Protein 5GGY (pdb70)

Radius of gyration: 25.96 Å; Cα contacts (8 Å, |Δi|>4): 1050; chains: 2; bounding box: 60×68×53 Å

Organism: Vibrio cholerae serotype O1 (strain ATCC 39541 / Classical Ogawa 395 / O395) (NCBI:txid345073)

Foldseek 3Di:
DWAEAEQDFQVCQLCVLLVHQHQEYADQVVCCFFAVPPHHDPNHDHQYHSQDGNLVVVLVSQTAEYEHEDSCVVCQVVNVVRHHYDYQYAQAQPALRQVSLLVVSCVVCVVVVRNPSSVVLLVVLLVLLVVLLVLQCVLQNPPGFAEWEWEDPDLFKIWTFECSFLVVVLCVSSNHHHQDHDRGHRNRTDMDTLLVLLSRLTAAYEYEDDDPCPVVNLPDPSNCPRNCNVLLRYFYFYRQHRNHHNCSSSVSNVRVSVRRSPSGDDD/DWAEEEQDFQVVQLCVLLVHAHQEYAPLVVCCFFAVPPHHDPNYDHQYHSQDGNLVVLLVSQTQEYEHEDSCVVCQVVVVVRYHYDYQYAQALAQGAPDSLLVVSCVVCVVVVRNVSSVVLLVVLLVLLVVLLVVQCVQANLPHAAEWEWEAPDLFKIWTFECRFLVNVLCVSSVHHHQDHHRGHGNRTDMDTPLCLLVGARHAYEYEDDDPCPVVSCPDPSNCPRNCNVVQRYFYFYRQHRRHHHCSSSVSNVRVSVGRSVSGDD

CATH classification: 3.40.50.1980

B-factor: mean 32.5, std 13.79, range [9.72, 169.94]

InterPro domains:
  IPR002491 ABC transporter periplasmic binding domain [PF01497] (56-286)
  IPR002491 ABC transporter periplasmic binding domain [PS50983] (55-319)
  IPR051313 Bacterial iron-siderophore binding [PTHR30532] (34-314)

Solvent-accessible surface area: 23133 Å² total; per-residue (Å²): 140,88,103,0,0,0,0,12,5,9,1,0,1,3,0,23,9,1,53,8,108,2,29,0,0,0,37,28,92,40,2,88,106,93,2,64,35,20,147,25,32,125,78,8,84,52,0,24,58,61,93,146,14,67,44,133,69,0,41,76,23,156,15,60,17,0,0,0,2,15,46,1,103,136,50,44,87,55,0,39,212,54,5,93,42,37,82,12,50,13,6,30,102,166,34,55,1,0,68,28,2,12,55,30,0,69,63,0,0,81,103,25,57,63,92,84,45,3,71,105,55,2,66,37,0,28,42,68,5,39,95,10,73,39,45,0,65,155,25,36,28,122,128,22,24,20,0,6,3,0,18,18,39,57,20,92,14,0,57,0,9,0,100,8,2,2,0,22,12,0,2,51,34,0,28,8,59,37,3,35,101,27,80,67,86,93,80,1,32,25,101,68,153,2,36,48,0,96,126,0,121,93,13,16,0,0,9,2,45,43,32,111,78,46,141,116,1,87,113,38,128,62,9,152,59,0,31,0,31,135,51,37,74,27,35,29,0,89,34,1,29,2,27,1,0,0,5,3,0,63,40,3,0,32,0,0,3,93,8,0,67,51,60,20,76,177,128,142,104,101,0,0,0,0,11,5,9,1,0,0,4,0,22,7,2,50,12,85,2,25,0,0,0,38,27,65,39,2,39,108,86,2,28,29,18,54,23,21,15,61,11,104,52,0,22,54,57,86,131,11,55,74,140,103,0,40,76,18,150,14,65,8,0,0,0,2,11,46,0,104,132,46,47,83,51,0,41,218,51,7,97,42,41,78,6,53,16,6,53,125,72,50,0,0,14,106,19,2,10,54,34,0,106,59,0,0,81,100,32,66,60,106,70,48,4,82,114,74,2,109,47,0,95,57,72,5,67,100,15,72,36,37,0,55,155,45,31,33,124,125,27,20,32,0,6,4,0,17,17,32,69,40,91,10,0,52,4,7,0,105,3,1,3,0,19,25,0,0,98,55,0,32,5,63,25,28,35,99,32,81,40,74,110,82,0,32,24,97,50,162,1,35,62,0,94,155,3,138,125,3,14,0,1,8,3,44,40,34,108,61,31,135,116,1,66,155,36,116,52,12,133,57,0,38,0,38,132,57,37,49,26,38,33,0,77,32,3,33,4,26,1,1,0,4,5,0,65,39,5,0,30,0,0,1,86,6,0,70,75,32,26,96,152

Sequence (533 aa):
HMRVVVLNWDLLEQVLELGIQPVGAPELSSYVQWVVQPEVPSSVQDIGTRTEPNLEKIAALKPDVILAAGPQQDLLATLGRIAPVVYLPNFSEQDNAAQVAISHFKTLATLFGKEAVAQQKLEAMYARFSELKASLQHAFGDTLPAVVTLRFANPTSVFLYTENSTPQYVLEQLGLSSALPQPPKEWGIVQKRLSELQHVEQGYVLYFLPFAEEKKVQKSVLWRAMPFVQAGRVNSVRPVWSYGGAMSLRYSAEAITESLLAVAPQSHMRVVVLNWDLLEQVLELGIQPVGAPELSSYVQWVVQPEVPSSVQDIGTRTEPNLEKIAALKPDVILAAGPQQDLLATLGRIAPVVYLPNFSEQDNAAQVAISHFKTLATLFGKEAVAQQKLEAMYARFSELKASLQHAFGDTLPAVVTLRFANPTSVFLYTENSTPQYVLEQLGLSSALPQPPKEWGIVQKRLSELQHVEQGYVLYFLPFAEEKKVQKSVLWRAMPFVQAGRVNSVRPVWSYGGAMSLRYSAEAITESLLAVAPQ

Secondary structure (DSSP, 8-state):
---EEE-SHHHHHHHHHTT---SEES-HHHHHHHT--SPPPTTPEE-B-SSSB-HHHHHHT--SEEEE-GGGTTSHHHHHTTS-EEE-----TT--HHHHHHHHHHHHHHHTT-HHHHHHHHHHHHHHHHHHHHHHHHHT-SSPPEEEEEEEEETTEEEEE-TTSHHHHHHHHTT-EESS-----GGGEEEEEGGGGGG--SSEEEEESP-TTHHHHHHSHHHHT-HHHHTT-EEEE----TT--SHHHHHHHHHHHHHHHTT----/---EEE-SHHHHHHHHHHT---SEES-HHHHHHHT-SSPPPTTPEE-B-SSSB-HHHHHHT--SEEEE-GGGTTSHHHHHTTS-EEE----SSS-IIIIIIHHHHHHHHHHTT-HHHHHHHHHHHHHHHHHHHHHHHHHH-SSPPEEEEEEEEETTEEEEE-TTSHHHHHHHHTTPEESS-----GGGEEEEEGGGGGG--SSEEEEESP-TTHHHHHHSHHHHT-HHHHHT-EEEE----TT--SHHHHHHHHHHHHHHHHTS--

Nearest PDB structures (foldseek):
  5ggx-assembly1_B  TM=9.963E-01  e=4.199E-55  Vibrio cholerae O395
  7w8f-assembly1_A  TM=9.519E-01  e=2.0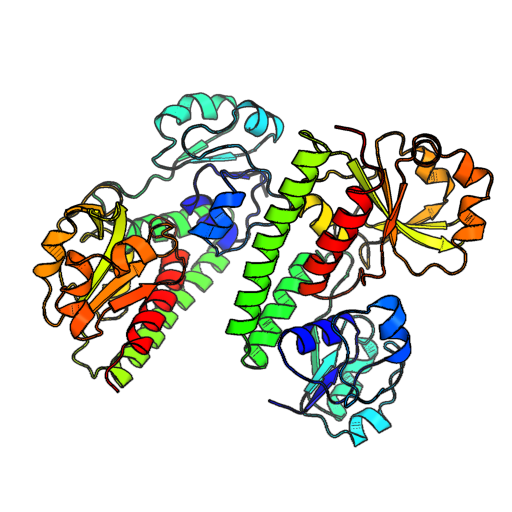85E-29  Vibrio vulnificus
  1esz-assembly1_A  TM=8.784E-01  e=2.496E-24  Escherichia coli
  7lb8-assembly1_D  TM=8.439E-01  e=2.829E-23  Escherichia coli K-12
  4jcc-assembly1_A  TM=7.767E-01  e=3.830E-16  Streptococcus pneumoniae str. Canada MDR_19A

Structure (mmCIF, N/CA/C/O backbone):
data_5GGY
#
_entry.id   5GGY
#
_cell.length_a   57.246
_cell.length_b   71.746
_cell.length_c   125.889
_cell.angle_alpha   90.00
_cell.angle_beta   90.00
_cell.angle_gamma   90.00
#
_symmetry.space_group_name_H-M   'P 21 21 21'
#
loop_
_entity.id
_entity.type
_entity.pdbx_description
1 polymer 'Iron(III) ABC transporter, periplasmic iron-compound-binding protein'
2 non-polymer 'CHLORIDE ION'
3 water water
#
loop_
_atom_site.group_PDB
_atom_site.id
_atom_site.type_symbol
_atom_site.label_atom_id
_atom_site.label_alt_id
_atom_site.label_comp_id
_atom_site.label_asym_id
_atom_site.label_entity_id
_atom_site.label_seq_id
_atom_site.pdbx_PDB_ins_code
_atom_site.Cartn_x
_atom_site.Cartn_y
_atom_site.Cartn_z
_atom_site.occupancy
_atom_site.B_iso_or_equiv
_atom_site.auth_seq_id
_atom_site.auth_comp_id
_atom_site.auth_asym_id
_atom_site.auth_atom_id
_atom_site.pdbx_PDB_model_num
ATOM 1 N N . HIS A 1 16 ? -19.213 51.732 19.359 1.00 70.56 53 HIS A N 1
ATOM 2 C CA . HIS A 1 16 ? -18.476 50.931 20.330 1.00 68.19 53 HIS A CA 1
ATOM 3 C C . HIS A 1 16 ? -19.022 49.509 20.372 1.00 66.28 53 HIS A C 1
ATOM 4 O O . HIS A 1 16 ? -20.163 49.285 20.765 1.00 63.40 53 HIS A O 1
ATOM 6 N N . MET A 1 17 ? -18.193 48.551 19.967 1.00 50.62 54 MET A N 1
ATOM 7 C CA . MET A 1 17 ? -18.609 47.155 19.863 1.00 35.45 54 MET A CA 1
ATOM 8 C C . MET A 1 17 ? -18.100 46.322 21.035 1.00 27.93 54 MET A C 1
ATOM 9 O O . MET A 1 17 ? -17.416 46.831 21.923 1.00 27.91 54 MET A O 1
ATOM 14 N N . ARG A 1 18 ? -18.443 45.038 21.037 1.00 25.09 55 ARG A N 1
ATOM 15 C CA . ARG A 1 18 ? -17.889 44.109 22.014 1.00 26.99 55 ARG A CA 1
ATOM 16 C C . ARG A 1 18 ? -16.634 43.469 21.436 1.00 22.70 55 ARG A C 1
ATOM 17 O O . ARG A 1 18 ? -16.713 42.649 20.520 1.00 18.57 55 ARG A O 1
ATOM 25 N N . VAL A 1 19 ? -15.479 43.851 21.970 1.00 32.20 56 VAL A N 1
ATOM 26 C CA . VAL A 1 19 ? -14.205 43.395 21.429 1.00 27.09 56 VAL A CA 1
ATOM 27 C C . VAL A 1 19 ? -13.540 42.350 22.314 1.00 28.59 56 VAL A C 1
ATOM 28 O O . VAL A 1 19 ? -13.349 42.566 23.511 1.00 35.29 56 VAL A O 1
ATOM 32 N N . VAL A 1 20 ? -13.204 41.211 21.716 1.00 26.09 57 VAL A N 1
ATOM 33 C CA . VAL A 1 20 ? -12.344 40.231 22.363 1.00 26.71 57 VAL A CA 1
ATOM 34 C C . VAL A 1 20 ? -10.951 40.319 21.750 1.00 14.80 57 VAL A C 1
ATOM 35 O O . VAL A 1 20 ? -10.784 40.167 20.541 1.00 14.49 57 VAL A O 1
ATOM 39 N N . VAL A 1 21 ? -9.955 40.580 22.588 1.00 17.14 58 VAL A N 1
ATOM 40 C CA . VAL A 1 21 ? -8.578 40.676 22.124 1.00 19.48 58 VAL A CA 1
ATOM 41 C C . VAL A 1 21 ? -7.802 39.422 22.532 1.00 21.74 58 VAL A C 1
ATOM 42 O O . VAL A 1 21 ? -8.057 38.841 23.589 1.00 26.97 58 VAL A O 1
ATOM 46 N N . LEU A 1 22 ? -6.873 38.992 21.682 1.00 13.70 59 LEU A N 1
ATOM 47 C CA . LEU A 1 22 ? -6.162 37.737 21.916 1.00 29.89 59 LEU A CA 1
ATOM 48 C C . LEU A 1 22 ? -4.660 37.902 22.122 1.00 30.98 59 LEU A C 1
ATOM 49 O O . LEU A 1 22 ? -3.953 36.920 22.334 1.00 28.79 59 LEU A O 1
ATOM 54 N N . ASN A 1 23 ? -4.170 39.134 22.059 1.00 15.63 60 ASN A N 1
ATOM 55 C CA . ASN A 1 23 ? -2.752 39.380 22.284 1.00 19.67 60 ASN A CA 1
ATOM 56 C C . ASN A 1 23 ? -2.520 40.668 23.066 1.00 23.46 60 ASN A C 1
ATOM 57 O O . ASN A 1 23 ? -3.373 41.555 23.085 1.00 18.30 60 ASN A O 1
ATOM 62 N N . TRP A 1 24 ? -1.362 40.761 23.712 1.00 26.75 61 TRP A N 1
ATOM 63 C CA . TRP A 1 24 ? -1.059 41.890 24.585 1.00 25.20 61 TRP A CA 1
ATOM 64 C C . TRP A 1 24 ? -0.821 43.190 23.823 1.00 26.38 61 TRP A C 1
ATOM 65 O O . TRP A 1 24 ? -1.169 44.267 24.311 1.00 17.97 61 TRP A O 1
ATOM 76 N N . ASP A 1 25 ? -0.226 43.094 22.637 1.00 14.23 62 ASP A N 1
ATOM 77 C CA . ASP A 1 25 ? 0.025 44.281 21.828 1.00 18.50 62 ASP A CA 1
ATOM 78 C C . ASP A 1 25 ? -1.301 44.890 21.386 1.00 23.42 62 ASP A C 1
ATOM 79 O O . ASP A 1 25 ? -1.503 46.098 21.484 1.00 19.87 62 ASP A O 1
ATOM 84 N N . LEU A 1 26 ? -2.208 44.034 20.924 1.00 30.46 63 LEU A N 1
ATOM 85 C CA . LEU A 1 26 ? -3.546 44.452 20.525 1.00 25.56 63 LEU A CA 1
ATOM 86 C C . LEU A 1 26 ? -4.352 44.938 21.720 1.00 20.54 63 LEU A C 1
ATOM 87 O O . LEU A 1 26 ? -5.163 45.856 21.598 1.00 22.57 63 LEU A O 1
ATOM 92 N N . LEU A 1 27 ? -4.135 44.308 22.870 1.00 18.04 64 LEU A N 1
ATOM 93 C CA . LEU A 1 27 ? -4.786 44.727 24.104 1.00 19.10 64 LEU A CA 1
ATOM 94 C C . LEU A 1 27 ? -4.384 46.152 24.445 1.00 20.14 64 LEU A C 1
ATOM 95 O O . LEU A 1 27 ? -5.216 46.957 24.856 1.00 18.55 64 LEU A O 1
ATOM 100 N N . GLU A 1 28 ? -3.101 46.454 24.272 1.00 25.12 65 GLU A N 1
ATOM 101 C CA . GLU A 1 28 ? -2.592 47.803 24.489 1.00 20.74 65 GLU A CA 1
ATOM 102 C C . GLU A 1 28 ? -3.223 48.793 23.513 1.00 18.63 65 GLU A C 1
ATOM 103 O O . GLU A 1 28 ? -3.664 49.872 23.911 1.00 22.15 65 GLU A O 1
ATOM 109 N N . GLN A 1 29 ? -3.267 48.410 22.239 1.00 18.28 66 GLN A N 1
ATOM 110 C CA . GLN A 1 29 ? -3.790 49.267 21.179 1.00 23.87 66 GLN A CA 1
ATOM 111 C C . GLN A 1 29 ? -5.219 49.733 21.443 1.00 28.40 66 GLN A C 1
ATOM 112 O O . GLN A 1 29 ? -5.507 50.927 21.369 1.00 36.31 66 GLN A O 1
ATOM 118 N N . VAL A 1 30 ? -6.113 48.796 21.748 1.00 21.98 67 VAL A N 1
ATOM 119 C CA . VAL A 1 30 ? -7.519 49.141 21.947 1.00 24.32 67 VAL A CA 1
ATOM 120 C C . VAL A 1 30 ? -7.728 49.963 23.217 1.00 21.87 67 VAL A C 1
ATOM 121 O O . VAL A 1 30 ? -8.595 50.834 23.260 1.00 24.86 67 VAL A O 1
ATOM 125 N N . LEU A 1 31 ? -6.931 49.694 24.246 1.00 21.39 68 LEU A N 1
ATOM 126 C CA . LEU A 1 31 ? -7.039 50.436 25.498 1.00 20.35 68 LEU A CA 1
ATOM 127 C C . LEU A 1 31 ? -6.627 51.890 25.312 1.00 24.13 68 LEU A C 1
ATOM 128 O O . LEU A 1 31 ? -7.280 52.797 25.831 1.00 21.18 68 LEU A O 1
ATOM 133 N N . GLU A 1 32 ? -5.543 52.104 24.570 1.00 17.11 69 GLU A N 1
ATOM 134 C CA . GLU A 1 32 ? -5.046 53.450 24.308 1.00 23.83 69 GLU A CA 1
ATOM 135 C C . GLU A 1 32 ? -6.028 54.252 23.462 1.00 18.10 69 GLU A C 1
ATOM 136 O O . GLU A 1 32 ? -6.045 55.481 23.513 1.00 27.64 69 GLU A O 1
ATOM 142 N N . LEU A 1 33 ? -6.844 53.548 22.685 1.00 25.57 70 LEU A N 1
ATOM 143 C CA . LEU A 1 33 ? -7.857 54.186 21.851 1.00 25.27 70 LEU A CA 1
ATOM 144 C C . LEU A 1 33 ? -9.122 54.485 22.644 1.00 24.57 70 LEU A C 1
ATOM 145 O O . LEU A 1 33 ? -10.045 55.118 22.139 1.00 30.06 70 LEU A O 1
ATOM 150 N N . GLY A 1 34 ? -9.156 54.031 23.891 1.00 29.03 71 GLY A N 1
ATOM 151 C CA . GLY A 1 34 ? -10.321 54.217 24.734 1.00 31.41 71 GLY A CA 1
ATOM 152 C C . GLY A 1 34 ? -11.385 53.173 24.460 1.00 32.79 71 GLY A C 1
ATOM 153 O O . GLY A 1 34 ? -12.573 53.418 24.651 1.00 42.51 71 GLY A O 1
ATOM 154 N N . ILE A 1 35 ? -10.950 52.004 24.004 1.00 29.26 72 ILE A N 1
ATOM 155 C CA . ILE A 1 35 ? -11.849 50.888 23.735 1.00 27.72 72 ILE A CA 1
ATOM 156 C C . ILE A 1 35 ? -11.629 49.786 24.762 1.00 28.31 72 ILE A C 1
ATOM 157 O O . ILE A 1 35 ? -10.592 49.130 24.752 1.00 38.51 72 ILE A O 1
ATOM 162 N N . GLN A 1 36 ? -12.597 49.592 25.654 1.00 22.30 73 GLN A N 1
ATOM 163 C CA . GLN A 1 36 ? -12.494 48.547 26.670 1.00 27.78 73 GLN A CA 1
ATOM 164 C C . GLN A 1 36 ? -12.978 47.205 26.129 1.00 30.56 73 GLN A C 1
ATOM 165 O O . GLN A 1 36 ? -14.167 47.033 25.853 1.00 24.33 73 GLN A O 1
ATOM 171 N N . PRO A 1 37 ? -12.051 46.248 25.969 1.00 27.35 74 PRO A N 1
ATOM 172 C CA . PRO A 1 37 ? -12.401 44.915 25.471 1.00 24.16 74 PRO A CA 1
ATOM 173 C C . PRO A 1 37 ? -13.120 44.090 26.531 1.00 18.41 74 PRO A C 1
ATOM 174 O O . PRO A 1 37 ? -12.882 44.294 27.722 1.00 18.98 74 PRO A O 1
ATOM 178 N N . VAL A 1 38 ? -13.987 43.177 26.107 1.00 30.93 75 VAL A N 1
ATOM 179 C CA . VAL A 1 38 ? -14.695 42.321 27.048 1.00 25.16 75 VAL A CA 1
ATOM 180 C C . VAL A 1 38 ? -13.873 41.071 27.353 1.00 27.87 75 VAL A C 1
ATOM 181 O O . VAL A 1 38 ? -14.138 40.366 28.328 1.00 32.34 75 VAL A O 1
ATOM 185 N N . GLY A 1 39 ? -12.868 40.810 26.521 1.00 26.06 76 GLY A N 1
ATOM 186 C CA . GLY A 1 39 ? -12.020 39.643 26.687 1.00 25.55 76 GLY A CA 1
ATOM 187 C C . GLY A 1 39 ? -10.576 39.889 26.288 1.00 27.21 76 GLY A C 1
ATOM 188 O O . GLY A 1 39 ? -10.297 40.451 25.227 1.00 15.49 76 GLY A O 1
ATOM 189 N N . ALA A 1 40 ? -9.656 39.462 27.149 1.00 22.19 77 ALA A N 1
ATOM 190 C CA . ALA A 1 40 ? -8.226 39.647 26.926 1.00 19.00 77 ALA A CA 1
ATOM 191 C C . ALA A 1 40 ? -7.453 38.510 27.591 1.00 16.41 77 ALA A C 1
ATOM 192 O O . ALA A 1 40 ? -7.946 37.906 28.544 1.00 22.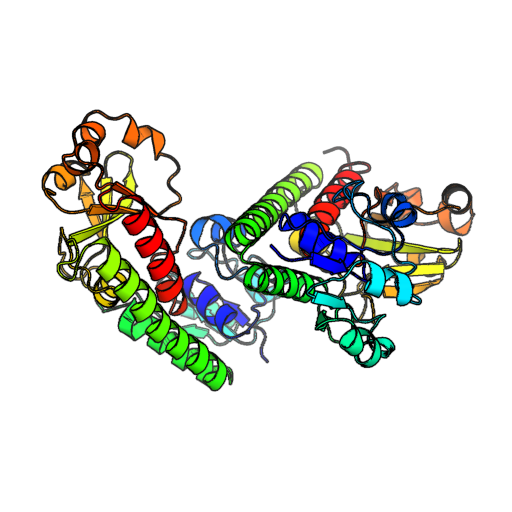33 77 ALA A O 1
ATOM 194 N N . PRO A 1 41 ? -6.246 38.202 27.084 1.00 28.61 78 PRO A N 1
ATOM 195 C CA . PRO A 1 41 ? -5.504 37.047 27.600 1.00 28.35 78 PRO A CA 1
ATOM 196 C C . PRO A 1 41 ? -4.514 37.372 28.722 1.00 29.19 78 PRO A C 1
ATOM 197 O O . PRO A 1 41 ? -3.944 38.465 28.742 1.00 25.57 78 PRO A O 1
ATOM 201 N N . GLU A 1 42 ? -4.332 36.420 29.638 1.00 31.88 79 GLU A N 1
ATOM 202 C CA . GLU A 1 42 ? -3.305 36.475 30.687 1.00 33.99 79 GLU A CA 1
ATOM 203 C C . GLU A 1 42 ? -3.195 37.827 31.393 1.00 34.82 79 GLU A C 1
ATOM 204 O O . GLU A 1 42 ? -2.133 38.449 31.407 1.00 30.74 79 GLU A O 1
ATOM 210 N N . LEU A 1 43 ? -4.295 38.268 31.990 1.00 30.66 80 LEU A N 1
ATOM 211 C CA . LEU A 1 43 ? -4.356 39.595 32.591 1.00 26.86 80 LEU A CA 1
ATOM 212 C C . LEU A 1 43 ? -3.449 39.764 33.809 1.00 27.90 80 LEU A C 1
ATOM 213 O O . LEU A 1 43 ? -2.880 40.838 34.014 1.00 27.90 80 LEU A O 1
ATOM 218 N N . SER A 1 44 ? -3.316 38.718 34.620 1.00 25.17 81 SER A N 1
ATOM 219 C CA . SER A 1 44 ? -2.486 38.812 35.816 1.00 25.05 81 SER A CA 1
ATOM 220 C C . SER A 1 44 ? -1.009 38.837 35.440 1.00 24.83 81 SER A C 1
ATOM 221 O O . SER A 1 44 ? -0.190 39.411 36.151 1.00 30.53 81 SER A O 1
ATOM 224 N N . SER A 1 45 ? -0.680 38.213 34.313 1.00 33.13 82 SER A N 1
ATOM 225 C CA . SER A 1 45 ? 0.684 38.220 33.789 1.00 32.09 82 SER A CA 1
ATOM 226 C C . SER A 1 45 ? 0.965 39.520 33.054 1.00 29.16 82 SER A C 1
ATOM 227 O O . SER A 1 45 ? 2.101 39.983 32.991 1.00 28.96 82 SER A O 1
ATOM 230 N N . TYR A 1 46 ? -0.093 40.102 32.503 1.00 29.96 83 TYR A N 1
ATOM 231 C CA . TYR A 1 46 ? -0.028 41.404 31.853 1.00 27.76 83 TYR A CA 1
ATOM 232 C C . TYR A 1 46 ? 0.451 42.467 32.835 1.00 19.04 83 TYR A C 1
ATOM 233 O O . TYR A 1 46 ? 1.225 43.354 32.476 1.00 27.13 83 TYR A O 1
ATOM 242 N N . VAL A 1 47 ? -0.021 42.369 34.074 1.00 23.37 84 VAL A N 1
ATOM 243 C CA . VAL A 1 47 ? 0.334 43.319 35.124 1.00 26.93 84 VAL A CA 1
ATOM 244 C C . VAL A 1 47 ? 1.843 43.369 35.356 1.00 35.39 84 VAL A C 1
ATOM 245 O O . VAL A 1 47 ? 2.414 44.439 35.573 1.00 36.46 84 VAL A O 1
ATOM 249 N N . GLN A 1 48 ? 2.491 42.212 35.283 1.00 26.13 85 GLN A N 1
ATOM 250 C CA . GLN A 1 48 ? 3.919 42.118 35.568 1.00 25.29 85 GLN A CA 1
ATOM 251 C C . GLN A 1 48 ? 4.787 42.444 34.354 1.00 27.16 85 GLN A C 1
ATOM 252 O O . GLN A 1 48 ? 5.855 43.038 34.492 1.00 26.59 85 GLN A O 1
ATOM 258 N N . TRP A 1 49 ? 4.326 42.060 33.168 1.00 23.90 86 TRP A N 1
ATOM 259 C CA . TRP A 1 49 ? 5.148 42.164 31.966 1.00 27.40 86 TRP A CA 1
ATOM 260 C C . TRP A 1 49 ? 4.868 43.413 31.126 1.00 26.63 86 TRP A C 1
ATOM 261 O O . TRP A 1 49 ? 5.769 43.922 30.455 1.00 20.19 86 TRP A O 1
ATOM 272 N N . VAL A 1 50 ? 3.633 43.907 31.162 1.00 18.04 87 VAL A N 1
ATOM 273 C CA . VAL A 1 50 ? 3.252 45.058 30.341 1.00 28.78 87 VAL A CA 1
ATOM 274 C C . VAL A 1 50 ? 2.964 46.304 31.176 1.00 34.59 87 VAL A C 1
ATOM 275 O O . VAL A 1 50 ? 3.320 47.419 30.789 1.00 38.73 87 VAL A O 1
ATOM 279 N N . VAL A 1 51 ? 2.302 46.097 32.312 1.00 32.26 88 VAL A N 1
ATOM 280 C CA . VAL A 1 51 ? 1.987 47.155 33.273 1.00 22.72 88 VAL A CA 1
ATOM 281 C C . VAL A 1 51 ? 1.058 48.232 32.705 1.00 23.09 88 VAL A C 1
ATOM 282 O O . VAL A 1 51 ? -0.065 48.403 33.182 1.00 22.34 88 VAL A O 1
ATOM 286 N N . GLN A 1 52 ? 1.529 48.961 31.697 1.00 28.61 89 GLN A N 1
ATOM 287 C CA . GLN A 1 52 ? 0.744 50.038 31.098 1.00 30.76 89 GLN A CA 1
ATOM 288 C C . GLN A 1 52 ? 0.459 49.774 29.618 1.00 24.21 89 GLN A C 1
ATOM 289 O O . GLN A 1 52 ? 1.321 49.270 28.895 1.00 22.61 89 GLN A O 1
ATOM 295 N N . PRO A 1 53 ? -0.759 50.112 29.160 1.00 16.59 90 PRO A N 1
ATOM 296 C CA . PRO A 1 53 ? -1.849 50.727 29.929 1.00 17.33 90 PRO A CA 1
ATOM 297 C C . PRO A 1 53 ? -2.552 49.743 30.863 1.00 30.25 90 PRO A C 1
ATOM 298 O O . PRO A 1 53 ? -2.560 48.540 30.596 1.00 38.67 90 PRO A O 1
ATOM 302 N N . GLU A 1 54 ? -3.126 50.256 31.947 1.00 24.77 91 GLU A N 1
ATOM 303 C CA . GLU A 1 54 ? -3.801 49.410 32.923 1.00 25.36 91 GLU A CA 1
ATOM 304 C C . GLU A 1 54 ? -5.076 48.804 32.350 1.00 26.84 91 GLU A C 1
ATOM 305 O O . GLU A 1 54 ? -5.903 49.506 31.770 1.00 26.94 91 GLU A O 1
ATOM 311 N N . VAL A 1 55 ? -5.225 47.494 32.513 1.00 34.42 92 VAL A N 1
ATOM 312 C CA . VAL A 1 55 ? -6.436 46.810 32.088 1.00 31.90 92 VAL A CA 1
ATOM 313 C C . VAL A 1 55 ? -7.549 47.030 33.107 1.00 31.09 92 VAL A C 1
ATOM 314 O O . VAL A 1 55 ? -7.370 46.748 34.291 1.00 38.14 92 VAL A O 1
ATOM 318 N N . PRO A 1 56 ? -8.696 47.558 32.653 1.00 22.36 93 PRO A N 1
ATOM 319 C CA . PRO A 1 56 ? -9.873 47.722 33.514 1.00 26.12 93 PRO A CA 1
ATOM 320 C C . PRO A 1 56 ? -10.329 46.389 34.104 1.00 20.98 93 PRO A C 1
ATOM 321 O O . PRO A 1 56 ? -10.207 45.356 33.451 1.00 18.39 93 PRO A O 1
ATOM 325 N N . SER A 1 57 ? -10.853 46.419 35.324 1.00 32.48 94 SER A N 1
ATOM 326 C CA . SER A 1 57 ? -11.256 45.202 36.023 1.00 40.61 94 SER A CA 1
ATOM 327 C C . SER A 1 57 ? -12.460 44.522 35.368 1.00 41.59 94 SER A C 1
ATOM 328 O O . SER A 1 57 ? -12.751 43.360 35.653 1.00 40.03 94 SER A O 1
ATOM 331 N N . SER A 1 58 ? -13.149 45.245 34.491 1.00 36.57 95 SER A N 1
ATOM 332 C CA . SER A 1 58 ? -14.316 44.708 33.799 1.00 31.95 95 SER A CA 1
ATOM 333 C C . SER A 1 58 ? -13.930 43.631 32.789 1.00 32.07 95 SER A C 1
ATOM 334 O O . SER A 1 58 ? -14.717 42.730 32.499 1.00 44.64 95 SER A O 1
ATOM 337 N N . VAL A 1 59 ? -12.720 43.741 32.251 1.00 29.26 96 VAL A N 1
ATOM 338 C CA . VAL A 1 59 ? -12.224 42.807 31.244 1.00 28.51 96 VAL A CA 1
ATOM 339 C C . VAL A 1 59 ? -12.045 41.405 31.811 1.00 37.25 96 VAL A C 1
ATOM 340 O O . VAL A 1 59 ? -11.368 41.222 32.823 1.00 47.25 96 VAL A O 1
ATOM 344 N N . GLN A 1 60 ? -12.648 40.417 31.156 1.00 37.03 97 GLN A N 1
ATOM 345 C CA . GLN A 1 60 ? -12.498 39.031 31.582 1.00 29.53 97 GLN A CA 1
ATOM 346 C C . GLN A 1 60 ? -11.291 38.374 30.926 1.00 23.29 97 GLN A C 1
ATOM 347 O O . GLN A 1 60 ? -10.933 38.697 29.791 1.00 20.84 97 GLN A O 1
ATOM 353 N N . ASP A 1 61 ? -10.669 37.450 31.652 1.00 28.58 98 ASP A N 1
ATOM 354 C CA . ASP A 1 61 ? -9.543 36.689 31.128 1.00 28.11 98 ASP A CA 1
ATOM 355 C C . ASP A 1 61 ? -10.056 35.496 30.318 1.00 28.10 98 ASP A C 1
ATOM 356 O O . ASP A 1 61 ? -10.815 34.669 30.829 1.00 32.87 98 ASP A O 1
ATOM 361 N N . ILE A 1 62 ? -9.638 35.412 29.058 1.00 23.81 99 ILE A N 1
ATOM 362 C CA . ILE A 1 62 ? -10.129 34.373 28.159 1.00 25.38 99 ILE A CA 1
ATOM 363 C C . ILE A 1 62 ? -9.078 33.306 27.854 1.00 31.15 99 ILE A C 1
ATOM 364 O O . ILE A 1 62 ? -9.184 32.589 26.857 1.00 34.86 99 ILE A O 1
ATOM 369 N N . GLY A 1 63 ? -8.067 33.206 28.710 1.00 26.71 100 GLY A N 1
ATOM 370 C CA . GLY A 1 63 ? -7.035 32.197 28.541 1.00 19.97 100 GLY A CA 1
ATOM 371 C C . GLY A 1 63 ? -5.690 32.778 28.147 1.00 22.43 100 GLY A C 1
ATOM 372 O O . GLY A 1 63 ? -5.436 33.962 28.358 1.00 36.35 100 GLY A O 1
ATOM 373 N N . THR A 1 64 ? -4.824 31.946 27.578 1.00 19.03 101 THR A N 1
ATOM 374 C CA . THR A 1 64 ? -3.499 32.393 27.166 1.00 18.54 101 THR A CA 1
ATOM 375 C C . THR A 1 64 ? -3.493 32.818 25.701 1.00 25.35 101 THR A C 1
ATOM 376 O O . THR A 1 64 ? -4.399 32.481 24.940 1.00 29.20 101 THR A O 1
ATOM 380 N N . ARG A 1 65 ? -2.461 33.561 25.315 1.00 26.04 102 ARG A N 1
ATOM 381 C CA . ARG A 1 65 ? -2.343 34.093 23.959 1.00 23.97 102 ARG A CA 1
ATOM 382 C C . ARG A 1 65 ? -2.203 32.993 22.909 1.00 34.32 102 ARG A C 1
ATOM 383 O O . ARG A 1 65 ? -2.636 33.152 21.769 1.00 32.81 102 ARG A O 1
ATOM 391 N N . THR A 1 66 ? -1.591 31.881 23.302 1.00 33.56 103 THR A N 1
ATOM 392 C CA . THR A 1 66 ? -1.358 30.768 22.390 1.00 31.12 103 THR A CA 1
ATOM 393 C C . THR A 1 66 ? -2.483 29.736 22.446 1.00 29.50 103 THR A C 1
ATOM 394 O O . THR A 1 66 ? -2.798 29.101 21.439 1.00 41.97 103 THR A O 1
ATOM 398 N N . GLU A 1 67 ? -3.095 29.577 23.615 1.00 28.22 104 GLU A N 1
ATOM 399 C CA . GLU A 1 67 ? -4.149 28.581 23.784 1.00 36.99 104 GLU A CA 1
ATOM 400 C C . GLU A 1 67 ? -5.361 29.165 24.510 1.00 34.27 104 GLU A C 1
ATOM 401 O O . GLU A 1 67 ? -5.579 28.873 25.685 1.00 35.34 104 GLU A O 1
ATOM 407 N N . PRO A 1 68 ? -6.153 29.995 23.810 1.00 24.79 105 PRO A N 1
ATOM 408 C CA . PRO A 1 68 ? -7.297 30.686 24.418 1.00 21.53 105 PRO A CA 1
ATOM 409 C C . PRO A 1 68 ? -8.535 29.807 24.583 1.00 32.18 105 PRO A C 1
ATOM 410 O O . PRO A 1 68 ? -8.735 28.853 23.831 1.00 26.22 105 PRO A O 1
ATOM 414 N N . ASN A 1 69 ? -9.359 30.144 25.571 1.00 36.65 106 ASN A N 1
ATOM 415 C CA . ASN A 1 69 ? -10.591 29.411 25.833 1.00 31.73 106 ASN A CA 1
ATOM 416 C C . ASN A 1 69 ? -11.708 29.858 24.896 1.00 25.05 106 ASN A C 1
ATOM 417 O O . ASN A 1 69 ? -12.372 30.864 25.140 1.00 31.19 106 ASN A O 1
ATOM 422 N N . LEU A 1 70 ? -11.907 29.092 23.829 1.00 22.22 107 LEU A N 1
ATOM 423 C CA . LEU A 1 70 ? -12.884 29.417 22.795 1.00 19.64 107 LEU A CA 1
ATOM 424 C C . LEU A 1 70 ? -14.312 29.484 23.328 1.00 20.34 107 LEU A C 1
ATOM 425 O O . LEU A 1 70 ? -15.114 30.302 22.877 1.00 41.04 107 LEU A O 1
ATOM 430 N N . GLU A 1 71 ? -14.626 28.618 24.284 1.00 18.26 108 GLU A N 1
ATOM 431 C CA . GLU A 1 71 ? -15.965 28.572 24.864 1.00 19.20 108 GLU A CA 1
ATOM 432 C C . GLU A 1 71 ? -16.284 29.850 25.634 1.00 18.98 108 GLU A C 1
ATOM 433 O O . GLU A 1 71 ? -17.404 30.356 25.576 1.00 35.90 108 GLU A O 1
ATOM 439 N N . LYS A 1 72 ? -15.295 30.370 26.352 1.00 21.73 109 LYS A N 1
ATOM 440 C CA . LYS A 1 72 ? -15.478 31.601 27.111 1.00 24.08 109 LYS A CA 1
ATOM 441 C C . LYS A 1 72 ? -15.569 32.797 26.171 1.00 24.04 109 LYS A C 1
ATOM 442 O O . LYS A 1 72 ? -16.333 33.729 26.415 1.00 23.50 109 LYS A O 1
ATOM 448 N N . ILE A 1 73 ? -14.786 32.762 25.096 1.00 22.99 110 ILE A N 1
ATOM 449 C CA . ILE A 1 73 ? -14.833 33.804 24.077 1.00 24.89 110 ILE A CA 1
ATOM 450 C C . ILE A 1 73 ? -16.225 33.875 23.456 1.00 27.15 110 ILE A C 1
ATOM 451 O O . ILE A 1 73 ? -16.800 34.955 23.315 1.00 28.51 110 ILE A O 1
ATOM 456 N N . ALA A 1 74 ? -16.766 32.714 23.101 1.00 22.98 111 ALA A N 1
ATOM 457 C CA . ALA A 1 74 ? -18.102 32.631 22.521 1.00 22.27 111 ALA A CA 1
ATOM 458 C C . ALA A 1 74 ? -19.167 33.077 23.517 1.00 30.34 111 ALA A C 1
ATOM 459 O O . ALA A 1 74 ? -20.127 33.754 23.150 1.00 36.51 111 ALA A O 1
ATOM 461 N N . ALA A 1 75 ? -18.984 32.702 24.780 1.00 33.01 112 ALA A N 1
ATOM 462 C CA . ALA A 1 75 ? -19.925 33.056 25.840 1.00 31.66 112 ALA A CA 1
ATOM 463 C C . ALA A 1 75 ? -19.991 34.563 26.063 1.00 33.25 112 ALA A C 1
ATOM 464 O O . ALA A 1 75 ? -20.999 35.084 26.540 1.00 23.68 112 ALA A O 1
ATOM 466 N N . LEU A 1 76 ? -18.911 35.259 25.721 1.00 27.74 113 LEU A N 1
ATOM 467 C CA . LEU A 1 76 ? -18.856 36.708 25.878 1.00 31.58 113 LEU A CA 1
ATOM 468 C C . LEU A 1 76 ? -19.602 37.419 24.754 1.00 25.75 113 LEU A C 1
ATOM 469 O O . LEU A 1 76 ? -19.873 38.617 24.844 1.00 34.68 113 LEU A O 1
ATOM 474 N N . LYS A 1 77 ? -19.924 36.668 23.703 1.00 23.03 114 LYS A N 1
ATOM 475 C CA . LYS A 1 77 ? -20.654 37.184 22.546 1.00 22.88 114 LYS A CA 1
ATOM 476 C C . LYS A 1 77 ? -20.046 38.456 21.956 1.00 25.59 114 LYS A C 1
ATOM 477 O O . LYS A 1 77 ? -20.691 39.506 21.951 1.00 27.47 114 LYS A O 1
ATOM 483 N N . PRO A 1 78 ? -18.806 38.369 21.445 1.00 27.81 115 PRO A N 1
ATOM 484 C CA . PRO A 1 78 ? -18.186 39.573 20.887 1.00 29.62 115 PRO A CA 1
ATOM 485 C C . PRO A 1 78 ? -18.751 39.924 19.518 1.00 28.72 115 PRO A C 1
ATOM 486 O O . PRO A 1 78 ? -19.513 39.147 18.943 1.00 34.16 115 PRO A O 1
ATOM 490 N N . ASP A 1 79 ? -18.377 41.093 19.012 1.00 29.04 116 ASP A N 1
ATOM 491 C CA . ASP A 1 79 ? -18.742 41.502 17.666 1.00 27.91 116 ASP A CA 1
ATOM 492 C C . ASP A 1 79 ? -17.542 41.315 16.741 1.00 23.64 116 ASP A C 1
ATOM 493 O O . ASP A 1 79 ? -17.692 40.982 15.565 1.00 30.04 116 ASP A O 1
ATOM 498 N N . VAL A 1 80 ? -16.352 41.539 17.291 1.00 24.40 117 VAL A N 1
ATOM 499 C CA . VAL A 1 80 ? -15.102 41.323 16.575 1.00 25.98 117 VAL A CA 1
ATOM 500 C C . VAL A 1 80 ? -14.078 40.662 17.483 1.00 28.21 117 VAL A C 1
ATOM 501 O O . VAL A 1 80 ? -14.057 40.894 18.692 1.00 21.05 117 VAL A O 1
ATOM 505 N N . ILE A 1 81 ? -13.237 39.826 16.889 1.00 25.13 118 ILE A N 1
ATOM 506 C CA . ILE A 1 81 ? -12.121 39.219 17.597 1.00 22.21 118 ILE A CA 1
ATOM 507 C C . ILE A 1 81 ? -10.813 39.688 16.973 1.00 29.42 118 ILE A C 1
ATOM 508 O O . ILE A 1 81 ? -10.602 39.536 15.771 1.00 38.23 118 ILE A O 1
ATOM 513 N N . LEU A 1 82 ? -9.939 40.272 17.786 1.00 22.77 119 LEU A N 1
ATOM 514 C CA . LEU A 1 82 ? -8.667 40.775 17.282 1.00 22.46 119 LEU A CA 1
ATOM 515 C C . LEU A 1 82 ? -7.552 39.767 17.542 1.00 21.12 119 LEU A C 1
ATOM 516 O O . LEU A 1 82 ? -7.284 39.403 18.687 1.00 21.10 119 LEU A O 1
ATOM 521 N N . ALA A 1 83 ? -6.914 39.311 16.469 1.00 25.89 120 ALA A N 1
ATOM 522 C CA . ALA A 1 83 ? -5.875 38.293 16.572 1.00 27.93 120 ALA A CA 1
ATOM 523 C C . ALA A 1 83 ? -4.551 38.758 15.968 1.00 21.93 120 ALA A C 1
ATOM 524 O O . ALA A 1 83 ? -4.525 39.591 15.065 1.00 24.57 120 ALA A O 1
ATOM 526 N N . ALA A 1 84 ? -3.452 38.212 16.477 1.00 21.68 121 ALA A N 1
ATOM 527 C CA . ALA A 1 84 ? -2.125 38.550 15.975 1.00 22.11 121 ALA A CA 1
ATOM 528 C C . ALA A 1 84 ? -1.404 37.313 15.458 1.00 24.91 121 ALA A C 1
ATOM 529 O O . ALA A 1 84 ? -2.018 36.261 15.266 1.00 30.87 121 ALA A O 1
ATOM 531 N N . GLY A 1 85 ? -0.100 37.457 15.234 1.00 17.67 122 GLY A N 1
ATOM 532 C CA . GLY A 1 85 ? 0.746 36.374 14.759 1.00 22.43 122 GLY A CA 1
ATOM 533 C C . GLY A 1 85 ? 0.627 35.033 15.467 1.00 23.81 122 GLY A C 1
ATOM 534 O O . GLY A 1 85 ? 0.454 34.009 14.807 1.00 23.96 122 GLY A O 1
ATOM 535 N N . PRO A 1 86 ? 0.731 35.021 16.808 1.00 26.56 123 PRO A N 1
ATOM 536 C CA . PRO A 1 86 ? 0.643 33.753 17.545 1.00 22.79 123 PRO A CA 1
ATOM 537 C C . PRO A 1 86 ? -0.716 33.054 17.456 1.00 17.28 123 PRO A C 1
ATOM 538 O O . PRO A 1 86 ? -0.818 31.896 17.861 1.00 27.97 123 PRO A O 1
ATOM 542 N N . GLN A 1 87 ? -1.737 33.737 16.946 1.00 20.28 124 GLN A N 1
ATOM 543 C CA . GLN A 1 87 ? -3.073 33.152 16.865 1.00 25.56 124 GLN A CA 1
ATOM 544 C C . GLN A 1 87 ? -3.452 32.748 15.442 1.00 25.34 124 GLN A C 1
ATOM 545 O O . GLN A 1 87 ? -4.602 32.387 15.180 1.00 23.44 124 GLN A O 1
ATOM 551 N N . GLN A 1 88 ? -2.484 32.799 14.532 1.00 28.09 125 GLN A N 1
ATOM 552 C CA . GLN A 1 88 ? -2.762 32.644 13.107 1.00 34.36 125 GLN A CA 1
ATOM 553 C C . GLN A 1 88 ? -3.323 31.269 12.742 1.00 35.69 125 GLN A C 1
ATOM 554 O O . GLN A 1 88 ? -4.017 31.128 11.736 1.00 40.18 125 GLN A O 1
ATOM 560 N N . ASP A 1 89 ? -3.026 30.263 13.558 1.00 26.62 126 ASP A N 1
ATOM 561 C CA . ASP A 1 89 ? -3.500 28.909 13.295 1.00 27.30 126 ASP A CA 1
ATOM 562 C C . ASP A 1 89 ? -4.912 28.683 13.828 1.00 23.92 126 ASP A C 1
ATOM 563 O O . ASP A 1 89 ? -5.507 27.629 13.596 1.00 25.76 126 ASP A O 1
ATOM 568 N N . LEU A 1 90 ? -5.440 29.675 14.539 1.00 20.19 127 LEU A N 1
ATOM 569 C CA . LEU A 1 90 ? -6.776 29.579 15.114 1.00 21.03 127 LEU A CA 1
ATOM 570 C C . LEU A 1 90 ? -7.759 30.520 14.429 1.00 16.81 127 LEU A C 1
ATOM 571 O O . LEU A 1 90 ? -8.929 30.573 14.802 1.00 18.72 127 LEU A O 1
ATOM 576 N N . LEU A 1 91 ? -7.279 31.249 13.424 1.00 22.10 128 LEU A N 1
ATOM 577 C CA . LEU A 1 91 ? -8.077 32.266 12.737 1.00 23.28 128 LEU A CA 1
ATOM 578 C C . LEU A 1 91 ? -9.394 31.726 12.176 1.00 28.24 128 LEU A C 1
ATOM 579 O O . LEU A 1 91 ? -10.449 32.336 12.353 1.00 29.37 128 LEU A O 1
ATOM 584 N N . ALA A 1 92 ? -9.330 30.579 11.506 1.00 16.00 129 ALA A N 1
ATOM 585 C CA . ALA A 1 92 ? -10.512 29.996 10.873 1.00 16.69 129 ALA A CA 1
ATOM 586 C C . ALA A 1 92 ? -11.558 29.577 11.904 1.00 29.49 129 ALA A C 1
ATOM 587 O O . ALA A 1 92 ? -12.758 29.744 11.686 1.00 16.96 129 ALA A O 1
ATOM 589 N N . THR A 1 93 ? -11.094 29.035 13.026 1.00 28.33 130 THR A N 1
ATOM 590 C CA . THR A 1 93 ? -11.984 28.616 14.105 1.00 32.10 130 THR A CA 1
ATOM 591 C C . THR A 1 93 ? -12.595 29.818 14.818 1.00 31.82 130 THR A C 1
ATOM 592 O O . THR A 1 93 ? -13.786 29.827 15.138 1.00 34.35 130 THR A O 1
ATOM 596 N N . LEU A 1 94 ? -11.769 30.829 15.071 1.00 28.20 131 LEU A N 1
ATOM 597 C CA . LEU A 1 94 ? -12.225 32.052 15.723 1.00 23.05 131 LEU A CA 1
ATOM 598 C C . LEU A 1 94 ? -13.280 32.765 14.881 1.00 29.50 131 LEU A C 1
ATOM 599 O O . LEU A 1 94 ? -14.191 33.396 15.412 1.00 31.05 131 LEU A O 1
ATOM 604 N N . GLY A 1 95 ? -13.153 32.647 13.564 1.00 31.65 132 GLY A N 1
ATOM 605 C CA . GLY A 1 95 ? -14.100 33.244 12.641 1.00 28.46 132 GLY A CA 1
ATOM 606 C C . GLY A 1 95 ? -15.494 32.652 12.751 1.00 30.70 132 GLY A C 1
ATOM 607 O O . GLY A 1 95 ? -16.481 33.302 12.403 1.00 31.56 132 GLY A O 1
ATOM 608 N N . ARG A 1 96 ? -15.576 31.415 13.233 1.00 30.33 133 ARG A N 1
ATOM 609 C CA . ARG A 1 96 ? -16.861 30.746 13.414 1.00 29.00 133 ARG A CA 1
ATOM 610 C C . ARG A 1 96 ? -17.642 31.366 14.569 1.00 31.44 133 ARG A C 1
ATOM 611 O O . ARG A 1 96 ? -18.864 31.244 14.643 1.00 33.35 133 ARG A O 1
ATOM 619 N N . ILE A 1 97 ? -16.925 32.031 15.468 1.00 34.77 134 ILE A N 1
ATOM 620 C CA . ILE A 1 97 ? -17.536 32.670 16.627 1.00 29.59 134 ILE A CA 1
ATOM 621 C C . ILE A 1 97 ? -17.948 34.101 16.304 1.00 30.05 134 ILE A C 1
ATOM 622 O O . ILE A 1 97 ? -19.086 34.503 16.546 1.00 34.38 134 ILE A O 1
ATOM 627 N N . ALA A 1 98 ? -17.008 34.862 15.754 1.00 27.20 135 ALA A N 1
ATOM 628 C CA . ALA A 1 98 ? -17.244 36.251 15.388 1.00 21.91 135 ALA A CA 1
ATOM 629 C C . ALA A 1 98 ? -16.231 36.666 14.326 1.00 26.16 135 ALA A C 1
ATOM 630 O O . ALA A 1 98 ? -15.192 36.020 14.184 1.00 19.50 135 ALA A O 1
ATOM 632 N N . PRO A 1 99 ? -16.537 37.728 13.558 1.00 26.52 136 PRO A N 1
ATOM 633 C CA . PRO A 1 99 ? -15.577 38.247 12.576 1.00 24.28 136 PRO A CA 1
ATOM 634 C C . PRO A 1 99 ? -14.210 38.526 13.194 1.00 23.17 136 PRO A C 1
ATOM 635 O O . PRO A 1 99 ? -14.135 39.053 14.303 1.00 17.16 136 PRO A O 1
ATOM 639 N N . VAL A 1 100 ? -13.147 38.162 12.486 1.00 21.05 137 VAL A N 1
ATOM 640 C CA . VAL A 1 100 ? -11.795 38.285 13.020 1.00 24.60 137 VAL A CA 1
ATOM 641 C C . VAL A 1 100 ? -10.960 39.319 12.275 1.00 18.67 137 VAL A C 1
ATOM 642 O O . VAL A 1 100 ? -10.842 39.273 11.049 1.00 16.05 137 VAL A O 1
ATOM 646 N N . VAL A 1 101 ? -10.379 40.249 13.026 1.00 17.80 138 VAL A N 1
ATOM 647 C CA . VAL A 1 101 ? -9.441 41.206 12.461 1.00 25.27 138 VAL A CA 1
ATOM 648 C C . VAL A 1 101 ? -8.017 40.762 12.783 1.00 22.22 138 VAL A C 1
ATOM 649 O O . VAL A 1 101 ? -7.599 40.777 13.940 1.00 20.77 138 VAL A O 1
ATOM 653 N N . TYR A 1 102 ? -7.284 40.358 11.752 1.00 21.21 139 TYR A N 1
ATOM 654 C CA . TYR A 1 102 ? -5.957 39.783 11.926 1.00 20.49 139 TYR A CA 1
ATOM 655 C C . TYR A 1 102 ? -4.860 40.791 11.600 1.00 24.78 139 TYR A C 1
ATOM 656 O O . TYR A 1 102 ? -4.612 41.101 10.435 1.00 29.74 139 TYR A O 1
ATOM 665 N N . LEU A 1 103 ? -4.210 41.300 12.643 1.00 18.45 140 LEU A N 1
ATOM 666 C CA . LEU A 1 103 ? -3.137 42.277 12.483 1.00 23.44 140 LEU A CA 1
ATOM 667 C C . LEU A 1 103 ? -1.821 41.737 13.029 1.00 19.97 140 LEU A C 1
ATOM 668 O O . LEU A 1 103 ? -1.490 41.959 14.194 1.00 24.91 140 LEU A O 1
ATOM 673 N N . PRO A 1 104 ? -1.060 41.027 12.184 1.00 19.30 141 PRO A N 1
ATOM 674 C CA . PRO A 1 104 ? 0.203 40.416 12.606 1.00 22.89 141 PRO A CA 1
ATOM 675 C C . PRO A 1 104 ? 1.364 41.407 12.663 1.00 25.50 141 PRO A C 1
ATOM 676 O O . PRO A 1 104 ? 1.354 42.427 11.975 1.00 15.06 141 PRO A O 1
ATOM 680 N N . ASN A 1 105 ? 2.357 41.092 13.486 1.00 26.85 142 ASN A N 1
ATOM 681 C CA . ASN A 1 105 ? 3.542 41.925 13.630 1.00 21.18 142 ASN A CA 1
ATOM 682 C C . ASN A 1 105 ? 4.738 41.088 14.082 1.00 24.28 142 ASN A C 1
ATOM 683 O O . ASN A 1 105 ? 4.611 39.883 14.310 1.00 15.87 142 ASN A O 1
ATOM 688 N N . PHE A 1 106 ? 5.896 41.737 14.185 1.00 24.99 143 PHE A N 1
ATOM 689 C CA . PHE A 1 106 ? 7.113 41.130 14.719 1.00 22.12 143 PHE A CA 1
ATOM 690 C C . PHE A 1 106 ? 7.561 39.920 13.909 1.00 31.38 143 PHE A C 1
ATOM 691 O O . PHE A 1 106 ? 8.165 38.989 14.442 1.00 25.40 143 PHE A O 1
ATOM 699 N N . SER A 1 107 ? 7.265 39.939 12.614 1.00 39.52 144 SER A N 1
ATOM 700 C CA . SER A 1 107 ? 7.771 38.909 11.723 1.00 35.47 144 SER A CA 1
ATOM 701 C C . SER A 1 107 ? 9.187 39.278 11.305 1.00 35.89 144 SER A C 1
ATOM 702 O O . SER A 1 107 ? 9.653 40.385 11.576 1.00 29.57 144 SER A O 1
ATOM 705 N N . GLU A 1 108 ? 9.861 38.339 10.653 1.00 57.28 145 GLU A N 1
ATOM 706 C CA . GLU A 1 108 ? 11.236 38.514 10.199 1.00 58.40 145 GLU A CA 1
ATOM 707 C C . GLU A 1 108 ? 11.408 39.757 9.328 1.00 56.36 145 GLU A C 1
ATOM 708 O O . GLU A 1 108 ? 12.403 40.475 9.435 1.00 52.72 145 GLU A O 1
ATOM 714 N N . GLN A 1 109 ? 10.418 40.014 8.481 1.00 40.76 146 GLN A N 1
ATOM 715 C CA . GLN A 1 109 ? 10.496 41.100 7.512 1.00 38.49 146 GLN A CA 1
ATOM 716 C C . GLN A 1 109 ? 9.720 42.339 7.947 1.00 37.56 146 GLN A C 1
ATOM 717 O O . GLN A 1 109 ? 9.719 43.348 7.248 1.00 35.24 146 GLN A O 1
ATOM 723 N N . ASP A 1 110 ? 9.062 42.260 9.099 1.00 46.31 147 ASP A N 1
ATOM 724 C CA . ASP A 1 110 ? 8.350 43.413 9.642 1.00 46.52 147 ASP A CA 1
ATOM 725 C C . ASP A 1 110 ? 9.285 44.363 10.381 1.00 43.89 147 ASP A C 1
ATOM 726 O O . ASP A 1 110 ? 10.189 43.934 11.095 1.00 48.78 147 ASP A O 1
ATOM 731 N N . ASN A 1 111 ? 9.065 45.659 10.199 1.00 34.45 148 ASN A N 1
ATOM 732 C CA . ASN A 1 111 ? 9.643 46.644 11.096 1.00 25.34 148 ASN A CA 1
ATOM 733 C C . ASN A 1 111 ? 8.633 46.908 12.199 1.00 26.70 148 ASN A C 1
ATOM 734 O O . ASN A 1 111 ? 7.684 47.663 12.014 1.00 25.23 148 ASN A O 1
ATOM 739 N N . ALA A 1 112 ? 8.857 46.269 13.343 1.00 17.10 149 ALA A N 1
ATOM 740 C CA . ALA A 1 112 ? 7.862 46.150 14.410 1.00 16.08 149 ALA A CA 1
ATOM 741 C C . ALA A 1 112 ? 7.178 47.459 14.795 1.00 26.88 149 ALA A C 1
ATOM 742 O O . ALA A 1 112 ? 5.952 47.530 14.860 1.00 36.11 149 ALA A O 1
ATOM 744 N N . ALA A 1 113 ? 7.972 48.494 15.043 1.00 24.62 150 ALA A N 1
ATOM 745 C CA . ALA A 1 113 ? 7.442 49.774 15.506 1.00 21.66 150 ALA A CA 1
ATOM 746 C C . ALA A 1 113 ? 6.564 50.461 14.463 1.00 22.70 150 ALA A C 1
ATOM 747 O O . ALA A 1 113 ? 5.526 51.029 14.796 1.00 29.29 150 ALA A O 1
ATOM 749 N N . GLN A 1 114 ? 6.985 50.413 13.203 1.00 30.65 151 GLN A N 1
ATOM 750 C CA . GLN A 1 114 ? 6.203 51.007 12.124 1.00 25.55 151 GLN A CA 1
ATOM 751 C C . GLN A 1 114 ? 4.883 50.272 11.948 1.00 23.52 151 GLN A C 1
ATOM 752 O O . GLN A 1 114 ? 3.844 50.894 11.729 1.00 23.29 151 GLN A O 1
ATOM 758 N N . VAL A 1 115 ? 4.933 48.946 12.051 1.00 16.43 152 VAL A N 1
ATOM 759 C CA . VAL A 1 115 ? 3.740 48.117 11.921 1.00 15.89 152 VAL A CA 1
ATOM 760 C C . VAL A 1 115 ? 2.793 48.358 13.092 1.00 19.86 152 VAL A C 1
ATOM 761 O O . VAL A 1 115 ? 1.576 48.397 12.926 1.00 20.83 152 VAL A O 1
ATOM 765 N N . ALA A 1 116 ? 3.370 48.537 14.276 1.00 17.64 153 ALA A N 1
ATOM 766 C CA . ALA A 1 116 ? 2.596 48.841 15.477 1.00 22.47 153 ALA A CA 1
ATOM 767 C C . ALA A 1 116 ? 1.862 50.167 15.333 1.00 32.37 153 ALA A C 1
ATOM 768 O O . ALA A 1 116 ? 0.705 50.292 15.737 1.00 27.26 153 ALA A O 1
ATOM 770 N N . ILE A 1 117 ? 2.546 51.150 14.757 1.00 26.32 154 ILE A N 1
ATOM 771 C CA . ILE A 1 117 ? 1.962 52.459 14.502 1.00 27.71 154 ILE A CA 1
ATOM 772 C C . ILE A 1 117 ? 0.860 52.372 13.454 1.00 29.12 154 ILE A C 1
ATOM 773 O O . ILE A 1 117 ? -0.195 52.986 13.588 1.00 30.95 154 ILE A O 1
ATOM 778 N N . SER A 1 118 ? 1.109 51.586 12.415 1.00 24.30 155 SER A N 1
ATOM 779 C CA . SER A 1 118 ? 0.148 51.420 11.335 1.00 17.70 155 SER A CA 1
ATOM 780 C C . SER A 1 118 ? -1.106 50.698 11.819 1.00 22.37 155 SER A C 1
ATOM 781 O O . SER A 1 118 ? -2.223 51.072 11.460 1.00 26.27 155 SER A O 1
ATOM 784 N N . HIS A 1 119 ? -0.917 49.669 12.640 1.00 21.47 156 HIS A N 1
ATOM 785 C CA . HIS A 1 119 ? -2.041 48.927 13.203 1.00 25.88 156 HIS A CA 1
ATOM 786 C C . HIS A 1 119 ? -2.868 49.812 14.129 1.00 31.74 156 HIS A C 1
ATOM 787 O O . HIS A 1 119 ? -4.094 49.713 14.166 1.00 35.64 156 HIS A O 1
ATOM 794 N N . PHE A 1 120 ? -2.183 50.672 14.876 1.00 31.03 157 PHE A N 1
ATOM 795 C CA . PHE A 1 120 ? -2.830 51.599 15.795 1.00 20.22 157 PHE A CA 1
ATOM 796 C C . PHE A 1 120 ? -3.773 52.529 15.046 1.00 23.88 157 PHE A C 1
ATOM 797 O O . PHE A 1 120 ? -4.859 52.855 15.528 1.00 34.75 157 PHE A O 1
ATOM 805 N N . LYS A 1 121 ? -3.357 52.941 13.855 1.00 25.46 158 LYS A N 1
ATOM 806 C CA . LYS A 1 121 ? -4.170 53.821 13.027 1.00 27.28 158 LYS A CA 1
ATOM 807 C C . LYS A 1 121 ? -5.371 53.104 12.420 1.00 27.26 158 LYS A C 1
ATOM 808 O O . LYS A 1 121 ? -6.489 53.610 12.468 1.00 32.25 158 LYS A O 1
ATOM 814 N N . THR A 1 122 ? -5.126 51.931 11.843 1.00 22.07 159 THR A N 1
ATOM 815 C CA . THR A 1 122 ? -6.181 51.142 11.212 1.00 25.03 159 THR A CA 1
ATOM 816 C C . THR A 1 122 ? -7.273 50.765 12.208 1.00 19.36 159 THR A C 1
ATOM 817 O O . THR A 1 122 ? -8.460 50.800 11.883 1.00 28.54 159 THR A O 1
ATOM 821 N N . LEU A 1 123 ? -6.863 50.399 13.418 1.00 17.87 160 LEU A N 1
ATOM 822 C CA . LEU A 1 123 ? -7.809 50.078 14.476 1.00 18.73 160 LEU A CA 1
ATOM 823 C C . LEU A 1 123 ? -8.627 51.309 14.857 1.00 18.37 160 LEU A C 1
ATOM 824 O O . LEU A 1 123 ? -9.819 51.208 15.149 1.00 29.31 160 LEU A O 1
ATOM 829 N N . ALA A 1 124 ? -7.985 52.471 14.840 1.00 19.75 161 ALA A N 1
ATOM 830 C CA . ALA A 1 124 ? -8.664 53.719 15.156 1.00 18.66 161 ALA A CA 1
ATOM 831 C C . ALA A 1 124 ? -9.715 54.034 14.104 1.00 24.53 161 ALA A C 1
ATOM 832 O O . ALA A 1 124 ? -10.793 54.537 14.415 1.00 23.44 161 ALA A O 1
ATOM 834 N N . THR A 1 125 ? -9.392 53.728 12.853 1.00 26.21 162 THR A N 1
ATOM 835 C CA . THR A 1 125 ? -10.319 53.931 11.748 1.00 30.13 162 THR A CA 1
ATOM 836 C C . THR A 1 125 ? -11.517 52.987 11.861 1.00 28.50 162 THR A C 1
ATOM 837 O O . THR A 1 125 ? -12.661 53.381 11.625 1.00 25.21 162 THR A O 1
ATOM 841 N N . LEU A 1 126 ? -11.243 51.744 12.242 1.00 18.57 163 LEU A N 1
ATOM 842 C CA . LEU A 1 126 ? -12.285 50.733 12.381 1.00 31.56 163 LEU A CA 1
ATOM 843 C C . LEU A 1 126 ? -13.240 51.032 13.530 1.00 28.06 163 LEU A C 1
ATOM 844 O O . LEU A 1 126 ? -14.442 50.800 13.422 1.00 31.29 163 LEU A O 1
ATOM 849 N N . PHE A 1 127 ? -12.704 51.544 14.631 1.00 20.13 164 PHE A N 1
ATOM 850 C CA . PHE A 1 127 ? -13.516 51.799 15.817 1.00 21.22 164 PHE A CA 1
ATOM 851 C C . PHE A 1 127 ? -13.844 53.282 15.991 1.00 30.34 164 PHE A C 1
ATOM 852 O O . PHE A 1 127 ? -14.358 53.692 17.033 1.00 29.03 164 PHE A O 1
ATOM 860 N N . GLY A 1 128 ? -13.555 54.080 14.967 1.00 40.62 165 GLY A N 1
ATOM 861 C CA . GLY A 1 128 ? -13.878 55.496 14.988 1.00 40.69 165 GLY A CA 1
ATOM 862 C C . GLY A 1 128 ? -13.164 56.277 16.077 1.00 34.90 165 GLY A C 1
ATOM 863 O O . GLY A 1 128 ? -13.774 57.093 16.766 1.00 35.15 165 GLY A O 1
ATOM 864 N N . LYS A 1 129 ? -11.868 56.025 16.231 1.00 22.89 166 LYS A N 1
ATOM 865 C CA . LYS A 1 129 ? -11.062 56.701 17.244 1.00 21.45 166 LYS A CA 1
ATOM 866 C C . LYS A 1 129 ? -9.824 57.346 16.625 1.00 24.96 166 LYS A C 1
ATOM 867 O O . LYS A 1 129 ? -8.746 57.327 17.215 1.00 23.53 166 LYS A O 1
ATOM 873 N N . GLU A 1 130 ? -9.987 57.914 15.435 1.00 37.48 167 GLU A N 1
ATOM 874 C CA . GLU A 1 130 ? -8.868 58.490 14.695 1.00 37.87 167 GLU A CA 1
ATOM 875 C C . GLU A 1 130 ? -8.274 59.721 15.375 1.00 36.76 167 GLU A C 1
ATOM 876 O O . GLU A 1 130 ? -7.056 59.902 15.387 1.00 39.98 167 GLU A O 1
ATOM 882 N N . ALA A 1 131 ? -9.136 60.560 15.942 1.00 29.92 168 ALA A N 1
ATOM 883 C CA . ALA A 1 131 ? -8.698 61.804 16.568 1.00 28.90 168 ALA A CA 1
ATOM 884 C C . ALA A 1 131 ? -7.832 61.547 17.799 1.00 24.51 168 ALA A C 1
ATOM 885 O O . ALA A 1 131 ? -6.804 62.196 17.995 1.00 30.52 168 ALA A O 1
ATOM 887 N N . VAL A 1 132 ? -8.259 60.600 18.627 1.00 33.75 169 VAL A N 1
ATOM 888 C CA . VAL A 1 132 ? -7.513 60.237 19.825 1.00 36.20 169 VAL A CA 1
ATOM 889 C C . VAL A 1 132 ? -6.196 59.561 19.438 1.00 35.50 169 VAL A C 1
ATOM 890 O O . VAL A 1 132 ? -5.171 59.761 20.092 1.00 43.15 169 VAL A O 1
ATOM 894 N N . ALA A 1 133 ? -6.223 58.787 18.356 1.00 26.03 170 ALA A N 1
ATOM 895 C CA . ALA A 1 133 ? -5.020 58.127 17.858 1.00 26.53 170 ALA A CA 1
ATOM 896 C C . ALA A 1 133 ? -3.982 59.145 17.403 1.00 27.74 170 ALA A C 1
ATOM 897 O O . ALA A 1 133 ? -2.792 58.995 17.677 1.00 27.20 170 ALA A O 1
ATOM 899 N N . GLN A 1 134 ? -4.441 60.178 16.704 1.00 19.18 171 GLN A N 1
ATOM 900 C CA . GLN A 1 134 ? -3.558 61.237 16.234 1.00 37.19 171 GLN A CA 1
ATOM 901 C C . GLN A 1 134 ? -2.969 62.020 17.400 1.00 34.61 171 GLN A C 1
ATOM 902 O O . GLN A 1 134 ? -1.786 62.353 17.400 1.00 36.87 171 GLN A O 1
ATOM 908 N N . GLN A 1 135 ? -3.803 62.303 18.395 1.00 37.02 172 GLN A N 1
ATOM 909 C CA . GLN A 1 135 ? -3.379 63.071 19.559 1.00 32.88 172 GLN A CA 1
ATOM 910 C C . GLN A 1 135 ? -2.308 62.326 20.357 1.00 33.32 172 GLN A C 1
ATOM 911 O O . GLN A 1 135 ? -1.407 62.944 20.923 1.00 38.89 172 GLN A O 1
ATOM 917 N N . LYS A 1 136 ? -2.396 61.000 20.388 1.00 28.66 173 LYS A N 1
ATOM 918 C CA . LYS A 1 136 ? -1.450 60.203 21.162 1.00 28.98 173 LYS A CA 1
ATOM 919 C C . LYS A 1 136 ? -0.137 60.001 20.413 1.00 29.17 173 LYS A C 1
ATOM 920 O O . LYS A 1 136 ? 0.926 59.909 21.026 1.00 36.80 173 LYS A O 1
ATOM 926 N N . LEU A 1 137 ? -0.217 59.938 19.088 1.00 20.35 174 LEU A N 1
ATOM 927 C CA . LEU A 1 137 ? 0.975 59.836 18.255 1.00 23.43 174 LEU A CA 1
ATOM 928 C C . LEU A 1 137 ? 1.736 61.155 18.236 1.00 31.33 174 LEU A C 1
ATOM 929 O O . LEU A 1 137 ? 2.965 61.171 18.300 1.00 26.34 174 LEU A O 1
ATOM 934 N N . GLU A 1 138 ? 0.995 62.256 18.143 1.00 33.54 175 GLU A N 1
ATOM 935 C CA . GLU A 1 138 ? 1.585 63.589 18.162 1.00 21.22 175 GLU A CA 1
ATOM 936 C C . GLU A 1 138 ? 2.302 63.842 19.481 1.00 21.25 175 GLU A C 1
ATOM 937 O O . GLU A 1 138 ? 3.415 64.368 19.504 1.00 40.17 175 GLU A O 1
ATOM 943 N N . ALA A 1 139 ? 1.652 63.464 20.577 1.00 19.61 176 ALA A N 1
ATOM 944 C CA . ALA A 1 139 ? 2.234 63.611 21.904 1.00 19.71 176 ALA A CA 1
ATOM 945 C C . ALA A 1 139 ? 3.461 62.722 22.053 1.00 30.71 176 ALA A C 1
ATOM 946 O O . ALA A 1 139 ? 4.410 63.068 22.754 1.00 30.58 176 ALA A O 1
ATOM 948 N N . MET A 1 140 ? 3.431 61.576 21.382 1.00 29.17 177 MET A N 1
ATOM 949 C CA . MET A 1 140 ? 4.534 60.626 21.423 1.00 28.01 177 MET A CA 1
ATOM 950 C C . MET A 1 140 ? 5.786 61.184 20.748 1.00 30.95 177 MET A C 1
ATOM 951 O O . MET A 1 140 ? 6.880 61.132 21.312 1.00 21.28 177 MET A O 1
ATOM 956 N N . TYR A 1 141 ? 5.618 61.718 19.542 1.00 26.13 178 TYR A N 1
ATOM 957 C CA . TYR A 1 141 ? 6.733 62.271 18.779 1.00 27.10 178 TYR A CA 1
ATOM 958 C C . TYR A 1 141 ? 7.321 63.491 19.473 1.00 34.41 178 TYR A C 1
ATOM 959 O O . TYR A 1 141 ? 8.520 63.753 19.386 1.00 33.84 178 TYR A O 1
ATOM 968 N N . ALA A 1 142 ? 6.466 64.232 20.170 1.00 45.15 179 ALA A N 1
ATOM 969 C CA . ALA A 1 142 ? 6.915 65.369 20.960 1.00 39.17 179 ALA A CA 1
ATOM 970 C C . ALA A 1 142 ? 7.672 64.882 22.192 1.00 43.65 179 ALA A C 1
ATOM 971 O O . ALA A 1 142 ? 8.702 65.446 22.564 1.00 55.49 179 ALA A O 1
ATOM 973 N N . ARG A 1 143 ? 7.152 63.826 22.812 1.00 37.94 180 ARG A N 1
ATOM 974 C CA . ARG A 1 143 ? 7.785 63.213 23.975 1.00 34.58 180 ARG A CA 1
ATOM 975 C C . ARG A 1 143 ? 9.174 62.686 23.630 1.00 32.03 180 ARG A C 1
ATOM 976 O O . ARG A 1 143 ? 10.099 62.790 24.437 1.00 30.92 180 ARG A O 1
ATOM 984 N N . PHE A 1 144 ? 9.311 62.126 22.429 1.00 32.79 181 PHE A N 1
ATOM 985 C CA . PHE A 1 144 ? 10.595 61.619 21.944 1.00 32.70 181 PHE A CA 1
ATOM 986 C C . PHE A 1 144 ? 11.651 62.718 21.942 1.00 37.39 181 PHE A C 1
ATOM 987 O O . PHE A 1 144 ? 12.790 62.505 22.356 1.00 36.69 181 PHE A O 1
ATOM 995 N N . SER A 1 145 ? 11.254 63.897 21.474 1.00 34.10 182 SER A N 1
ATOM 996 C CA . SER A 1 145 ? 12.154 65.041 21.378 1.00 38.27 182 SER A CA 1
ATOM 997 C C . SER A 1 145 ? 12.559 65.554 22.754 1.00 39.61 182 SER A C 1
ATOM 998 O O . SER A 1 145 ? 13.709 65.933 22.968 1.00 37.44 182 SER A O 1
ATOM 1001 N N . GLU A 1 146 ? 11.608 65.569 23.683 1.00 43.18 183 GLU A N 1
ATOM 1002 C CA . GLU A 1 146 ? 11.879 66.007 25.049 1.00 42.81 183 GLU A CA 1
ATOM 1003 C C . GLU A 1 146 ? 12.908 65.101 25.713 1.00 40.46 183 GLU A C 1
ATOM 1004 O O . GLU A 1 146 ? 13.864 65.576 26.328 1.00 32.40 183 GLU A O 1
ATOM 1010 N N . LEU A 1 147 ? 12.705 63.794 25.584 1.00 43.27 184 LEU A N 1
ATOM 1011 C CA . LEU A 1 147 ? 13.600 62.813 26.187 1.00 37.99 184 LEU A CA 1
ATOM 1012 C C . LEU A 1 147 ? 14.980 62.851 25.543 1.00 34.98 184 LEU A C 1
ATOM 1013 O O . LEU A 1 147 ? 15.995 62.692 26.220 1.00 39.73 184 LEU A O 1
ATOM 1018 N N . LYS A 1 148 ? 15.006 63.056 24.230 1.00 31.04 185 LYS A N 1
ATOM 1019 C CA . LYS A 1 148 ? 16.261 63.161 23.498 1.00 30.40 185 LYS A CA 1
ATOM 1020 C C . LYS A 1 148 ? 17.077 64.349 23.993 1.00 36.49 185 LYS A C 1
ATOM 1021 O O . LYS A 1 148 ? 18.295 64.257 24.151 1.00 36.48 185 LYS A O 1
ATOM 1027 N N . ALA A 1 149 ? 16.392 65.463 24.237 1.00 37.21 186 ALA A N 1
ATOM 1028 C CA . ALA A 1 149 ? 17.030 66.672 24.744 1.00 39.15 186 ALA A CA 1
ATOM 1029 C C . ALA A 1 149 ? 17.562 66.458 26.156 1.00 36.62 186 ALA A C 1
ATOM 1030 O O . ALA A 1 149 ? 18.627 66.963 26.514 1.00 29.01 186 ALA A O 1
ATOM 1032 N N . SER A 1 150 ? 16.808 65.706 26.950 1.00 42.18 187 SER A N 1
ATOM 1033 C CA . SER A 1 150 ? 17.198 65.393 28.318 1.00 47.93 187 SER A CA 1
ATOM 1034 C C . SER A 1 150 ? 18.482 64.567 28.346 1.00 44.75 187 SER A C 1
ATOM 1035 O O . SER A 1 150 ? 19.288 64.682 29.270 1.00 43.81 187 SER A O 1
ATOM 1038 N N . LEU A 1 151 ? 18.667 63.736 27.324 1.00 36.75 188 LEU A N 1
ATOM 1039 C CA . LEU A 1 151 ? 19.860 62.904 27.221 1.00 39.23 188 LEU A CA 1
ATOM 1040 C C . LEU A 1 151 ? 21.078 63.714 26.788 1.00 39.28 188 LEU A C 1
ATOM 1041 O O . LEU A 1 151 ? 22.146 63.607 27.389 1.00 42.01 188 LEU A O 1
ATOM 1046 N N . GLN A 1 152 ? 20.914 64.531 25.751 1.00 35.55 189 GLN A N 1
ATOM 1047 C CA . GLN A 1 152 ? 22.019 65.334 25.233 1.00 40.78 189 GLN A CA 1
ATOM 1048 C C . GLN A 1 152 ? 22.289 66.553 26.111 1.00 44.59 189 GLN A C 1
ATOM 1049 O O . GLN A 1 152 ? 23.096 67.411 25.764 1.00 49.94 189 GLN A O 1
ATOM 1055 N N . HIS A 1 153 ? 21.601 66.626 27.246 1.00 48.88 190 HIS A N 1
ATOM 1056 C CA . HIS A 1 153 ? 21.901 67.622 28.265 1.00 39.55 190 HIS A CA 1
ATOM 1057 C C . HIS A 1 153 ? 22.732 66.973 29.366 1.00 38.06 190 HIS A C 1
ATOM 1058 O O . HIS A 1 153 ? 23.597 67.610 29.970 1.00 46.01 190 HIS A O 1
ATOM 1065 N N . ALA A 1 154 ? 22.461 65.695 29.612 1.00 29.80 191 ALA A N 1
ATOM 1066 C CA . ALA A 1 154 ? 23.168 64.930 30.631 1.00 34.15 191 ALA A CA 1
ATOM 1067 C C . ALA A 1 154 ? 24.375 64.200 30.049 1.00 36.16 191 ALA A C 1
ATOM 1068 O O . ALA A 1 154 ? 25.327 63.896 30.763 1.00 42.15 191 ALA A O 1
ATOM 1070 N N . PHE A 1 155 ? 24.324 63.908 28.754 1.00 31.36 192 PHE A N 1
ATOM 1071 C CA . PHE A 1 155 ? 25.423 63.226 28.080 1.00 37.01 192 PHE A CA 1
ATOM 1072 C C . PHE A 1 155 ? 26.165 64.176 27.150 1.00 45.57 192 PHE A C 1
ATOM 1073 O O . PHE A 1 155 ? 27.311 63.927 26.778 1.00 37.63 192 PHE A O 1
ATOM 1081 N N . GLY A 1 156 ? 25.504 65.267 26.778 1.00 61.29 193 GLY A N 1
ATOM 1082 C CA . GLY A 1 156 ? 26.025 66.153 25.756 1.00 69.54 193 GLY A CA 1
ATOM 1083 C C . GLY A 1 156 ? 25.996 65.458 24.409 1.00 81.12 193 GLY A C 1
ATOM 1084 O O . GLY A 1 156 ? 25.416 64.381 24.270 1.00 82.68 193 GLY A O 1
ATOM 1085 N N . ASP A 1 157 ? 26.610 66.079 23.408 1.00 83.11 194 ASP A N 1
ATOM 1086 C CA . ASP A 1 157 ? 26.748 65.462 22.094 1.00 87.58 194 ASP A CA 1
ATOM 1087 C C . ASP A 1 157 ? 28.200 65.019 21.911 1.00 88.70 194 ASP A C 1
ATOM 1088 O O . ASP A 1 157 ? 29.117 65.763 22.262 1.00 89.41 194 ASP A O 1
ATOM 1093 N N . THR A 1 158 ? 28.420 63.820 21.372 1.00 90.78 195 THR A N 1
ATOM 1094 C CA . THR A 1 158 ? 27.357 62.952 20.877 1.00 81.81 195 THR A CA 1
ATOM 1095 C C . THR A 1 158 ? 26.803 62.018 21.951 1.00 70.70 195 THR A C 1
ATOM 1096 O O . THR A 1 158 ? 27.398 61.845 23.015 1.00 69.42 195 THR A O 1
ATOM 1100 N N . LEU A 1 159 ? 25.656 61.415 21.653 1.00 49.02 196 LEU A N 1
ATOM 1101 C CA . LEU A 1 159 ? 24.992 60.494 22.567 1.00 36.78 196 LEU A CA 1
ATOM 1102 C C . LEU A 1 159 ? 25.665 59.122 22.541 1.00 33.12 196 LEU A C 1
ATOM 1103 O O . LEU A 1 159 ? 26.172 58.696 21.504 1.00 35.44 196 LEU A O 1
ATOM 1108 N N . PRO A 1 160 ? 25.677 58.428 23.689 1.00 38.38 197 PRO A N 1
ATOM 1109 C CA . PRO A 1 160 ? 26.382 57.147 23.819 1.00 42.96 197 PRO A CA 1
ATOM 1110 C C . PRO A 1 160 ? 25.732 56.011 23.034 1.00 46.80 197 PRO A C 1
ATOM 1111 O O . PRO A 1 160 ? 24.566 56.107 22.654 1.00 38.63 197 PRO A O 1
ATOM 1115 N N . ALA A 1 161 ? 26.492 54.946 22.798 1.00 52.36 198 ALA A N 1
ATOM 1116 C CA . ALA A 1 161 ? 25.968 53.758 22.133 1.00 40.61 198 ALA A CA 1
ATOM 1117 C C . ALA A 1 161 ? 25.284 52.848 23.147 1.00 35.79 198 ALA A C 1
ATOM 1118 O O . ALA A 1 161 ? 25.823 52.590 24.223 1.00 31.49 198 ALA A O 1
ATOM 1120 N N . VAL A 1 162 ? 24.093 52.369 22.801 1.00 29.20 199 VAL A N 1
ATOM 1121 C CA . VAL A 1 162 ? 23.293 51.566 23.720 1.00 29.92 199 VAL A CA 1
ATOM 1122 C C . VAL A 1 162 ? 22.884 50.233 23.101 1.00 33.10 199 VAL A C 1
ATOM 1123 O O . VAL A 1 162 ? 22.475 50.174 21.942 1.00 35.75 199 VAL A O 1
ATOM 1127 N N . VAL A 1 163 ? 23.010 49.162 23.875 1.00 32.47 200 VAL A N 1
ATOM 1128 C CA . VAL A 1 163 ? 22.460 47.875 23.480 1.00 34.29 200 VAL A CA 1
ATOM 1129 C C . VAL A 1 163 ? 21.362 47.472 24.466 1.00 34.50 200 VAL A C 1
ATOM 1130 O O . VAL A 1 163 ? 21.505 47.632 25.680 1.00 27.77 200 VAL A O 1
ATOM 1134 N N . THR A 1 164 ? 20.251 46.978 23.933 1.00 35.17 201 THR A N 1
ATOM 1135 C CA . THR A 1 164 ? 19.112 46.580 24.755 1.00 28.64 201 THR A CA 1
ATOM 1136 C C . THR A 1 164 ? 18.877 45.075 24.685 1.00 32.30 201 THR A C 1
ATOM 1137 O O . THR A 1 164 ? 19.048 44.464 23.630 1.00 32.07 201 THR A O 1
ATOM 1141 N N . LEU A 1 165 ? 18.470 44.484 25.805 1.00 15.39 202 LEU A N 1
ATOM 1142 C CA . LEU A 1 165 ? 18.224 43.047 25.839 1.00 33.25 202 LEU A CA 1
ATOM 1143 C C . LEU A 1 165 ? 17.333 42.610 26.994 1.00 25.01 202 LEU A C 1
ATOM 1144 O O . LEU A 1 165 ? 17.056 43.370 27.914 1.00 30.10 202 LEU A O 1
ATOM 1149 N N . ARG A 1 166 ? 16.878 41.366 26.909 1.00 21.75 203 ARG A N 1
ATOM 1150 C CA . ARG A 1 166 ? 16.275 40.664 28.033 1.00 18.57 203 ARG A CA 1
ATOM 1151 C C . ARG A 1 166 ? 17.088 39.399 28.291 1.00 29.36 203 ARG A C 1
ATOM 1152 O O . ARG A 1 166 ? 17.740 38.876 27.387 1.00 28.62 203 ARG A O 1
ATOM 1160 N N . PHE A 1 167 ? 17.051 38.909 29.523 1.00 37.34 204 PHE A N 1
ATOM 1161 C CA . PHE A 1 167 ? 17.754 37.682 29.868 1.00 33.91 204 PHE A CA 1
ATOM 1162 C C . PHE A 1 167 ? 16.919 36.447 29.555 1.00 39.33 204 PHE A C 1
ATOM 1163 O O . PHE A 1 167 ? 15.798 36.315 30.031 1.00 47.46 204 PHE A O 1
ATOM 1171 N N . ALA A 1 168 ? 17.467 35.547 28.746 1.00 30.61 205 ALA A N 1
ATOM 1172 C CA . ALA A 1 168 ? 16.837 34.252 28.511 1.00 32.19 205 ALA A CA 1
ATOM 1173 C C . ALA A 1 168 ? 17.047 33.394 29.748 1.00 41.67 205 ALA A C 1
ATOM 1174 O O . ALA A 1 168 ? 16.157 32.682 30.205 1.00 40.57 205 ALA A O 1
ATOM 1176 N N . ASN A 1 169 ? 18.253 33.497 30.284 1.00 43.35 206 ASN A N 1
ATOM 1177 C CA . ASN A 1 169 ? 18.636 32.858 31.526 1.00 41.29 206 ASN A CA 1
ATOM 1178 C C . ASN A 1 169 ? 19.920 33.546 31.985 1.00 40.16 206 ASN A C 1
ATOM 1179 O O . ASN A 1 169 ? 20.396 34.450 31.305 1.00 27.08 206 ASN A O 1
ATOM 1184 N N . PRO A 1 170 ? 20.476 33.151 33.141 1.00 38.00 207 PRO A N 1
ATOM 1185 C CA . PRO A 1 170 ? 21.684 33.848 33.601 1.00 40.85 207 PRO A CA 1
ATOM 1186 C C . PRO A 1 170 ? 22.886 33.760 32.658 1.00 44.87 207 PRO A C 1
ATOM 1187 O O . PRO A 1 170 ? 23.835 34.505 32.862 1.00 48.21 207 PRO A O 1
ATOM 1191 N N . THR A 1 171 ? 22.846 32.894 31.649 1.00 44.64 208 THR A N 1
ATOM 1192 C CA . THR A 1 171 ? 23.969 32.796 30.723 1.00 43.01 208 THR A CA 1
ATOM 1193 C C . THR A 1 171 ? 23.590 33.030 29.262 1.00 41.58 208 THR A C 1
ATOM 1194 O O . THR A 1 171 ? 24.442 32.978 28.387 1.00 34.00 208 THR A O 1
ATOM 1198 N N . SER A 1 172 ? 22.317 33.301 29.003 1.00 40.12 209 SER A N 1
ATOM 1199 C CA . SER A 1 172 ? 21.853 33.557 27.642 1.00 37.13 209 SER A CA 1
ATOM 1200 C C . SER A 1 172 ? 21.102 34.879 27.576 1.00 34.11 209 SER A C 1
ATOM 1201 O O . SER A 1 172 ? 20.479 35.292 28.542 1.00 27.96 209 SER A O 1
ATOM 1204 N N . VAL A 1 173 ? 21.163 35.541 26.428 1.00 36.03 210 VAL A N 1
ATOM 1205 C CA . VAL A 1 173 ? 20.602 36.883 26.279 1.00 30.55 210 VAL A CA 1
ATOM 1206 C C . VAL A 1 173 ? 19.842 37.063 24.961 1.00 26.19 210 VAL A C 1
ATOM 1207 O O . VAL A 1 173 ? 20.246 36.543 23.928 1.00 28.48 210 VAL A O 1
ATOM 1211 N N . PHE A 1 174 ? 18.727 37.788 25.020 1.00 36.40 211 PHE A N 1
ATOM 1212 C CA . PHE A 1 174 ? 17.971 38.166 23.829 1.00 30.99 211 PHE A CA 1
ATOM 1213 C C . PHE A 1 174 ? 18.283 39.593 23.407 1.00 29.45 211 PHE A C 1
ATOM 1214 O O . PHE A 1 174 ? 17.688 40.535 23.914 1.00 21.41 211 PHE A O 1
ATOM 1222 N N . LEU A 1 175 ? 19.220 39.747 22.480 1.00 29.41 212 LEU A N 1
ATOM 1223 C CA . LEU A 1 175 ? 19.562 41.066 21.954 1.00 20.56 212 LEU A CA 1
ATOM 1224 C C . LEU A 1 175 ? 18.482 41.569 21.008 1.00 21.69 212 LEU A C 1
ATOM 1225 O O . LEU A 1 175 ? 18.037 40.842 20.122 1.00 18.30 212 LEU A O 1
ATOM 1230 N N . TYR A 1 176 ? 18.066 42.817 21.192 1.00 17.07 213 TYR A N 1
ATOM 1231 C CA . TYR A 1 176 ? 17.043 43.396 20.326 1.00 16.28 213 TYR A CA 1
ATOM 1232 C C . TYR A 1 176 ? 17.651 43.903 19.024 1.00 16.29 213 TYR A C 1
ATOM 1233 O O . TYR A 1 176 ? 18.617 44.664 19.029 1.00 16.78 213 TYR A O 1
ATOM 1242 N N . THR A 1 177 ? 17.070 43.463 17.912 1.00 17.89 214 THR A N 1
ATOM 1243 C CA . THR A 1 177 ? 17.658 43.663 16.595 1.00 26.87 214 THR A CA 1
ATOM 1244 C C . THR A 1 177 ? 17.145 44.917 15.888 1.00 35.33 214 THR A C 1
ATOM 1245 O O . THR A 1 177 ? 16.395 45.705 16.462 1.00 40.16 214 THR A O 1
ATOM 1249 N N . GLU A 1 178 ? 17.555 45.080 14.633 1.00 45.67 215 GLU A N 1
ATOM 1250 C CA . GLU A 1 178 ? 17.283 46.291 13.859 1.00 43.03 215 GLU A CA 1
ATOM 1251 C C . GLU A 1 178 ? 15.792 46.543 13.646 1.00 38.17 215 GLU A C 1
ATOM 1252 O O . GLU A 1 178 ? 15.348 47.690 13.618 1.00 34.12 215 GLU A O 1
AT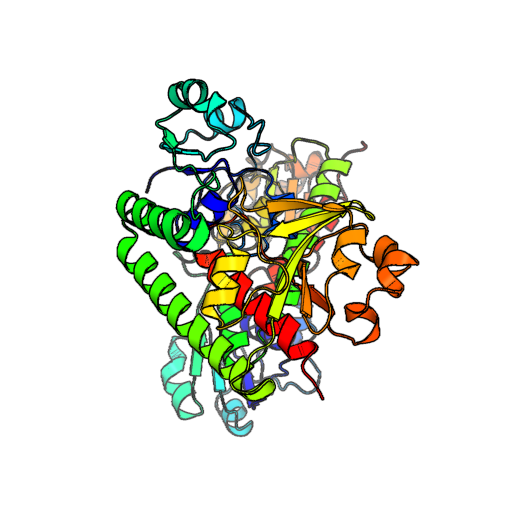OM 1258 N N . ASN A 1 179 ? 15.023 45.470 13.505 1.00 26.45 216 ASN A N 1
ATOM 1259 C CA . ASN A 1 179 ? 13.596 45.587 13.234 1.00 25.05 216 ASN A CA 1
ATOM 1260 C C . ASN A 1 179 ? 12.746 45.567 14.501 1.00 26.79 216 ASN A C 1
ATOM 1261 O O . ASN A 1 179 ? 11.521 45.482 14.432 1.00 18.07 216 ASN A O 1
ATOM 1266 N N . SER A 1 180 ? 13.398 45.643 15.656 1.00 35.65 217 SER A N 1
ATOM 1267 C CA . SER A 1 180 ? 12.688 45.606 16.930 1.00 30.21 217 SER A CA 1
ATOM 1268 C C . SER A 1 180 ? 12.163 46.985 17.316 1.00 26.22 217 SER A C 1
ATOM 1269 O O . SER A 1 180 ? 12.528 47.994 16.716 1.00 26.08 217 SER A O 1
ATOM 1272 N N . THR A 1 181 ? 11.297 47.016 18.323 1.00 22.84 218 THR A N 1
ATOM 1273 C CA . THR A 1 181 ? 10.765 48.273 18.840 1.00 15.86 218 THR A CA 1
ATOM 1274 C C . THR A 1 181 ? 11.742 49.038 19.753 1.00 25.50 218 THR A C 1
ATOM 1275 O O . THR A 1 181 ? 11.725 50.270 19.757 1.00 27.18 218 THR A O 1
ATOM 1279 N N . PRO A 1 182 ? 12.591 48.331 20.532 1.00 22.69 219 PRO A N 1
ATOM 1280 C CA . PRO A 1 182 ? 13.560 49.146 21.277 1.00 22.48 219 PRO A CA 1
ATOM 1281 C C . PRO A 1 182 ? 14.585 49.823 20.368 1.00 23.78 219 PRO A C 1
ATOM 1282 O O . PRO A 1 182 ? 15.048 50.920 20.678 1.00 23.10 219 PRO A O 1
ATOM 1286 N N . GLN A 1 183 ? 14.930 49.170 19.263 1.00 23.57 220 GLN A N 1
ATOM 1287 C CA . GLN A 1 183 ? 15.840 49.749 18.279 1.00 27.15 220 GLN A CA 1
ATOM 1288 C C . GLN A 1 183 ? 15.275 51.053 17.725 1.00 28.90 220 GLN A C 1
ATOM 1289 O O . GLN A 1 183 ? 15.991 52.045 17.580 1.00 21.20 220 GLN A O 1
ATOM 1295 N N . TYR A 1 184 ? 13.982 51.038 17.419 1.00 34.17 221 TYR A N 1
ATOM 1296 C CA . TYR A 1 184 ? 13.276 52.219 16.944 1.00 23.38 221 TYR A CA 1
ATOM 1297 C C . TYR A 1 184 ? 13.319 53.317 17.998 1.00 24.13 221 TYR A C 1
ATOM 1298 O O . TYR A 1 184 ? 13.524 54.490 17.686 1.00 26.74 221 TYR A O 1
ATOM 1307 N N . VAL A 1 185 ? 13.118 52.917 19.248 1.00 26.33 222 VAL A N 1
ATOM 1308 C CA . VAL A 1 185 ? 13.159 53.837 20.376 1.00 18.86 222 VAL A CA 1
ATOM 1309 C C . VAL A 1 185 ? 14.540 54.480 20.521 1.00 29.82 222 VAL A C 1
ATOM 1310 O O . VAL A 1 185 ? 14.651 55.694 20.717 1.00 33.55 222 VAL A O 1
ATOM 1314 N N . LEU A 1 186 ? 15.586 53.664 20.416 1.00 36.19 223 LEU A N 1
ATOM 1315 C CA . LEU A 1 186 ? 16.962 54.151 20.491 1.00 31.12 223 LEU A CA 1
ATOM 1316 C C . LEU A 1 186 ? 17.262 55.170 19.394 1.00 23.33 223 LEU A C 1
ATOM 1317 O O . LEU A 1 186 ? 17.801 56.241 19.668 1.00 20.46 223 LEU A O 1
ATOM 1322 N N . GLU A 1 187 ? 16.915 54.830 18.155 1.00 20.14 224 GLU A N 1
ATOM 1323 C CA . GLU A 1 187 ? 17.143 55.725 17.023 1.00 28.65 224 GLU A CA 1
ATOM 1324 C C . GLU A 1 187 ? 16.365 57.028 17.178 1.00 32.43 224 GLU A C 1
ATOM 1325 O O . GLU A 1 187 ? 16.874 58.109 16.884 1.00 41.23 224 GLU A O 1
ATOM 1331 N N . GLN A 1 188 ? 15.128 56.912 17.644 1.00 26.10 225 GLN A N 1
ATOM 1332 C CA . GLN A 1 188 ? 14.264 58.067 17.845 1.00 29.81 225 GLN A CA 1
ATOM 1333 C C . GLN A 1 188 ? 14.745 58.921 19.019 1.00 31.15 225 GLN A C 1
ATOM 1334 O O . GLN A 1 188 ? 14.359 60.084 19.153 1.00 33.52 225 GLN A O 1
ATOM 1340 N N . LEU A 1 189 ? 15.586 58.338 19.867 1.00 35.13 226 LEU A N 1
ATOM 1341 C CA . LEU A 1 189 ? 16.093 59.036 21.043 1.00 37.59 226 LEU A CA 1
ATOM 1342 C C . LEU A 1 189 ? 17.450 59.671 20.769 1.00 36.38 226 LEU A C 1
ATOM 1343 O O . LEU A 1 189 ? 18.036 60.307 21.645 1.00 31.60 226 LEU A O 1
ATOM 1348 N N . GLY A 1 190 ? 17.945 59.494 19.548 1.00 44.17 227 GLY A N 1
ATOM 1349 C CA . GLY A 1 190 ? 19.249 60.005 19.170 1.00 40.42 227 GLY A CA 1
ATOM 1350 C C . GLY A 1 190 ? 20.383 59.072 19.557 1.00 37.43 227 GLY A C 1
ATOM 1351 O O . GLY A 1 190 ? 21.554 59.396 19.364 1.00 45.60 227 GLY A O 1
ATOM 1352 N N . LEU A 1 191 ? 20.036 57.910 20.103 1.00 22.20 228 LEU A N 1
ATOM 1353 C CA . LEU A 1 191 ? 21.032 56.939 20.546 1.00 28.95 228 LEU A CA 1
ATOM 1354 C C . LEU A 1 191 ? 21.491 56.023 19.413 1.00 38.13 228 LEU A C 1
ATOM 1355 O O . LEU A 1 191 ? 20.736 55.747 18.480 1.00 43.23 228 LEU A O 1
ATOM 1360 N N . SER A 1 192 ? 22.734 55.557 19.499 1.00 45.44 229 SER A N 1
ATOM 1361 C CA . SER A 1 192 ? 23.269 54.611 18.526 1.00 47.47 229 SER A CA 1
ATOM 1362 C C . SER A 1 192 ? 23.352 53.213 19.135 1.00 42.84 229 SER A C 1
ATOM 1363 O O . SER A 1 192 ? 23.238 53.049 20.349 1.00 29.67 229 SER A O 1
ATOM 1366 N N . SER A 1 193 ? 23.547 52.208 18.288 1.00 47.08 230 SER A N 1
ATOM 1367 C CA . SER A 1 193 ? 23.586 50.822 18.742 1.00 34.90 230 SER A CA 1
ATOM 1368 C C . SER A 1 193 ? 25.005 50.381 19.082 1.00 37.88 230 SER A C 1
ATOM 1369 O O . SER A 1 193 ? 25.927 50.569 18.291 1.00 45.61 230 SER A O 1
ATOM 1372 N N . ALA A 1 194 ? 25.173 49.791 20.261 1.00 42.94 231 ALA A N 1
ATOM 1373 C CA . ALA A 1 194 ? 26.480 49.312 20.696 1.00 44.12 231 ALA A CA 1
ATOM 1374 C C . ALA A 1 194 ? 26.794 47.964 20.061 1.00 42.06 231 ALA A C 1
ATOM 1375 O O . ALA A 1 194 ? 27.954 47.647 19.796 1.00 50.68 231 ALA A O 1
ATOM 1377 N N . LEU A 1 195 ? 25.752 47.174 19.820 1.00 35.85 232 LEU A N 1
ATOM 1378 C CA . LEU A 1 195 ? 25.912 45.847 19.242 1.00 32.34 232 LEU A CA 1
ATOM 1379 C C . LEU A 1 195 ? 24.788 45.560 18.252 1.00 36.18 232 LEU A C 1
ATOM 1380 O O . LEU A 1 195 ? 23.882 44.778 18.550 1.00 28.10 232 LEU A O 1
ATOM 1385 N N . PRO A 1 196 ? 24.848 46.194 17.068 1.00 37.87 233 PRO A N 1
ATOM 1386 C CA . PRO A 1 196 ? 23.792 46.113 16.050 1.00 35.51 233 PRO A CA 1
ATOM 1387 C C . PRO A 1 196 ? 23.552 44.688 15.560 1.00 31.08 233 PRO A C 1
ATOM 1388 O O . PRO A 1 196 ? 24.502 43.922 15.391 1.00 26.46 233 PRO A O 1
ATOM 1392 N N . GLN A 1 197 ? 22.286 44.348 15.336 1.00 29.96 234 GLN A N 1
ATOM 1393 C CA . GLN A 1 197 ? 21.907 42.992 14.954 1.00 26.29 234 GLN A CA 1
ATOM 1394 C C . GLN A 1 197 ? 20.985 42.969 13.737 1.00 21.75 234 GLN A C 1
ATOM 1395 O O . GLN A 1 197 ? 20.137 43.850 13.575 1.00 28.46 234 GLN A O 1
ATOM 1401 N N . PRO A 1 198 ? 21.150 41.951 12.878 1.00 19.28 235 PRO A N 1
ATOM 1402 C CA . PRO A 1 198 ? 20.280 41.753 11.715 1.00 26.73 235 PRO A CA 1
ATOM 1403 C C . PRO A 1 198 ? 18.838 41.483 12.131 1.00 29.90 235 PRO A C 1
ATOM 1404 O O . PRO A 1 198 ? 18.617 40.980 13.230 1.00 37.12 235 PRO A O 1
ATOM 1408 N N . PRO A 1 199 ? 17.869 41.804 11.259 1.00 28.26 236 PRO A N 1
ATOM 1409 C CA . PRO A 1 199 ? 16.448 41.634 11.582 1.00 29.55 236 PRO A CA 1
ATOM 1410 C C . PRO A 1 199 ? 16.077 40.180 11.870 1.00 26.14 236 PRO A C 1
ATOM 1411 O O . PRO A 1 199 ? 16.552 39.267 11.195 1.00 30.76 236 PRO A O 1
ATOM 1415 N N . LYS A 1 200 ? 15.238 39.979 12.881 1.00 25.77 237 LYS A N 1
ATOM 1416 C CA . LYS A 1 200 ? 14.816 38.647 13.292 1.00 31.79 237 LYS A CA 1
ATOM 1417 C C . LYS A 1 200 ? 13.330 38.648 13.619 1.00 30.09 237 LYS A C 1
ATOM 1418 O O . LYS A 1 200 ? 12.688 39.700 13.617 1.00 18.98 237 LYS A O 1
ATOM 1424 N N . GLU A 1 201 ? 12.782 37.469 13.888 1.00 29.06 238 GLU A N 1
ATOM 1425 C CA . GLU A 1 201 ? 11.417 37.379 14.380 1.00 23.47 238 GLU A CA 1
ATOM 1426 C C . GLU A 1 201 ? 11.379 37.922 15.804 1.00 28.39 238 GLU A C 1
ATOM 1427 O O . GLU A 1 201 ? 12.311 37.692 16.581 1.00 29.17 238 GLU A O 1
ATOM 1433 N N . TRP A 1 202 ? 10.316 38.662 16.123 1.00 29.60 239 TRP A N 1
ATOM 1434 C CA . TRP A 1 202 ? 10.145 39.331 17.418 1.00 21.03 239 TRP A CA 1
ATOM 1435 C C . TRP A 1 202 ? 11.209 40.394 17.687 1.00 19.49 239 TRP A C 1
ATOM 1436 O O . TRP A 1 202 ? 11.238 40.990 18.766 1.00 21.48 239 TRP A O 1
ATOM 1447 N N . GLY A 1 203 ? 12.072 40.635 16.705 1.00 27.26 240 GLY A N 1
ATOM 1448 C CA . GLY A 1 203 ? 13.143 41.603 16.846 1.00 24.22 240 GLY A CA 1
ATOM 1449 C C . GLY A 1 203 ? 14.174 41.183 17.879 1.00 26.68 240 GLY A C 1
ATOM 1450 O O . GLY A 1 203 ? 14.740 42.028 18.571 1.00 28.56 240 GLY A O 1
ATOM 1451 N N . ILE A 1 204 ? 14.419 39.878 17.990 1.00 25.24 241 ILE A N 1
ATOM 1452 C CA . ILE A 1 204 ? 15.375 39.364 18.966 1.00 28.77 241 ILE A CA 1
ATOM 1453 C C . ILE A 1 204 ? 16.276 38.270 18.397 1.00 25.06 241 ILE A C 1
ATOM 1454 O O . ILE A 1 204 ? 15.859 37.466 17.573 1.00 37.40 241 ILE A O 1
ATOM 1459 N N . VAL A 1 205 ? 17.521 38.246 18.857 1.00 23.80 242 VAL A N 1
ATOM 1460 C CA . VAL A 1 205 ? 18.428 37.146 18.562 1.00 19.73 242 VAL A CA 1
ATOM 1461 C C . VAL A 1 205 ? 19.078 36.693 19.868 1.00 25.40 242 VAL A C 1
ATOM 1462 O O . VAL A 1 205 ? 19.414 37.513 20.727 1.00 27.85 242 VAL A O 1
ATOM 1466 N N . GLN A 1 206 ? 19.231 35.385 20.031 1.00 33.52 243 GLN A N 1
ATOM 1467 C CA . GLN A 1 206 ? 19.741 34.846 21.283 1.00 35.44 243 GLN A CA 1
ATOM 1468 C C . GLN A 1 206 ? 21.261 34.725 21.268 1.00 40.44 243 GLN A C 1
ATOM 1469 O O . GLN A 1 206 ? 21.846 34.161 20.340 1.00 37.26 243 GLN A O 1
ATOM 1475 N N . LYS A 1 207 ? 21.891 35.262 22.308 1.00 42.93 244 LYS A N 1
ATOM 1476 C CA . LYS A 1 207 ? 23.343 35.242 22.430 1.00 38.67 244 LYS A CA 1
ATOM 1477 C C . LYS A 1 207 ? 23.793 34.689 23.776 1.00 40.53 244 LYS A C 1
ATOM 1478 O O . LYS A 1 207 ? 23.077 34.796 24.772 1.00 39.66 244 LYS A O 1
ATOM 1484 N N . ARG A 1 208 ? 24.982 34.095 23.795 1.00 46.65 245 ARG A N 1
ATOM 1485 C CA . ARG A 1 208 ? 25.640 33.744 25.046 1.00 47.12 245 ARG A CA 1
ATOM 1486 C C . ARG A 1 208 ? 25.945 35.032 25.800 1.00 43.94 245 ARG A C 1
ATOM 1487 O O . ARG A 1 208 ? 26.224 36.059 25.180 1.00 51.15 245 ARG A O 1
ATOM 1495 N N . LEU A 1 209 ? 25.884 34.987 27.128 1.00 41.84 246 LEU A N 1
ATOM 1496 C CA . LEU A 1 209 ? 26.126 36.183 27.929 1.00 41.94 246 LEU A CA 1
ATOM 1497 C C . LEU A 1 209 ? 27.535 36.724 27.710 1.00 41.85 246 LEU A C 1
ATOM 1498 O O . LEU A 1 209 ? 27.751 37.936 27.718 1.00 35.43 246 LEU A O 1
ATOM 1503 N N . SER A 1 210 ? 28.486 35.819 27.500 1.00 39.26 247 SER A N 1
ATOM 1504 C CA . SER A 1 210 ? 29.881 36.193 27.287 1.00 42.91 247 SER A CA 1
ATOM 1505 C C . SER A 1 210 ? 30.085 37.072 26.051 1.00 38.68 247 SER A C 1
ATOM 1506 O O . SER A 1 210 ? 31.088 37.778 25.945 1.00 34.27 247 SER A O 1
ATOM 1509 N N . GLU A 1 211 ? 29.134 37.030 25.120 1.00 30.96 248 GLU A N 1
ATOM 1510 C CA . GLU A 1 211 ? 29.223 37.830 23.900 1.00 32.85 248 GLU A CA 1
ATOM 1511 C C . GLU A 1 211 ? 29.128 39.322 24.189 1.00 29.94 248 GLU A C 1
ATOM 1512 O O . GLU A 1 211 ? 29.534 40.142 23.368 1.00 26.57 248 GLU A O 1
ATOM 1518 N N . LEU A 1 212 ? 28.594 39.670 25.356 1.00 35.85 249 LEU A N 1
ATOM 1519 C CA . LEU A 1 212 ? 28.463 41.071 25.744 1.00 29.65 249 LEU A CA 1
ATOM 1520 C C . LEU A 1 212 ? 29.812 41.694 26.093 1.00 35.09 249 LEU A C 1
ATOM 1521 O O . LEU A 1 212 ? 29.901 42.895 26.341 1.00 44.61 249 LEU A O 1
ATOM 1526 N N . GLN A 1 213 ? 30.860 40.876 26.113 1.00 28.93 250 GLN A N 1
ATOM 1527 C CA . GLN A 1 213 ? 32.216 41.380 26.309 1.00 37.77 250 GLN A CA 1
ATOM 1528 C C . GLN A 1 213 ? 32.610 42.326 25.181 1.00 42.49 250 GLN A C 1
ATOM 1529 O O . GLN A 1 213 ? 33.417 43.234 25.374 1.00 38.94 250 GLN A O 1
ATOM 1535 N N . HIS A 1 214 ? 32.025 42.115 24.005 1.00 45.67 251 HIS A N 1
ATOM 1536 C CA . HIS A 1 214 ? 32.304 42.958 22.847 1.00 41.38 251 HIS A CA 1
ATOM 1537 C C . HIS A 1 214 ? 31.715 44.357 22.995 1.00 40.39 251 HIS A C 1
ATOM 1538 O O . HIS A 1 214 ? 31.895 45.206 22.123 1.00 47.53 251 HIS A O 1
ATOM 1545 N N . VAL A 1 215 ? 31.011 44.596 24.096 1.00 41.30 252 VAL A N 1
ATOM 1546 C CA . VAL A 1 215 ? 30.462 45.916 24.365 1.00 41.22 252 VAL A CA 1
ATOM 1547 C C . VAL A 1 215 ? 31.406 46.712 25.265 1.00 37.10 252 VAL A C 1
ATOM 1548 O O . VAL A 1 215 ? 31.121 46.948 26.441 1.00 37.49 252 VAL A O 1
ATOM 1552 N N . GLU A 1 216 ? 32.547 47.098 24.701 1.00 39.04 253 GLU A N 1
ATOM 1553 C CA . GLU A 1 216 ? 33.450 48.036 25.351 1.00 48.99 253 GLU A CA 1
ATOM 1554 C C . GLU A 1 216 ? 32.796 49.408 25.335 1.00 63.76 253 GLU A C 1
ATOM 1555 O O . GLU A 1 216 ? 32.977 50.221 26.241 1.00 45.12 253 GLU A O 1
ATOM 1561 N N . GLN A 1 217 ? 32.013 49.636 24.287 1.00 96.57 254 GLN A N 1
ATOM 1562 C CA . GLN A 1 217 ? 31.405 50.929 24.020 1.00 100.35 254 GLN A CA 1
ATOM 1563 C C . GLN A 1 217 ? 30.130 51.171 24.820 1.00 96.07 254 GLN A C 1
ATOM 1564 O O . GLN A 1 217 ? 29.061 50.662 24.485 1.00 98.61 254 GLN A O 1
ATOM 1570 N N . GLY A 1 218 ? 30.251 51.948 25.888 1.00 90.20 255 GLY A N 1
ATOM 1571 C CA . GLY A 1 218 ? 29.085 52.488 26.557 1.00 78.28 255 GLY A CA 1
ATOM 1572 C C . GLY A 1 218 ? 28.209 51.543 27.356 1.00 61.43 255 GLY A C 1
ATOM 1573 O O . GLY A 1 218 ? 28.687 50.783 28.196 1.00 68.55 255 GLY A O 1
ATOM 1574 N N . TYR A 1 219 ? 26.913 51.585 27.066 1.00 47.27 256 TYR A N 1
ATOM 1575 C CA . TYR A 1 219 ? 25.902 51.175 28.033 1.00 41.67 256 TYR A CA 1
ATOM 1576 C C . TYR A 1 219 ? 25.084 49.941 27.652 1.00 38.63 256 TYR A C 1
ATOM 1577 O O . TYR A 1 219 ? 24.837 49.666 26.477 1.00 34.63 256 TYR A O 1
ATOM 1586 N N . VAL A 1 220 ? 24.663 49.212 28.682 1.00 34.98 257 VAL A N 1
ATOM 1587 C CA . VAL A 1 220 ? 23.838 48.021 28.530 1.00 23.61 257 VAL A CA 1
ATOM 1588 C C . VAL A 1 220 ? 22.569 48.136 29.367 1.00 23.10 257 VAL A C 1
ATOM 1589 O O . VAL A 1 220 ? 22.628 48.327 30.581 1.00 23.57 257 VAL A O 1
ATOM 1593 N N . LEU A 1 221 ? 21.420 48.026 28.710 1.00 26.22 258 LEU A N 1
ATOM 1594 C CA . LEU A 1 221 ? 20.132 48.103 29.394 1.00 23.03 258 LEU A CA 1
ATOM 1595 C C . LEU A 1 221 ? 19.368 46.788 29.271 1.00 23.72 258 LEU A C 1
ATOM 1596 O O . LEU A 1 221 ? 19.237 46.244 28.174 1.00 29.28 258 LEU A O 1
ATOM 1601 N N . TYR A 1 222 ? 18.867 46.278 30.394 1.00 20.26 259 TYR A N 1
ATOM 1602 C CA . TYR A 1 222 ? 18.065 45.058 30.371 1.00 25.05 259 TYR A CA 1
ATOM 1603 C C . TYR A 1 222 ? 16.696 45.277 31.011 1.00 25.98 259 TYR A C 1
ATOM 1604 O O . TYR A 1 222 ? 16.580 45.912 32.059 1.00 23.96 259 TYR A O 1
ATOM 1613 N N . PHE A 1 223 ? 15.662 44.740 30.369 1.00 29.80 260 PHE A N 1
ATOM 1614 C CA . PHE A 1 223 ? 14.285 44.973 30.791 1.00 29.00 260 PHE A CA 1
ATOM 1615 C C . PHE A 1 223 ? 13.845 44.067 31.935 1.00 30.17 260 PHE A C 1
ATOM 1616 O O . PHE A 1 223 ? 14.098 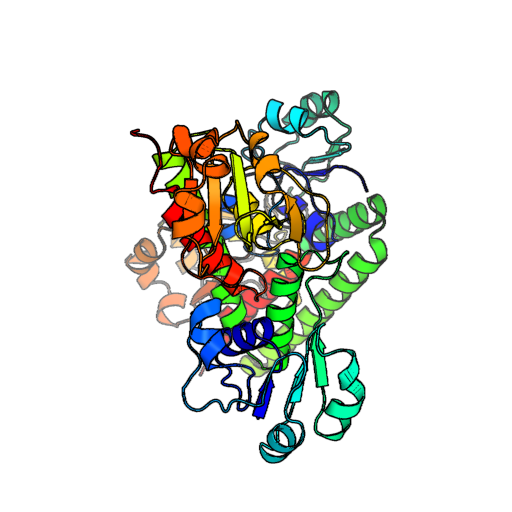42.863 31.928 1.00 31.23 260 PHE A O 1
ATOM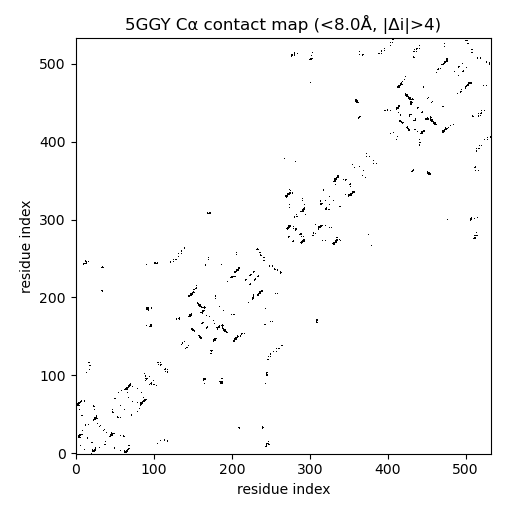 1624 N N . LEU A 1 224 ? 13.182 44.664 32.918 1.00 23.27 261 LEU A N 1
ATOM 1625 C CA . LEU A 1 224 ? 12.517 43.910 33.969 1.00 27.33 261 LEU A CA 1
ATOM 1626 C C . LEU A 1 224 ? 11.142 43.475 33.457 1.00 31.66 261 LEU A C 1
ATOM 1627 O O . LEU A 1 224 ? 10.606 44.087 32.536 1.00 24.03 261 LEU A O 1
ATOM 1632 N N . PRO A 1 225 ? 10.565 42.411 34.038 1.00 30.96 262 PRO A N 1
ATOM 1633 C CA . PRO A 1 225 ? 11.072 41.596 35.146 1.00 34.05 262 PRO A CA 1
ATOM 1634 C C . PRO A 1 225 ? 12.048 40.504 34.722 1.00 24.49 262 PRO A C 1
ATOM 1635 O O . PRO A 1 225 ? 11.963 39.967 33.620 1.00 24.46 262 PRO A O 1
ATOM 1639 N N . PHE A 1 226 ? 12.971 40.185 35.622 1.00 30.22 263 PHE A N 1
ATOM 1640 C CA . PHE A 1 226 ? 13.850 39.035 35.469 1.00 33.97 263 PHE A CA 1
ATOM 1641 C C . PHE A 1 226 ? 14.087 38.401 36.832 1.00 29.75 263 PHE A C 1
ATOM 1642 O O . PHE A 1 226 ? 14.693 39.004 37.713 1.00 30.49 263 PHE A O 1
ATOM 1650 N N . ALA A 1 227 ? 13.604 37.174 36.991 1.00 29.16 264 ALA A N 1
ATOM 1651 C CA . ALA A 1 227 ? 13.570 36.516 38.295 1.00 32.53 264 ALA A CA 1
ATOM 1652 C C . ALA A 1 227 ? 14.950 36.247 38.883 1.00 38.71 264 ALA A C 1
ATOM 1653 O O . ALA A 1 227 ? 15.097 36.136 40.097 1.00 35.88 264 ALA A O 1
ATOM 1655 N N . GLU A 1 228 ? 15.961 36.146 38.029 1.00 44.89 265 GLU A N 1
ATOM 1656 C CA . GLU A 1 228 ? 17.304 35.804 38.490 1.00 40.98 265 GLU A CA 1
ATOM 1657 C C . GLU A 1 228 ? 18.293 36.941 38.264 1.00 40.10 265 GLU A C 1
ATOM 1658 O O . GLU A 1 228 ? 19.454 36.712 37.940 1.00 33.60 265 GLU A O 1
ATOM 1664 N N . GLU A 1 229 ? 17.822 38.169 38.446 1.00 39.39 266 GLU A N 1
ATOM 1665 C CA . GLU A 1 229 ? 18.652 39.354 38.249 1.00 30.13 266 GLU A CA 1
ATOM 1666 C C . GLU A 1 229 ? 19.813 39.393 39.236 1.00 34.27 266 GLU A C 1
ATOM 1667 O O . GLU A 1 229 ? 20.952 39.666 38.856 1.00 40.36 266 GLU A O 1
ATOM 1673 N N . LYS A 1 230 ? 19.507 39.122 40.501 1.00 39.05 267 LYS A N 1
ATOM 1674 C CA . LYS A 1 230 ? 20.503 39.106 41.567 1.00 42.78 267 LYS A CA 1
ATOM 1675 C C . LYS A 1 230 ? 21.598 38.091 41.278 1.00 44.84 267 LYS A C 1
ATOM 1676 O O . LYS A 1 230 ? 22.775 38.358 41.495 1.00 45.29 267 LYS A O 1
ATOM 1682 N N . LYS A 1 231 ? 21.197 36.927 40.777 1.00 47.01 268 LYS A N 1
ATOM 1683 C CA . LYS A 1 231 ? 22.140 35.860 40.468 1.00 48.87 268 LYS A CA 1
ATOM 1684 C C . LYS A 1 231 ? 23.122 36.283 39.381 1.00 52.95 268 LYS A C 1
ATOM 1685 O O . LYS A 1 231 ? 24.316 35.984 39.461 1.00 56.80 268 LYS A O 1
ATOM 1691 N N . VAL A 1 232 ? 22.617 36.978 38.367 1.00 42.02 269 VAL A N 1
ATOM 1692 C CA . VAL A 1 232 ? 23.465 37.458 37.283 1.00 36.31 269 VAL A CA 1
ATOM 1693 C C . VAL A 1 232 ? 24.501 38.455 37.797 1.00 41.89 269 VAL A C 1
ATOM 1694 O O . VAL A 1 232 ? 25.686 38.344 37.487 1.00 43.97 269 VAL A O 1
ATOM 1698 N N . GLN A 1 233 ? 24.049 39.413 38.600 1.00 38.46 270 GLN A N 1
ATOM 1699 C CA . GLN A 1 233 ? 24.910 40.490 39.084 1.00 42.17 270 GLN A CA 1
ATOM 1700 C C . GLN A 1 233 ? 26.122 40.008 39.881 1.00 43.52 270 GLN A C 1
ATOM 1701 O O . GLN A 1 233 ? 27.153 40.679 39.909 1.00 41.44 270 GLN A O 1
ATOM 1707 N N . LYS A 1 234 ? 26.000 38.848 40.519 1.00 49.87 271 LYS A N 1
ATOM 1708 C CA . LYS A 1 234 ? 27.087 38.299 41.331 1.00 53.70 271 LYS A CA 1
ATOM 1709 C C . LYS A 1 234 ? 28.007 37.396 40.526 1.00 52.06 271 LYS A C 1
ATOM 1710 O O . LYS A 1 234 ? 29.136 37.129 40.923 1.00 59.28 271 LYS A O 1
ATOM 1716 N N . SER A 1 235 ? 27.507 36.910 39.399 1.00 46.23 272 SER A N 1
ATOM 1717 C CA . SER A 1 235 ? 28.255 35.964 38.582 1.00 45.07 272 SER A CA 1
ATOM 1718 C C . SER A 1 235 ? 29.566 36.566 38.084 1.00 50.26 272 SER A C 1
ATOM 1719 O O . SER A 1 235 ? 29.657 37.765 37.819 1.00 52.58 272 SER A O 1
ATOM 1722 N N . VAL A 1 236 ? 30.580 35.716 37.973 1.00 40.40 273 VAL A N 1
ATOM 1723 C CA . VAL A 1 236 ? 31.911 36.131 37.554 1.00 42.55 273 VAL A CA 1
ATOM 1724 C C . VAL A 1 236 ? 31.908 36.721 36.146 1.00 45.29 273 VAL A C 1
ATOM 1725 O O . VAL A 1 236 ? 32.578 37.719 35.879 1.00 51.59 273 VAL A O 1
ATOM 1729 N N . LEU A 1 237 ? 31.142 36.101 35.252 1.00 40.11 274 LEU A N 1
ATOM 1730 C CA . LEU A 1 237 ? 31.078 36.535 33.858 1.00 43.07 274 LEU A CA 1
ATOM 1731 C C . LEU A 1 237 ? 30.495 37.939 33.728 1.00 49.25 274 LEU A C 1
ATOM 1732 O O . LEU A 1 237 ? 30.875 38.700 32.840 1.00 50.65 274 LEU A O 1
ATOM 1737 N N . TRP A 1 238 ? 29.576 38.278 34.625 1.00 47.33 275 TRP A N 1
ATOM 1738 C CA . TRP A 1 238 ? 28.912 39.576 34.598 1.00 37.01 275 TRP A CA 1
ATOM 1739 C C . TRP A 1 238 ? 29.735 40.652 35.298 1.00 42.57 275 TRP A C 1
ATOM 1740 O O . TRP A 1 238 ? 29.841 41.773 34.806 1.00 45.94 275 TRP A O 1
ATOM 1751 N N . ARG A 1 239 ? 30.320 40.308 36.442 1.00 45.19 276 ARG A N 1
ATOM 1752 C CA . ARG A 1 239 ? 31.131 41.258 37.200 1.00 54.48 276 ARG A CA 1
ATOM 1753 C C . ARG A 1 239 ? 32.399 41.646 36.445 1.00 54.44 276 ARG A C 1
ATOM 1754 O O . ARG A 1 239 ? 33.027 42.660 36.751 1.00 59.19 276 ARG A O 1
ATOM 1762 N N . ALA A 1 240 ? 32.769 40.835 35.457 1.00 53.53 277 ALA A N 1
ATOM 1763 C CA . ALA A 1 240 ? 33.969 41.083 34.668 1.00 53.31 277 ALA A CA 1
ATOM 1764 C C . ALA A 1 240 ? 33.637 41.735 33.327 1.00 55.37 277 ALA A C 1
ATOM 1765 O O . ALA A 1 240 ? 34.474 41.779 32.426 1.00 59.68 277 ALA A O 1
ATOM 1767 N N . MET A 1 241 ? 32.414 42.238 33.200 1.00 49.71 278 MET A N 1
ATOM 1768 C CA . MET A 1 241 ? 31.996 42.929 31.987 1.00 47.07 278 MET A CA 1
ATOM 1769 C C . MET A 1 241 ? 32.512 44.362 31.963 1.00 38.93 278 MET A C 1
ATOM 1770 O O . MET A 1 241 ? 32.516 45.038 32.992 1.00 31.74 278 MET A O 1
ATOM 1775 N N . PRO A 1 242 ? 32.950 44.828 30.782 1.00 33.55 279 PRO A N 1
ATOM 1776 C CA . PRO A 1 242 ? 33.467 46.190 30.605 1.00 28.16 279 PRO A CA 1
ATOM 1777 C C . PRO A 1 242 ? 32.454 47.256 31.012 1.00 30.92 279 PRO A C 1
ATOM 1778 O O . PRO A 1 242 ? 32.821 48.224 31.675 1.00 32.05 279 PRO A O 1
ATOM 1782 N N . PHE A 1 243 ? 31.197 47.069 30.623 1.00 29.96 280 PHE A N 1
ATOM 1783 C CA . PHE A 1 243 ? 30.141 48.024 30.942 1.00 29.24 280 PHE A CA 1
ATOM 1784 C C . PHE A 1 243 ? 29.722 47.933 32.403 1.00 30.36 280 PHE A C 1
ATOM 1785 O O . PHE A 1 243 ? 29.202 48.893 32.966 1.00 31.52 280 PHE A O 1
ATOM 1793 N N . VAL A 1 244 ? 29.944 46.773 33.009 1.00 33.11 281 VAL A N 1
ATOM 1794 C CA . VAL A 1 244 ? 29.597 46.566 34.410 1.00 38.91 281 VAL A CA 1
ATOM 1795 C C . VAL A 1 244 ? 30.621 47.237 35.316 1.00 43.38 281 VAL A C 1
ATOM 1796 O O . VAL A 1 244 ? 30.264 47.962 36.246 1.00 45.81 281 VAL A O 1
ATOM 1800 N N . GLN A 1 245 ? 31.896 46.996 35.032 1.00 38.94 282 GLN A N 1
ATOM 1801 C CA . GLN A 1 245 ? 32.978 47.596 35.802 1.00 36.07 282 GLN A CA 1
ATOM 1802 C C . GLN A 1 245 ? 33.028 49.107 35.608 1.00 37.63 282 GLN A C 1
ATOM 1803 O O . GLN A 1 245 ? 33.472 49.840 36.491 1.00 50.28 282 GLN A O 1
ATOM 1809 N N . ALA A 1 246 ? 32.572 49.567 34.448 1.00 32.12 283 ALA A N 1
ATOM 1810 C CA . ALA A 1 246 ? 32.533 50.995 34.155 1.00 37.40 283 ALA A CA 1
ATOM 1811 C C . ALA A 1 246 ? 31.250 51.623 34.686 1.00 44.44 283 ALA A C 1
ATOM 1812 O O . ALA A 1 246 ? 31.085 52.841 34.651 1.00 50.77 283 ALA A O 1
ATOM 1814 N N . GLY A 1 247 ? 30.343 50.784 35.174 1.00 39.44 284 GLY A N 1
ATOM 1815 C CA . GLY A 1 247 ? 29.088 51.253 35.734 1.00 38.35 284 GLY A CA 1
ATOM 1816 C C . GLY A 1 247 ? 28.081 51.666 34.681 1.00 33.46 284 GLY A C 1
ATOM 1817 O O . GLY A 1 247 ? 27.044 52.251 34.993 1.00 41.55 284 GLY A O 1
ATOM 1818 N N . ARG A 1 248 ? 28.385 51.358 33.426 1.00 28.42 285 ARG A N 1
ATOM 1819 C CA . ARG A 1 248 ? 27.497 51.696 32.321 1.00 28.55 285 ARG A CA 1
ATOM 1820 C C . ARG A 1 248 ? 26.487 50.584 32.066 1.00 37.82 285 ARG A C 1
ATOM 1821 O O . ARG A 1 248 ? 26.424 50.018 30.984 1.00 27.16 285 ARG A O 1
ATOM 1829 N N . VAL A 1 249 ? 25.702 50.265 33.084 1.00 43.09 286 VAL A N 1
ATOM 1830 C CA . VAL A 1 249 ? 24.676 49.236 32.971 1.00 30.94 286 VAL A CA 1
ATOM 1831 C C . VAL A 1 249 ? 23.552 49.513 33.966 1.00 33.68 286 VAL A C 1
ATOM 1832 O O . VAL A 1 249 ? 23.804 49.963 35.086 1.00 37.25 286 VAL A O 1
ATOM 1836 N N . ASN A 1 250 ? 22.312 49.272 33.550 1.00 33.08 287 ASN A N 1
ATOM 1837 C CA . ASN A 1 250 ? 21.164 49.518 34.412 1.00 37.66 287 ASN A CA 1
ATOM 1838 C C . ASN A 1 250 ? 19.944 48.701 34.003 1.00 36.33 287 ASN A C 1
ATOM 1839 O O . ASN A 1 250 ? 19.812 48.289 32.850 1.00 32.48 287 ASN A O 1
ATOM 1844 N N . SER A 1 251 ? 19.056 48.463 34.962 1.00 33.61 288 SER A N 1
ATOM 1845 C CA . SER A 1 251 ? 17.815 47.752 34.693 1.00 23.68 288 SER A CA 1
ATOM 1846 C C . SER A 1 251 ? 16.737 48.727 34.235 1.00 27.18 288 SER A C 1
ATOM 1847 O O . SER A 1 251 ? 16.714 49.883 34.656 1.00 28.87 288 SER A O 1
ATOM 1850 N N . VAL A 1 252 ? 15.849 48.259 33.366 1.00 29.30 289 VAL A N 1
ATOM 1851 C CA . VAL A 1 252 ? 14.751 49.087 32.888 1.00 23.77 289 VAL A CA 1
ATOM 1852 C C . VAL A 1 252 ? 13.419 48.549 33.399 1.00 24.10 289 VAL A C 1
ATOM 1853 O O . VAL A 1 252 ? 13.132 47.359 33.265 1.00 25.37 289 VAL A O 1
ATOM 1857 N N . ARG A 1 253 ? 12.615 49.432 33.986 1.00 40.96 290 ARG A N 1
ATOM 1858 C CA . ARG A 1 253 ? 11.320 49.053 34.542 1.00 40.37 290 ARG A CA 1
ATOM 1859 C C . ARG A 1 253 ? 10.434 48.426 33.468 1.00 28.34 290 ARG A C 1
ATOM 1860 O O . ARG A 1 253 ? 10.536 48.788 32.296 1.00 24.19 290 ARG A O 1
ATOM 1868 N N . PRO A 1 254 ? 9.571 47.474 33.867 1.00 22.72 291 PRO A N 1
ATOM 1869 C CA . PRO A 1 254 ? 8.767 46.656 32.947 1.00 26.46 291 PRO A CA 1
ATOM 1870 C C . PRO A 1 254 ? 8.044 47.431 31.845 1.00 33.75 291 PRO A C 1
ATOM 1871 O O . PRO A 1 254 ? 7.086 48.154 32.107 1.00 35.14 291 PRO A O 1
ATOM 1875 N N . VAL A 1 255 ? 8.531 47.280 30.617 1.00 32.56 292 VAL A N 1
ATOM 1876 C CA . VAL A 1 255 ? 7.847 47.786 29.433 1.00 28.63 292 VAL A CA 1
ATOM 1877 C C . VAL A 1 255 ? 7.868 46.714 28.354 1.00 33.06 292 VAL A C 1
ATOM 1878 O O . VAL A 1 255 ? 8.931 46.230 27.973 1.00 43.95 292 VAL A O 1
ATOM 1882 N N . TRP A 1 256 ? 6.689 46.344 27.870 1.00 23.29 293 TRP A N 1
ATOM 1883 C CA . TRP A 1 256 ? 6.562 45.261 26.904 1.00 17.58 293 TRP A CA 1
ATOM 1884 C C . TRP A 1 256 ? 7.249 45.608 25.586 1.00 18.72 293 TRP A C 1
ATOM 1885 O O . TRP A 1 256 ? 6.890 46.580 24.916 1.00 27.28 293 TRP A O 1
ATOM 1896 N N . SER A 1 257 ? 8.244 44.804 25.225 1.00 9.72 294 SER A N 1
ATOM 1897 C CA . SER A 1 257 ? 9.034 45.047 24.026 1.00 25.64 294 SER A CA 1
ATOM 1898 C C . SER A 1 257 ? 8.386 44.437 22.790 1.00 23.36 294 SER A C 1
ATOM 1899 O O . SER A 1 257 ? 8.975 44.425 21.710 1.00 23.75 294 SER A O 1
ATOM 1902 N N . TYR A 1 258 ? 7.171 43.928 22.960 1.00 24.79 295 TYR A N 1
ATOM 1903 C CA . TYR A 1 258 ? 6.410 43.370 21.851 1.00 23.13 295 TYR A CA 1
ATOM 1904 C C . TYR A 1 258 ? 4.983 43.911 21.863 1.00 26.84 295 TYR A C 1
ATOM 1905 O O . TYR A 1 258 ? 4.020 43.155 21.737 1.00 27.47 295 TYR A O 1
ATOM 1914 N N . GLY A 1 259 ? 4.856 45.225 22.017 1.00 20.35 296 GLY A N 1
ATOM 1915 C CA . GLY A 1 259 ? 3.555 45.850 22.166 1.00 22.56 296 GLY A CA 1
ATOM 1916 C C . GLY A 1 259 ? 3.118 46.692 20.982 1.00 14.92 296 GLY A C 1
ATOM 1917 O O . GLY A 1 259 ? 3.538 46.460 19.848 1.00 14.48 296 GLY A O 1
ATOM 1918 N N . GLY A 1 260 ? 2.268 47.677 21.254 1.00 17.44 297 GLY A N 1
ATOM 1919 C CA . GLY A 1 260 ? 1.714 48.526 20.214 1.00 14.72 297 GLY A CA 1
ATOM 1920 C C . GLY A 1 260 ? 2.414 49.862 20.062 1.00 17.48 297 GLY A C 1
ATOM 1921 O O . GLY A 1 260 ? 3.593 50.003 20.390 1.00 15.10 297 GLY A O 1
ATOM 1922 N N . ALA A 1 261 ? 1.673 50.848 19.564 1.00 27.50 298 ALA A N 1
ATOM 1923 C CA . ALA A 1 261 ? 2.220 52.170 19.271 1.00 22.83 298 ALA A CA 1
ATOM 1924 C C . ALA A 1 261 ? 2.696 52.904 20.519 1.00 23.22 298 ALA A C 1
ATOM 1925 O O . ALA A 1 261 ? 3.758 53.521 20.512 1.00 25.83 298 ALA A O 1
ATOM 1927 N N . MET A 1 262 ? 1.909 52.842 21.587 1.00 18.72 299 MET A N 1
ATOM 1928 C CA . MET A 1 262 ? 2.215 53.607 22.791 1.00 22.27 299 MET A CA 1
ATOM 1929 C C . MET A 1 262 ? 3.293 52.943 23.641 1.00 22.18 299 MET A C 1
ATOM 1930 O O . MET A 1 262 ? 3.858 53.577 24.535 1.00 25.51 299 MET A O 1
ATOM 1935 N N . SER A 1 263 ? 3.582 51.675 23.356 1.00 21.94 300 SER A N 1
ATOM 1936 C CA . SER A 1 263 ? 4.679 50.978 24.019 1.00 22.56 300 SER A CA 1
ATOM 1937 C C . SER A 1 263 ? 6.009 51.601 23.610 1.00 18.89 300 SER A C 1
ATOM 1938 O O . SER A 1 263 ? 7.005 51.482 24.319 1.00 23.76 300 SER A O 1
ATOM 1941 N N . LEU A 1 264 ? 6.013 52.258 22.454 1.00 21.55 301 LEU A N 1
ATOM 1942 C CA . LEU A 1 264 ? 7.185 52.978 21.975 1.00 31.48 301 LEU A CA 1
ATOM 1943 C C . LEU A 1 264 ? 7.459 54.186 22.865 1.00 24.61 301 LEU A C 1
ATOM 1944 O O . LEU A 1 264 ? 8.611 54.492 23.179 1.00 31.33 301 LEU A O 1
ATOM 1949 N N . ARG A 1 265 ? 6.388 54.865 23.269 1.00 25.97 302 ARG A N 1
ATOM 1950 C CA . ARG A 1 265 ? 6.494 56.014 24.160 1.00 27.77 302 ARG A CA 1
ATOM 1951 C C . ARG A 1 265 ? 6.949 55.590 25.551 1.00 31.51 302 ARG A C 1
ATOM 1952 O O . ARG A 1 265 ? 7.807 56.233 26.154 1.00 37.99 302 ARG A O 1
ATOM 1960 N N . TYR A 1 266 ? 6.359 54.511 26.056 1.00 30.08 303 TYR A N 1
ATOM 1961 C CA . TYR A 1 266 ? 6.696 53.990 27.377 1.00 26.08 303 TYR A CA 1
ATOM 1962 C C . TYR A 1 266 ? 8.137 53.503 27.423 1.00 30.38 303 TYR A C 1
ATOM 1963 O O . TYR A 1 266 ? 8.862 53.766 28.384 1.00 25.97 303 TYR A O 1
ATOM 1972 N N . SER A 1 267 ? 8.546 52.790 26.378 1.00 30.89 304 SER A N 1
ATOM 1973 C CA . SER A 1 267 ? 9.918 52.310 26.273 1.00 18.87 304 SER A CA 1
ATOM 1974 C C . SER A 1 267 ? 10.899 53.477 26.289 1.00 14.99 304 SER A C 1
ATOM 1975 O O . SER A 1 267 ? 11.909 53.443 26.991 1.00 30.35 304 SER A O 1
ATOM 1978 N N . ALA A 1 268 ? 10.583 54.510 25.514 1.00 15.39 305 ALA A N 1
ATOM 1979 C CA . ALA A 1 268 ? 11.434 55.690 25.406 1.00 24.23 305 ALA A CA 1
ATOM 1980 C C . ALA A 1 268 ? 11.642 56.372 26.752 1.00 20.17 305 ALA A C 1
ATOM 1981 O O . ALA A 1 268 ? 12.751 56.797 27.069 1.00 29.21 305 ALA A O 1
ATOM 1983 N N . GLU A 1 269 ? 10.572 56.471 27.536 1.00 21.45 306 GLU A N 1
ATOM 1984 C CA . GLU A 1 269 ? 10.628 57.115 28.844 1.00 26.91 306 GLU A CA 1
ATOM 1985 C C . GLU A 1 269 ? 11.375 56.260 29.864 1.00 28.55 306 GLU A C 1
ATOM 1986 O O . GLU A 1 269 ? 12.159 56.775 30.663 1.00 31.57 306 GLU A O 1
ATOM 1992 N N . ALA A 1 270 ? 11.129 54.954 29.831 1.00 21.32 307 ALA A N 1
ATOM 1993 C CA . ALA A 1 270 ? 11.756 54.030 30.769 1.00 22.03 307 ALA A CA 1
ATOM 1994 C C . ALA A 1 270 ? 13.242 53.885 30.473 1.00 24.70 307 ALA A C 1
ATOM 1995 O O . ALA A 1 270 ? 14.068 53.856 31.385 1.00 26.58 307 ALA A O 1
ATOM 1997 N N . ILE A 1 271 ? 13.573 53.798 29.189 1.00 18.02 308 ILE A N 1
ATOM 1998 C CA . ILE A 1 271 ? 14.962 53.712 28.754 1.00 24.38 308 ILE A CA 1
ATOM 1999 C C . ILE A 1 271 ? 15.719 54.991 29.105 1.00 33.21 308 ILE A C 1
ATOM 2000 O O . ILE A 1 271 ? 16.833 54.933 29.626 1.00 36.71 308 ILE A O 1
ATOM 2005 N N . THR A 1 272 ? 15.105 56.139 28.825 1.00 36.71 309 THR A N 1
ATOM 2006 C CA . THR A 1 272 ? 15.684 57.434 29.174 1.00 30.79 309 THR A CA 1
ATOM 2007 C C . THR A 1 272 ? 15.946 57.521 30.671 1.00 36.67 309 THR A C 1
ATOM 2008 O O . THR A 1 272 ? 17.035 57.904 31.098 1.00 42.12 309 THR A O 1
ATOM 2012 N N . GLU A 1 273 ? 14.940 57.150 31.456 1.00 23.33 310 GLU A N 1
ATOM 2013 C CA . GLU A 1 273 ? 15.037 57.142 32.912 1.00 18.40 310 GLU A CA 1
ATOM 2014 C C . GLU A 1 273 ? 16.205 56.296 33.417 1.00 27.12 310 GLU A C 1
ATOM 2015 O O . GLU A 1 273 ? 16.975 56.735 34.271 1.00 25.18 310 GLU A O 1
ATOM 2021 N N . SER A 1 274 ? 16.343 55.089 32.881 1.00 34.43 311 SER A N 1
ATOM 2022 C CA . SER A 1 274 ? 17.435 54.203 33.281 1.00 36.79 311 SER A CA 1
ATOM 2023 C C . SER A 1 274 ? 18.781 54.694 32.766 1.00 36.50 311 SER A C 1
ATOM 2024 O O . SER A 1 274 ? 19.823 54.387 33.340 1.00 22.86 311 SER A O 1
ATOM 2027 N N . LEU A 1 275 ? 18.749 55.459 31.681 1.00 20.94 312 LEU A N 1
ATOM 2028 C CA . LEU A 1 275 ? 19.972 55.931 31.050 1.00 23.30 312 LEU A CA 1
ATOM 2029 C C . LEU A 1 275 ? 20.417 57.274 31.629 1.00 39.71 312 LEU A C 1
ATOM 2030 O O . LEU A 1 275 ? 21.603 57.609 31.600 1.00 45.41 312 LEU A O 1
ATOM 2035 N N . LEU A 1 276 ? 19.463 58.039 32.153 1.00 49.87 313 LEU A N 1
ATOM 2036 C CA . LEU A 1 276 ? 19.784 59.281 32.848 1.00 46.77 313 LEU A CA 1
ATOM 2037 C C . LEU A 1 276 ? 20.450 58.966 34.180 1.00 48.36 313 LEU A C 1
ATOM 2038 O O . LEU A 1 276 ? 21.353 59.678 34.617 1.00 57.41 313 LEU A O 1
ATOM 2043 N N . ALA A 1 277 ? 19.998 57.899 34.828 1.00 38.88 314 ALA A N 1
ATOM 2044 C CA . ALA A 1 277 ? 20.750 57.335 35.936 1.00 43.58 314 ALA A CA 1
ATOM 2045 C C . ALA A 1 277 ? 21.979 56.667 35.332 1.00 52.96 314 ALA A C 1
ATOM 2046 O O . ALA A 1 277 ? 22.015 56.437 34.130 1.00 70.87 314 ALA A O 1
ATOM 2048 N N . VAL A 1 278 ? 22.982 56.383 36.162 1.00 43.28 315 VAL A N 1
ATOM 2049 C CA . VAL A 1 278 ? 24.284 55.835 35.745 1.00 48.88 315 VAL A CA 1
ATOM 2050 C C . VAL A 1 278 ? 24.970 56.676 34.650 1.00 40.51 315 VAL A C 1
ATOM 2051 O O . VAL A 1 278 ? 25.986 56.271 34.083 1.00 39.92 315 VAL A O 1
ATOM 2055 N N . ALA A 1 279 ? 24.437 57.867 34.392 1.00 44.83 316 ALA A N 1
ATOM 2056 C CA . ALA A 1 279 ? 25.073 58.821 33.487 1.00 44.15 316 ALA A CA 1
ATOM 2057 C C . ALA A 1 279 ? 26.222 59.541 34.193 1.00 38.92 316 ALA A C 1
ATOM 2058 O O . ALA A 1 279 ? 26.183 59.724 35.411 1.00 40.54 316 ALA A O 1
ATOM 2060 N N . PRO A 1 280 ? 27.248 59.956 33.431 1.00 32.86 317 PRO A N 1
ATOM 2061 C CA . PRO A 1 280 ? 28.411 60.613 34.039 1.00 42.83 317 PRO A CA 1
ATOM 2062 C C . PRO A 1 280 ? 28.093 61.981 34.638 1.00 49.61 317 PRO A C 1
ATOM 2063 O O . PRO A 1 280 ? 27.059 62.573 34.330 1.00 49.03 317 PRO A O 1
ATOM 2067 N N . GLN A 1 281 ? 28.991 62.470 35.487 1.00 60.10 318 GLN A N 1
ATOM 2068 C CA . GLN A 1 281 ? 28.829 63.772 36.124 1.00 69.80 318 GLN A CA 1
ATOM 2069 C C . GLN A 1 281 ? 29.194 64.898 35.159 1.00 74.66 318 GLN A C 1
ATOM 2070 O O . GLN A 1 281 ? 30.371 65.149 34.900 1.00 80.27 318 GLN A O 1
ATOM 2076 N N . SER A 1 282 ? 28.179 65.574 34.631 1.00 69.92 319 SER A N 1
ATOM 2077 C CA . SER A 1 282 ? 28.392 66.636 33.653 1.00 62.17 319 SER A CA 1
ATOM 2078 C C . SER A 1 282 ? 28.628 67.984 34.327 1.00 55.71 319 SER A C 1
ATOM 2079 O O . SER A 1 282 ? 28.597 68.091 35.552 1.00 49.87 319 SER A O 1
ATOM 2082 N N . HIS B 1 16 ? 16.787 50.427 -3.986 1.00 50.66 53 HIS N N 1
ATOM 2083 C CA . HIS B 1 16 ? 16.537 51.857 -3.860 1.00 53.99 53 HIS N CA 1
ATOM 2084 C C . HIS B 1 16 ? 17.773 52.591 -3.349 1.00 50.92 53 HIS N C 1
ATOM 2085 O O . HIS B 1 16 ? 18.518 52.071 -2.519 1.00 55.31 53 HIS N O 1
ATOM 2087 N N . MET B 1 17 ? 17.974 53.804 -3.853 1.00 29.86 54 MET N N 1
ATOM 2088 C CA . MET B 1 17 ? 19.141 54.611 -3.533 1.00 26.98 54 MET N CA 1
ATOM 2089 C C . MET B 1 17 ? 19.098 55.172 -2.114 1.00 25.68 54 MET N C 1
ATOM 2090 O O . MET B 1 17 ? 18.068 55.140 -1.453 1.00 23.80 54 MET N O 1
ATOM 2095 N N . ARG B 1 18 ? 20.234 55.683 -1.655 1.00 31.89 55 ARG N N 1
ATOM 2096 C CA . ARG B 1 18 ? 20.300 56.428 -0.403 1.00 31.65 55 ARG N CA 1
ATOM 2097 C C . ARG B 1 18 ? 19.963 57.885 -0.679 1.00 30.78 55 ARG N C 1
ATOM 2098 O O . ARG B 1 18 ? 20.682 58.571 -1.396 1.00 25.46 55 ARG N O 1
ATOM 2106 N N . VAL B 1 19 ? 18.863 58.356 -0.107 1.00 32.72 56 VAL N N 1
ATOM 2107 C CA . VAL B 1 19 ? 18.349 59.684 -0.430 1.00 29.20 56 VAL N CA 1
ATOM 2108 C C . VAL B 1 19 ? 18.553 60.693 0.692 1.00 26.03 56 VAL N C 1
ATOM 2109 O O . VAL B 1 19 ? 18.227 60.432 1.846 1.00 28.30 56 VAL N O 1
ATOM 2113 N N . VAL B 1 20 ? 19.110 61.845 0.340 1.00 26.50 57 VAL N N 1
ATOM 2114 C CA . VAL B 1 20 ? 19.171 62.973 1.257 1.00 22.66 57 VAL N CA 1
ATOM 2115 C C . VAL B 1 20 ? 18.304 64.117 0.731 1.00 22.51 57 VAL N C 1
ATOM 2116 O O . VAL B 1 20 ? 18.496 64.586 -0.390 1.00 26.42 57 VAL N O 1
ATOM 2120 N N . VAL B 1 21 ? 17.332 64.538 1.536 1.00 23.70 58 VAL N N 1
ATOM 2121 C CA . VAL B 1 21 ? 16.471 65.666 1.188 1.00 30.20 58 VAL N CA 1
ATOM 2122 C C . VAL B 1 21 ? 16.843 66.890 2.017 1.00 29.28 58 VAL N C 1
ATOM 2123 O O . VAL B 1 21 ? 17.290 66.765 3.157 1.00 29.50 58 VAL N O 1
ATOM 2127 N N . LEU B 1 22 ? 16.661 68.074 1.441 1.00 20.27 59 LEU N N 1
ATOM 2128 C CA . LEU B 1 22 ? 17.119 69.303 2.079 1.00 18.12 59 LEU N CA 1
ATOM 2129 C C . LEU B 1 22 ? 15.992 70.295 2.345 1.00 18.31 59 LEU N C 1
ATOM 2130 O O . LEU B 1 22 ? 16.234 71.395 2.844 1.00 22.54 59 LEU N O 1
ATOM 2135 N N . ASN B 1 23 ? 14.764 69.908 2.016 1.00 14.58 60 ASN N N 1
ATOM 2136 C CA . ASN B 1 23 ? 13.608 70.762 2.272 1.00 16.06 60 ASN N CA 1
ATOM 2137 C C . ASN B 1 23 ? 12.416 69.957 2.778 1.00 22.08 60 ASN N C 1
ATOM 2138 O O . ASN B 1 23 ? 12.286 68.768 2.480 1.00 27.25 60 ASN N O 1
ATOM 2143 N N . TRP B 1 24 ? 11.550 70.617 3.542 1.00 25.49 61 TRP N N 1
ATOM 2144 C CA . TRP B 1 24 ? 10.416 69.954 4.177 1.00 21.02 61 TRP N CA 1
ATOM 2145 C C . TRP B 1 24 ? 9.359 69.488 3.183 1.00 28.82 61 TRP N C 1
ATOM 2146 O O . TRP B 1 24 ? 8.749 68.435 3.376 1.00 41.45 61 TRP N O 1
ATOM 2157 N N . ASP B 1 25 ? 9.129 70.271 2.133 1.00 18.37 62 ASP N N 1
ATOM 2158 C CA . ASP B 1 25 ? 8.152 69.889 1.122 1.00 15.62 62 ASP N CA 1
ATOM 2159 C C . ASP B 1 25 ? 8.597 68.609 0.423 1.00 21.42 62 ASP N C 1
ATOM 2160 O O . ASP B 1 25 ? 7.799 67.693 0.238 1.00 17.63 62 ASP N O 1
ATOM 2165 N N . LEU B 1 26 ? 9.876 68.543 0.058 1.00 22.25 63 LEU N N 1
ATOM 2166 C CA . LEU B 1 26 ? 10.431 67.367 -0.604 1.00 28.22 63 LEU N CA 1
ATOM 2167 C C . LEU B 1 26 ? 10.486 66.177 0.348 1.00 16.93 63 LEU N C 1
ATOM 2168 O O . LEU B 1 26 ? 10.359 65.024 -0.073 1.00 14.16 63 LEU N O 1
ATOM 2173 N N . LEU B 1 27 ? 10.686 66.466 1.631 1.00 18.21 64 LEU N N 1
ATOM 2174 C CA . LEU B 1 27 ? 10.664 65.432 2.658 1.00 27.73 64 LEU N CA 1
ATOM 2175 C C . LEU B 1 27 ? 9.294 64.770 2.695 1.00 30.73 64 LEU N C 1
ATOM 2176 O O . LEU B 1 27 ? 9.190 63.547 2.744 1.00 29.38 64 LEU N O 1
ATOM 2181 N N . GLU B 1 28 ? 8.248 65.591 2.665 1.00 26.34 65 GLU N N 1
ATOM 2182 C CA . GLU B 1 28 ? 6.878 65.097 2.591 1.00 26.29 65 GLU N CA 1
ATOM 2183 C C . GLU B 1 28 ? 6.657 64.273 1.326 1.00 22.40 65 GLU N C 1
ATOM 2184 O O . GLU B 1 28 ? 6.173 63.143 1.395 1.00 26.00 65 GLU N O 1
ATOM 2190 N N . GLN B 1 29 ? 7.012 64.848 0.178 1.00 17.93 66 GLN N N 1
ATOM 2191 C CA . GLN B 1 29 ? 6.857 64.183 -1.116 1.00 20.95 66 GLN N CA 1
ATOM 2192 C C . GLN B 1 29 ? 7.491 62.795 -1.123 1.00 27.04 66 GLN N C 1
ATOM 2193 O O . GLN B 1 29 ? 6.877 61.824 -1.565 1.00 25.16 66 GLN N O 1
ATOM 2199 N N . VAL B 1 30 ? 8.717 62.709 -0.621 1.00 27.96 67 VAL N N 1
ATOM 2200 C CA . VAL B 1 30 ? 9.469 61.460 -0.628 1.00 26.53 67 VAL N CA 1
ATOM 2201 C C . VAL B 1 30 ? 8.893 60.440 0.363 1.00 22.17 67 VAL N C 1
ATOM 2202 O O . VAL B 1 30 ? 8.855 59.242 0.074 1.00 19.27 67 VAL N O 1
ATOM 2206 N N . LEU B 1 31 ? 8.420 60.919 1.511 1.00 23.41 68 LEU N N 1
ATOM 2207 C CA . LEU B 1 31 ? 7.853 60.042 2.532 1.00 24.40 68 LEU N CA 1
ATOM 2208 C C . LEU B 1 31 ? 6.489 59.502 2.114 1.00 28.77 68 LEU N C 1
ATOM 2209 O O . LEU B 1 31 ? 6.162 58.347 2.385 1.00 19.66 68 LEU N O 1
ATOM 2214 N N . GLU B 1 32 ? 5.702 60.339 1.445 1.00 22.89 69 GLU N N 1
ATOM 2215 C CA . GLU B 1 32 ? 4.370 59.948 0.988 1.00 19.75 69 GLU N CA 1
ATOM 2216 C C . GLU B 1 32 ? 4.432 58.876 -0.097 1.00 24.04 69 GLU N C 1
ATOM 2217 O O . GLU B 1 32 ? 3.440 58.204 -0.381 1.00 39.17 69 GLU N O 1
ATOM 2223 N N . LEU B 1 33 ? 5.606 58.723 -0.698 1.00 30.40 70 LEU N N 1
ATOM 2224 C CA . LEU B 1 33 ? 5.807 57.739 -1.753 1.00 27.76 70 LEU N CA 1
ATOM 2225 C C . LEU B 1 33 ? 6.329 56.423 -1.192 1.00 28.39 70 LEU N C 1
ATOM 2226 O O . LEU B 1 33 ? 6.279 55.395 -1.858 1.00 37.09 70 LEU N O 1
ATOM 2231 N N . GLY B 1 34 ? 6.829 56.458 0.037 1.00 24.41 71 GLY N N 1
ATOM 2232 C CA . GLY B 1 34 ? 7.375 55.269 0.660 1.00 22.29 71 GLY N CA 1
ATOM 2233 C C . GLY B 1 34 ? 8.892 55.273 0.674 1.00 33.08 71 GLY N C 1
ATOM 2234 O O . GLY B 1 34 ? 9.517 54.384 1.254 1.00 46.24 71 GLY N O 1
ATOM 2235 N N . ILE B 1 35 ? 9.488 56.272 0.030 1.00 30.26 72 ILE N N 1
ATOM 2236 C CA . ILE B 1 35 ? 10.938 56.434 0.050 1.00 31.83 72 ILE N CA 1
ATOM 2237 C C . ILE B 1 35 ? 11.392 56.937 1.420 1.00 33.70 72 ILE N C 1
ATOM 22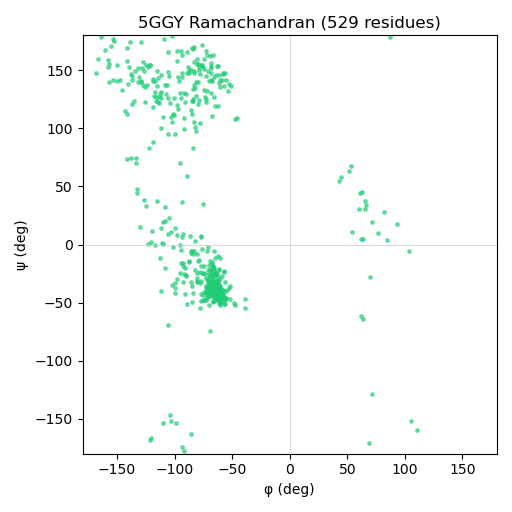38 O O . ILE B 1 35 ? 10.904 57.953 1.905 1.00 41.04 72 ILE N O 1
ATOM 2243 N N . GLN B 1 36 ? 12.315 56.218 2.051 1.00 33.81 73 GLN N N 1
ATOM 2244 C CA . GLN B 1 36 ? 12.842 56.649 3.342 1.00 34.05 73 GLN N CA 1
ATOM 2245 C C . GLN B 1 36 ? 14.221 57.270 3.177 1.00 28.98 73 GLN N C 1
ATOM 2246 O O . GLN B 1 36 ? 15.194 56.576 2.886 1.00 19.33 73 GLN N O 1
ATOM 2252 N N . PRO B 1 37 ? 14.306 58.594 3.358 1.00 22.35 74 PRO N N 1
ATOM 2253 C CA . PRO B 1 37 ? 15.578 59.307 3.228 1.00 17.94 74 PRO N CA 1
ATOM 2254 C C . PRO B 1 37 ? 16.526 58.991 4.379 1.00 18.61 74 PRO N C 1
ATOM 2255 O O . PRO B 1 37 ? 16.077 58.708 5.490 1.00 21.00 74 PRO N O 1
ATOM 2259 N N . VAL B 1 38 ? 17.826 59.026 4.109 1.00 22.40 75 VAL N N 1
ATOM 2260 C CA . VAL B 1 38 ? 18.821 58.787 5.146 1.00 25.57 75 VAL N CA 1
ATOM 2261 C C . VAL B 1 38 ? 19.168 60.085 5.865 1.00 26.59 75 VAL N C 1
ATOM 2262 O O . VAL B 1 38 ? 19.783 60.071 6.933 1.00 24.39 75 VAL N O 1
ATOM 2266 N N . GLY B 1 39 ? 18.766 61.203 5.268 1.00 31.68 76 GLY N N 1
ATOM 2267 C CA . GLY B 1 39 ? 19.032 62.517 5.825 1.00 22.14 76 GLY N CA 1
ATOM 2268 C C . GLY B 1 39 ? 17.963 63.536 5.479 1.00 23.41 76 GLY N C 1
ATOM 2269 O O . GLY B 1 39 ? 17.446 63.559 4.363 1.00 19.81 76 GLY N O 1
ATOM 2270 N N . ALA B 1 40 ? 17.633 64.385 6.445 1.00 23.71 77 ALA N N 1
ATOM 2271 C CA . ALA B 1 40 ? 16.631 65.426 6.252 1.00 18.28 77 ALA N CA 1
ATOM 2272 C C . ALA B 1 40 ? 16.841 66.544 7.274 1.00 19.44 77 ALA N C 1
ATOM 2273 O O . ALA B 1 40 ? 17.381 66.303 8.351 1.00 23.53 77 ALA N O 1
ATOM 2275 N N . PRO B 1 41 ? 16.430 67.777 6.934 1.00 33.04 78 PRO N N 1
ATOM 2276 C CA . PRO B 1 41 ? 16.727 68.924 7.798 1.00 27.65 78 PRO N CA 1
ATOM 2277 C C . PRO B 1 41 ? 15.693 69.181 8.892 1.00 28.97 78 PRO N C 1
ATOM 2278 O O . PRO B 1 41 ? 14.515 68.872 8.710 1.00 27.50 78 PRO N O 1
ATOM 2282 N N . GLU B 1 42 ? 16.161 69.735 10.010 1.00 16.65 79 GLU N N 1
ATOM 2283 C CA . GLU B 1 42 ? 15.312 70.212 11.105 1.00 20.04 79 GLU N CA 1
ATOM 2284 C C . GLU B 1 42 ? 14.155 69.283 11.470 1.00 21.67 79 GLU N C 1
ATOM 2285 O O . GLU B 1 42 ? 13.000 69.696 11.499 1.00 27.18 79 GLU N O 1
ATOM 2291 N N . LEU B 1 43 ? 14.485 68.030 11.761 1.00 26.27 80 LEU N N 1
ATOM 2292 C CA . LEU B 1 43 ? 13.489 66.999 12.052 1.00 29.87 80 LEU N CA 1
ATOM 2293 C C . LEU B 1 43 ? 12.667 67.316 13.294 1.00 25.83 80 LEU N C 1
ATOM 2294 O O . LEU B 1 43 ? 11.503 66.947 13.389 1.00 21.06 80 LEU N O 1
ATOM 2299 N N . SER B 1 44 ? 13.280 68.011 14.240 1.00 35.54 81 SER N N 1
ATOM 2300 C CA . SER B 1 44 ? 12.610 68.369 15.482 1.00 28.44 81 SER N CA 1
ATOM 2301 C C . SER B 1 44 ? 11.519 69.413 15.246 1.00 32.96 81 SER N C 1
ATOM 2302 O O . SER B 1 44 ? 10.436 69.336 15.826 1.00 36.18 81 SER N O 1
ATOM 2305 N N . SER B 1 45 ? 11.813 70.388 14.391 1.00 31.25 82 SER N N 1
ATOM 2306 C CA . SER B 1 45 ? 10.850 71.431 14.053 1.00 26.04 82 SER N CA 1
ATOM 2307 C C . SER B 1 45 ? 9.736 70.898 13.158 1.00 23.50 82 SER N C 1
ATOM 2308 O O . SER B 1 45 ? 8.584 71.310 13.276 1.00 23.90 82 SER N O 1
ATOM 2311 N N . TYR B 1 46 ? 10.100 69.977 12.272 1.00 19.31 83 TYR N N 1
ATOM 2312 C CA . TYR B 1 46 ? 9.163 69.341 11.352 1.00 21.72 83 TYR N CA 1
ATOM 2313 C C . TYR B 1 46 ? 7.964 68.751 12.089 1.00 25.30 83 TYR N C 1
ATOM 2314 O O . TYR B 1 46 ? 6.838 68.787 11.591 1.00 36.32 83 TYR N O 1
ATOM 2323 N N . VAL B 1 47 ? 8.222 68.202 13.271 1.00 23.40 84 VAL N N 1
ATOM 2324 C CA . VAL B 1 47 ? 7.187 67.588 14.092 1.00 27.00 84 VAL N CA 1
ATOM 2325 C C . VAL B 1 47 ? 6.122 68.605 14.504 1.00 27.20 84 VAL N C 1
ATOM 2326 O O . VAL B 1 47 ? 4.936 68.286 14.564 1.00 28.63 84 VAL N O 1
ATOM 2330 N N . GLN B 1 48 ? 6.548 69.834 14.773 1.00 34.23 85 GLN N N 1
ATOM 2331 C CA . GLN B 1 48 ? 5.634 70.876 15.231 1.00 41.38 85 GLN N CA 1
ATOM 2332 C C . GLN B 1 48 ? 4.945 71.601 14.077 1.00 43.61 85 GLN N C 1
ATOM 2333 O O . GLN B 1 48 ? 3.802 72.041 14.206 1.00 41.22 85 GLN N O 1
ATOM 2339 N N . TRP B 1 49 ? 5.641 71.719 12.950 1.00 38.43 86 TRP N N 1
ATOM 2340 C CA . TRP B 1 49 ? 5.172 72.562 11.855 1.00 26.46 86 TRP N CA 1
ATOM 2341 C C . TRP B 1 49 ? 4.490 71.790 10.730 1.00 18.68 86 TRP N C 1
ATOM 2342 O O . TRP B 1 49 ? 3.479 72.236 10.191 1.00 19.81 86 TRP N O 1
ATOM 2353 N N . VAL B 1 50 ? 5.047 70.642 10.365 1.00 22.78 87 VAL N N 1
ATOM 2354 C CA . VAL B 1 50 ? 4.481 69.854 9.277 1.00 27.20 87 VAL N CA 1
ATOM 2355 C C . VAL B 1 50 ? 3.623 68.713 9.827 1.00 29.04 87 VAL N C 1
ATOM 2356 O O . VAL B 1 50 ? 2.579 68.388 9.261 1.00 28.18 87 VAL N O 1
ATOM 2360 N N . VAL B 1 51 ? 4.068 68.125 10.938 1.00 27.13 88 VAL N N 1
ATOM 2361 C CA . VAL B 1 51 ? 3.358 67.039 11.628 1.00 21.47 88 VAL N CA 1
ATOM 2362 C C . VAL B 1 51 ? 3.191 65.780 10.769 1.00 19.99 88 VAL N C 1
ATOM 2363 O O . VAL B 1 51 ? 3.693 64.715 11.125 1.00 24.87 88 VAL N O 1
ATOM 2367 N N . GLN B 1 52 ? 2.485 65.899 9.647 1.00 20.29 89 GLN N N 1
ATOM 2368 C 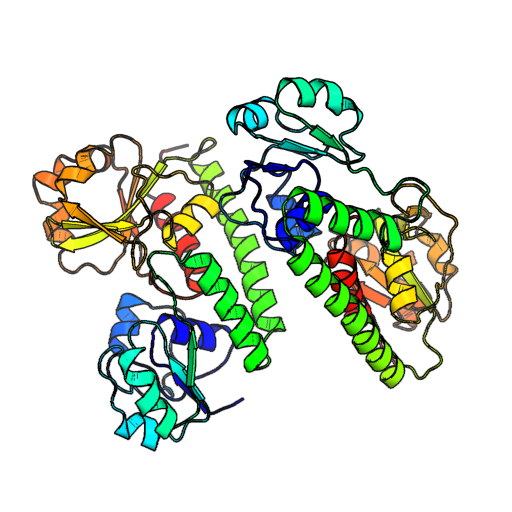CA . GLN B 1 52 ? 2.263 64.757 8.762 1.00 20.56 89 GLN N CA 1
ATOM 2369 C C . GLN B 1 52 ? 2.900 64.986 7.393 1.00 26.13 89 GLN N C 1
ATOM 2370 O O . GLN B 1 52 ? 2.848 66.095 6.863 1.00 28.24 89 GLN N O 1
ATOM 2376 N N . PRO B 1 53 ? 3.499 63.934 6.810 1.00 20.58 90 PRO N N 1
ATOM 2377 C CA . PRO B 1 53 ? 3.610 62.591 7.392 1.00 26.64 90 PRO N CA 1
ATOM 2378 C C . PRO B 1 53 ? 4.740 62.483 8.412 1.00 19.89 90 PRO N C 1
ATOM 2379 O O . PRO B 1 53 ? 5.659 63.295 8.402 1.00 26.69 90 PRO N O 1
ATOM 2383 N N . GLU B 1 54 ? 4.668 61.482 9.281 1.00 26.79 91 GLU N N 1
ATOM 2384 C CA . GLU B 1 54 ? 5.679 61.295 10.316 1.00 34.28 91 GLU N CA 1
ATOM 2385 C C . GLU B 1 54 ? 7.027 60.888 9.725 1.00 32.13 91 GLU N C 1
ATOM 2386 O O . GLU B 1 54 ? 7.097 60.269 8.663 1.00 30.90 91 GLU N O 1
ATOM 2392 N N . VAL B 1 55 ? 8.097 61.247 10.423 1.00 25.99 92 VAL N N 1
ATOM 2393 C CA . VAL B 1 55 ? 9.447 60.942 9.970 1.00 26.18 92 VAL N CA 1
ATOM 2394 C C . VAL B 1 55 ? 9.935 59.640 10.589 1.00 21.33 92 VAL N C 1
ATOM 2395 O O . VAL B 1 55 ? 9.896 59.481 11.807 1.00 25.88 92 VAL N O 1
ATOM 2399 N N . PRO B 1 56 ? 10.382 58.697 9.745 1.00 24.85 93 PRO N N 1
ATOM 2400 C CA . PRO B 1 56 ? 10.971 57.427 10.186 1.00 20.98 93 PRO N CA 1
ATOM 2401 C C . PRO B 1 56 ? 12.159 57.643 11.118 1.00 21.55 93 PRO N C 1
ATOM 2402 O O . PRO B 1 56 ? 12.878 58.630 10.966 1.00 25.17 93 PRO N O 1
ATOM 2406 N N . SER B 1 57 ? 12.362 56.727 12.060 1.00 25.33 94 SER N N 1
ATOM 2407 C CA . SER B 1 57 ? 13.386 56.883 13.092 1.00 29.34 94 SER N CA 1
ATOM 2408 C C . SER B 1 57 ? 14.816 56.892 12.548 1.00 26.84 94 SER N C 1
ATOM 2409 O O . SER B 1 57 ? 15.713 57.470 13.162 1.00 28.59 94 SER N O 1
ATOM 2412 N N . SER B 1 58 ? 15.027 56.250 11.404 1.00 26.76 95 SER N N 1
ATOM 2413 C CA . SER B 1 58 ? 16.373 56.086 10.860 1.00 25.59 95 SER N CA 1
ATOM 2414 C C . SER B 1 58 ? 16.859 57.329 10.117 1.00 31.94 95 SER N C 1
ATOM 2415 O O . SER B 1 58 ? 18.024 57.415 9.730 1.00 39.77 95 SER N O 1
ATOM 2418 N N . VAL B 1 59 ? 15.965 58.289 9.918 1.00 27.33 96 VAL N N 1
ATOM 2419 C CA . VAL B 1 59 ? 16.328 59.532 9.249 1.00 23.80 96 VAL N CA 1
ATOM 2420 C C . VAL B 1 59 ? 17.192 60.399 10.163 1.00 23.34 96 VAL N C 1
ATOM 2421 O O . VAL B 1 59 ? 16.788 60.739 11.275 1.00 33.41 96 VAL N O 1
ATOM 2425 N N . GLN B 1 60 ? 18.384 60.751 9.692 1.00 14.55 97 GLN N N 1
ATOM 2426 C CA . GLN B 1 60 ? 19.285 61.594 10.467 1.00 19.05 97 GLN N CA 1
ATOM 2427 C C . GLN B 1 60 ? 19.119 63.070 10.110 1.00 18.78 97 GLN N C 1
ATOM 2428 O O . GLN B 1 60 ? 18.870 63.420 8.956 1.00 17.81 97 GLN N O 1
ATOM 2434 N N . ASP B 1 61 ? 19.253 63.928 11.116 1.00 16.15 98 ASP N N 1
ATOM 2435 C CA . ASP B 1 61 ? 19.137 65.371 10.927 1.00 25.30 98 ASP N CA 1
ATOM 2436 C C . ASP B 1 61 ? 20.433 65.951 10.367 1.00 20.78 98 ASP N C 1
ATOM 2437 O O . ASP B 1 61 ? 21.489 65.842 10.990 1.00 17.37 98 ASP N O 1
ATOM 2442 N N . ILE B 1 62 ? 20.346 66.577 9.197 1.00 18.61 99 ILE N N 1
ATOM 2443 C CA . ILE B 1 62 ? 21.529 67.095 8.519 1.00 22.54 99 ILE N CA 1
ATOM 2444 C C . ILE B 1 62 ? 21.645 68.616 8.616 1.00 27.74 99 ILE N C 1
ATOM 2445 O O . ILE B 1 62 ? 22.312 69.246 7.793 1.00 27.68 99 ILE N O 1
ATOM 2450 N N . GLY B 1 63 ? 20.999 69.201 9.621 1.00 21.64 100 GLY N N 1
ATOM 2451 C CA . GLY B 1 63 ? 21.069 70.637 9.825 1.00 24.85 100 GLY N CA 1
ATOM 2452 C C . GLY B 1 63 ? 19.803 71.365 9.417 1.00 23.02 100 GLY N C 1
ATOM 2453 O O . GLY B 1 63 ? 18.711 70.804 9.464 1.00 21.87 100 GLY N O 1
ATOM 2454 N N . THR B 1 64 ? 19.957 72.623 9.014 1.00 20.64 101 THR N N 1
ATOM 2455 C CA . THR B 1 64 ? 18.824 73.456 8.620 1.00 24.89 101 THR N CA 1
ATOM 2456 C C . THR B 1 64 ? 18.644 73.477 7.108 1.00 24.13 101 THR N C 1
ATOM 2457 O O . THR B 1 64 ? 19.529 73.060 6.363 1.00 29.46 101 THR N O 1
ATOM 2461 N N . ARG B 1 65 ? 17.497 73.975 6.660 1.00 21.47 102 ARG N N 1
ATOM 2462 C CA . ARG B 1 65 ? 17.185 74.029 5.236 1.00 22.85 102 ARG N CA 1
ATOM 2463 C C . ARG B 1 65 ? 18.065 75.010 4.468 1.00 25.06 102 ARG N C 1
ATOM 2464 O O . ARG B 1 65 ? 18.342 74.814 3.286 1.00 25.16 102 ARG N O 1
ATOM 2472 N N . THR B 1 66 ? 18.497 76.069 5.142 1.00 23.80 103 THR N N 1
ATOM 2473 C CA . THR B 1 66 ? 19.278 77.114 4.491 1.00 33.39 103 THR N CA 1
ATOM 2474 C C . THR B 1 66 ? 20.778 76.897 4.676 1.00 35.53 103 THR N C 1
ATOM 2475 O O . THR B 1 66 ? 21.585 77.360 3.869 1.00 30.14 103 THR N O 1
ATOM 2479 N N . GLU B 1 67 ? 21.143 76.187 5.740 1.00 47.60 104 GLU N N 1
ATOM 2480 C CA . GLU B 1 67 ? 22.544 75.877 6.013 1.00 47.28 104 GLU N CA 1
ATOM 2481 C C . GLU B 1 67 ? 22.739 74.405 6.374 1.00 40.36 104 GLU N C 1
ATOM 2482 O O . GLU B 1 67 ? 23.039 74.083 7.524 1.00 41.13 104 GLU N O 1
ATOM 2488 N N . PRO B 1 68 ? 22.578 73.506 5.389 1.00 30.80 105 PRO N N 1
ATOM 2489 C CA . PRO B 1 68 ? 22.727 72.070 5.647 1.00 32.25 105 PRO N CA 1
ATOM 2490 C C . PRO B 1 68 ? 24.165 71.676 5.977 1.00 35.24 105 PRO N C 1
ATOM 2491 O O . PRO B 1 68 ? 25.104 72.204 5.381 1.00 35.99 105 PRO N O 1
ATOM 2495 N N . ASN B 1 69 ? 24.325 70.759 6.924 1.00 34.07 106 ASN N N 1
ATOM 2496 C CA . ASN B 1 69 ? 25.642 70.262 7.295 1.00 38.64 106 ASN N CA 1
ATOM 2497 C C . ASN B 1 69 ? 26.252 69.456 6.156 1.00 38.49 106 ASN N C 1
ATOM 2498 O O . ASN B 1 69 ? 25.796 68.353 5.852 1.00 38.96 106 ASN N O 1
ATOM 2503 N N . LEU B 1 70 ? 27.289 70.006 5.534 1.00 25.32 107 LEU N N 1
ATOM 2504 C CA . LEU B 1 70 ? 27.892 69.387 4.359 1.00 17.59 107 LEU N CA 1
ATOM 2505 C C . LEU B 1 70 ? 28.677 68.122 4.702 1.00 23.51 107 LEU N C 1
ATOM 2506 O O . LEU B 1 70 ? 28.780 67.211 3.882 1.00 31.98 107 LEU N O 1
ATOM 2511 N N . GLU B 1 71 ? 29.223 68.061 5.913 1.00 31.23 108 GLU N N 1
ATOM 2512 C CA . GLU B 1 71 ? 30.009 66.900 6.323 1.00 32.69 108 GLU N CA 1
ATOM 2513 C C . GLU B 1 71 ? 29.114 65.716 6.677 1.00 28.04 108 GLU N C 1
ATOM 2514 O O . GLU B 1 71 ? 29.411 64.580 6.306 1.00 24.96 108 GLU N O 1
ATOM 2520 N N . LYS B 1 72 ? 28.030 65.984 7.401 1.00 27.69 109 LYS N N 1
ATOM 2521 C CA . LYS B 1 72 ? 27.045 64.954 7.719 1.00 31.82 109 LYS N CA 1
ATOM 2522 C C . LYS B 1 72 ? 26.455 64.362 6.446 1.00 33.94 109 LYS N C 1
ATOM 2523 O O . LYS B 1 72 ? 26.311 63.146 6.321 1.00 43.13 109 LYS N O 1
ATOM 2529 N N . ILE B 1 73 ? 26.112 65.236 5.505 1.00 31.91 110 ILE N N 1
ATOM 2530 C CA . ILE B 1 73 ? 25.560 64.813 4.224 1.00 33.32 110 ILE N CA 1
ATOM 2531 C C . ILE B 1 73 ? 26.557 63.929 3.483 1.00 26.86 110 ILE N C 1
ATOM 2532 O O . ILE B 1 73 ? 26.191 62.881 2.950 1.00 27.56 110 ILE N O 1
ATOM 2537 N N . ALA B 1 74 ? 27.819 64.347 3.469 1.00 21.95 111 ALA N N 1
ATOM 2538 C CA . ALA B 1 74 ? 28.883 63.567 2.844 1.00 20.87 111 ALA N CA 1
ATOM 2539 C C . ALA B 1 74 ? 29.105 62.245 3.572 1.00 23.23 111 ALA N C 1
ATOM 2540 O O . ALA B 1 74 ? 29.326 61.211 2.944 1.00 18.75 111 ALA N O 1
ATOM 2542 N N . ALA B 1 75 ? 29.043 62.288 4.901 1.00 23.61 112 ALA N N 1
ATOM 2543 C CA . ALA B 1 75 ? 29.232 61.094 5.721 1.00 23.11 112 ALA N CA 1
ATOM 2544 C C . ALA B 1 75 ? 28.133 60.068 5.470 1.00 26.18 112 ALA N C 1
ATOM 2545 O O . ALA B 1 75 ? 28.387 58.861 5.470 1.00 32.28 112 ALA N O 1
ATOM 2547 N N . LEU B 1 76 ? 26.914 60.556 5.253 1.00 30.75 113 LEU N N 1
ATOM 2548 C CA . LEU B 1 76 ? 25.769 59.687 5.007 1.00 29.46 113 LEU N CA 1
ATOM 2549 C C . LEU B 1 76 ? 25.862 58.978 3.664 1.00 29.17 113 LEU N C 1
ATOM 2550 O O . LEU B 1 76 ? 25.123 58.030 3.409 1.00 30.61 113 LEU N O 1
ATOM 2555 N N . LYS B 1 77 ? 26.770 59.445 2.812 1.00 26.24 114 LYS N N 1
ATOM 2556 C CA . LYS B 1 77 ? 27.030 58.816 1.517 1.00 24.21 114 LYS N CA 1
ATOM 2557 C C . LYS B 1 77 ? 25.770 58.636 0.678 1.00 29.62 114 LYS N C 1
ATOM 2558 O O . LYS B 1 77 ? 25.347 57.510 0.433 1.00 33.99 114 LYS N O 1
ATOM 2564 N N . PRO B 1 78 ? 25.169 59.746 0.224 1.00 32.03 115 PRO N N 1
ATOM 2565 C CA . PRO B 1 78 ? 23.939 59.617 -0.558 1.00 28.18 115 PRO N CA 1
ATOM 2566 C C . PRO B 1 78 ? 24.216 59.270 -2.016 1.00 24.09 115 PRO N C 1
ATOM 2567 O O . PRO B 1 78 ? 25.302 59.560 -2.520 1.00 31.33 115 PRO N O 1
ATOM 2571 N N . ASP B 1 79 ? 23.246 58.646 -2.676 1.00 20.52 116 ASP N N 1
ATOM 2572 C CA . ASP B 1 79 ? 23.348 58.377 -4.104 1.00 14.85 116 ASP N CA 1
ATOM 2573 C C . ASP B 1 79 ? 22.693 59.512 -4.877 1.00 21.89 116 ASP N C 1
ATOM 2574 O O . ASP B 1 79 ? 22.937 59.695 -6.067 1.00 33.69 116 ASP N O 1
ATOM 2579 N N . VAL B 1 80 ? 21.864 60.277 -4.176 1.00 22.83 117 VAL N N 1
ATOM 2580 C CA . VAL B 1 80 ? 21.129 61.376 -4.781 1.00 20.85 117 VAL N CA 1
ATOM 2581 C C . VAL B 1 80 ? 20.722 62.392 -3.714 1.00 21.63 117 VAL N C 1
ATOM 2582 O O . VAL B 1 80 ? 20.351 62.026 -2.596 1.00 19.14 117 VAL N O 1
ATOM 2586 N N . ILE B 1 81 ? 20.820 63.672 -4.058 1.00 19.43 118 ILE N N 1
ATOM 2587 C CA . ILE B 1 81 ? 20.424 64.746 -3.153 1.00 20.97 118 ILE N CA 1
ATOM 2588 C C . ILE B 1 81 ? 19.255 65.540 -3.734 1.00 15.70 118 ILE N C 1
ATOM 2589 O O . ILE B 1 81 ? 19.325 66.020 -4.866 1.00 16.23 118 ILE N O 1
ATOM 2594 N N . LEU B 1 82 ? 18.184 65.680 -2.959 1.00 18.63 119 LEU N N 1
ATOM 2595 C CA . LEU B 1 82 ? 17.017 66.429 -3.412 1.00 17.13 119 LEU N CA 1
ATOM 2596 C C . LEU B 1 82 ? 17.007 67.831 -2.820 1.00 18.59 119 LEU N C 1
ATOM 2597 O O . LEU B 1 82 ? 17.081 68.000 -1.604 1.00 17.90 119 LEU N O 1
ATOM 2602 N N . ALA B 1 83 ? 16.907 68.834 -3.686 1.00 13.48 120 ALA N N 1
ATOM 2603 C CA . ALA B 1 83 ? 16.923 70.222 -3.244 1.00 19.77 120 ALA N CA 1
ATOM 2604 C C . ALA B 1 83 ? 15.793 71.024 -3.870 1.00 23.21 120 ALA N C 1
ATOM 2605 O O . ALA B 1 83 ? 15.326 70.716 -4.965 1.00 23.55 120 ALA N O 1
ATOM 2607 N N . ALA B 1 84 ? 15.353 72.053 -3.156 1.00 29.59 121 ALA N N 1
ATOM 2608 C CA . ALA B 1 84 ? 14.333 72.960 -3.659 1.00 26.49 121 ALA N CA 1
ATOM 2609 C C . ALA B 1 84 ? 14.871 74.387 -3.696 1.00 25.52 121 ALA N C 1
ATOM 2610 O O . ALA B 1 84 ? 16.075 74.603 -3.548 1.00 27.29 121 ALA N O 1
ATOM 2612 N N . GLY B 1 85 ? 13.972 75.347 -3.895 1.00 26.72 122 GLY N N 1
ATOM 2613 C CA . GLY B 1 85 ? 14.314 76.761 -3.955 1.00 32.51 122 GLY N CA 1
ATOM 2614 C C . GLY B 1 85 ? 15.365 77.287 -2.988 1.00 29.08 122 GLY N C 1
ATOM 2615 O O . GLY B 1 85 ? 16.344 77.893 -3.417 1.00 30.41 122 GLY N O 1
ATOM 2616 N N . PRO B 1 86 ? 15.170 77.070 -1.677 1.00 24.62 123 PRO N N 1
ATOM 2617 C CA . PRO B 1 86 ? 16.117 77.566 -0.668 1.00 24.42 123 PRO N CA 1
ATOM 2618 C C . PRO B 1 86 ? 17.537 76.992 -0.766 1.00 33.26 123 PRO N C 1
ATOM 2619 O O . PRO B 1 86 ? 18.429 77.493 -0.082 1.00 35.02 123 PRO N O 1
ATOM 2623 N N . GLN B 1 87 ? 17.749 75.973 -1.593 1.00 33.87 124 GLN N N 1
ATOM 2624 C CA . GLN B 1 87 ? 19.071 75.359 -1.707 1.00 33.23 124 GLN N CA 1
ATOM 2625 C C . GLN B 1 87 ? 19.726 75.607 -3.065 1.00 33.15 124 GLN N C 1
ATOM 2626 O O . GLN B 1 87 ? 20.717 74.963 -3.406 1.00 34.16 124 GLN N O 1
ATOM 2632 N N . GLN B 1 88 ? 19.181 76.547 -3.831 1.00 26.45 125 GLN N N 1
ATOM 2633 C CA . GLN B 1 88 ? 19.634 76.774 -5.205 1.00 27.66 125 GLN N CA 1
ATOM 2634 C C . GLN B 1 88 ? 21.055 77.339 -5.311 1.00 32.91 125 GLN N C 1
ATOM 2635 O O . GLN B 1 88 ? 21.713 77.175 -6.339 1.00 37.09 125 GLN N O 1
ATOM 2641 N N . ASP B 1 89 ? 21.522 78.007 -4.260 1.00 28.62 126 ASP N N 1
ATOM 2642 C CA . ASP B 1 89 ? 22.873 78.567 -4.254 1.00 34.18 126 ASP N CA 1
ATOM 2643 C C . ASP B 1 89 ? 23.915 77.543 -3.811 1.00 30.21 126 ASP N C 1
ATOM 2644 O O . ASP B 1 89 ? 25.117 77.814 -3.846 1.00 36.39 126 ASP N O 1
ATOM 2649 N N . LEU B 1 90 ? 23.449 76.371 -3.392 1.00 19.17 127 LEU N N 1
ATOM 2650 C CA . LEU B 1 90 ? 24.334 75.331 -2.884 1.00 28.76 127 LEU N CA 1
ATOM 2651 C C . LEU B 1 90 ? 24.415 74.145 -3.838 1.00 28.37 127 LEU N C 1
ATOM 2652 O O . LEU B 1 90 ? 25.114 73.170 -3.568 1.00 30.85 127 LEU N O 1
ATOM 2657 N N . LEU B 1 91 ? 23.697 74.241 -4.953 1.00 26.18 128 LEU N N 1
ATOM 2658 C CA . LEU B 1 91 ? 23.610 73.158 -5.930 1.00 19.60 128 LEU N CA 1
ATOM 2659 C C . LEU B 1 91 ? 24.978 72.735 -6.457 1.00 24.84 128 LEU N C 1
ATOM 2660 O O . LEU B 1 91 ? 25.238 71.547 -6.647 1.00 19.11 128 LEU N O 1
ATOM 2665 N N . ALA B 1 92 ? 25.846 73.714 -6.693 1.00 20.23 129 ALA N N 1
ATOM 2666 C CA . ALA B 1 92 ? 27.200 73.445 -7.164 1.00 20.34 129 ALA N CA 1
ATOM 2667 C C . ALA B 1 92 ? 28.010 72.707 -6.102 1.00 25.50 129 ALA N C 1
ATOM 2668 O O . ALA B 1 92 ? 28.749 71.769 -6.408 1.00 27.86 129 ALA N O 1
ATOM 2670 N N . THR B 1 93 ? 27.860 73.142 -4.854 1.00 30.58 130 THR N N 1
ATOM 2671 C CA . THR B 1 93 ? 28.531 72.511 -3.724 1.00 27.84 130 THR N CA 1
ATOM 2672 C C . THR B 1 93 ? 28.035 71.085 -3.524 1.00 24.84 130 THR N C 1
ATOM 2673 O O . THR B 1 93 ? 28.822 70.161 -3.324 1.00 30.31 130 THR N O 1
ATOM 2677 N N . LEU B 1 94 ? 26.719 70.917 -3.591 1.00 19.37 131 LEU N N 1
ATOM 2678 C CA . LEU B 1 94 ? 26.083 69.622 -3.371 1.00 16.22 131 LEU N CA 1
ATOM 2679 C C . LEU B 1 94 ? 26.382 68.633 -4.492 1.00 17.85 131 LEU N C 1
ATOM 2680 O O . LEU B 1 94 ? 26.261 67.424 -4.309 1.00 24.69 131 LEU N O 1
ATOM 2685 N N . GLY B 1 95 ? 26.770 69.153 -5.651 1.00 24.26 132 GLY N N 1
ATOM 2686 C CA . GLY B 1 95 ? 27.090 68.315 -6.792 1.00 23.01 132 GLY N CA 1
ATOM 2687 C C . GLY B 1 95 ? 28.364 67.510 -6.609 1.00 16.55 132 GLY N C 1
ATOM 2688 O O . GLY B 1 95 ? 28.483 66.400 -7.128 1.00 23.68 132 GLY N O 1
ATOM 2689 N N . ARG B 1 96 ? 29.319 68.066 -5.870 1.00 22.73 133 ARG N N 1
ATOM 2690 C CA . ARG B 1 96 ? 30.592 67.391 -5.628 1.00 23.91 133 ARG N CA 1
ATOM 2691 C C . ARG B 1 96 ? 30.410 66.180 -4.718 1.00 25.84 133 ARG N C 1
ATOM 2692 O O . ARG B 1 96 ? 31.241 65.271 -4.702 1.00 35.29 133 ARG N O 1
ATOM 2700 N N . ILE B 1 97 ? 29.319 66.180 -3.960 1.00 25.70 134 ILE N N 1
ATOM 2701 C CA . ILE B 1 97 ? 29.044 65.119 -3.001 1.00 30.42 134 ILE N CA 1
ATOM 2702 C C . ILE B 1 97 ? 28.216 63.997 -3.627 1.00 29.33 134 ILE N C 1
ATOM 2703 O O . ILE B 1 97 ? 28.492 62.816 -3.416 1.00 30.35 134 ILE N O 1
ATOM 2708 N N . ALA B 1 98 ? 27.211 64.383 -4.405 1.00 23.66 135 ALA N N 1
ATOM 2709 C CA . ALA B 1 98 ? 26.314 63.437 -5.059 1.00 26.89 135 ALA N CA 1
ATOM 2710 C C . ALA B 1 98 ? 25.498 64.150 -6.129 1.00 31.38 135 ALA N C 1
ATOM 2711 O O . ALA B 1 98 ? 25.378 65.376 -6.098 1.00 30.93 135 ALA N O 1
ATOM 2713 N N . PRO B 1 99 ? 24.949 63.391 -7.095 1.00 33.69 136 PRO N N 1
ATOM 2714 C CA . PRO B 1 99 ? 24.032 63.996 -8.068 1.00 22.33 136 PRO N CA 1
ATOM 2715 C C . PRO B 1 99 ? 22.848 64.674 -7.383 1.00 26.60 136 PRO N C 1
ATOM 2716 O O . PRO B 1 99 ? 22.278 64.116 -6.443 1.00 32.59 136 PRO N O 1
ATOM 2720 N N . VAL B 1 100 ? 22.494 65.867 -7.850 1.00 25.64 137 VAL N N 1
ATOM 2721 C CA . VAL B 1 100 ? 21.427 66.638 -7.230 1.00 27.80 137 VAL N CA 1
ATOM 2722 C C . VAL B 1 100 ? 20.204 66.752 -8.129 1.00 27.06 137 VAL N C 1
ATOM 2723 O O . VAL B 1 100 ? 20.305 67.163 -9.286 1.00 36.34 137 VAL N O 1
ATOM 2727 N N . VAL B 1 101 ? 19.047 66.377 -7.593 1.00 21.60 138 VAL N N 1
ATOM 2728 C CA . VAL B 1 101 ? 17.784 66.633 -8.271 1.00 18.73 138 VAL N CA 1
ATOM 2729 C C . VAL B 1 101 ? 17.163 67.913 -7.709 1.00 14.61 138 VAL N C 1
ATOM 2730 O O . VAL B 1 101 ? 16.845 67.998 -6.522 1.00 12.22 138 VAL N O 1
ATOM 2734 N N . TYR B 1 102 ? 17.018 68.915 -8.567 1.00 18.30 139 TYR N N 1
ATOM 2735 C CA . TYR B 1 102 ? 16.517 70.217 -8.143 1.00 18.32 139 TYR N CA 1
ATOM 2736 C C . TYR B 1 102 ? 15.049 70.378 -8.517 1.00 20.06 139 TYR N C 1
ATOM 2737 O O . TYR B 1 102 ? 14.706 70.436 -9.698 1.00 25.20 139 TYR N O 1
ATOM 2746 N N . LEU B 1 103 ? 14.186 70.430 -7.506 1.00 24.43 140 LEU N N 1
ATOM 2747 C CA . LEU B 1 103 ? 12.754 70.608 -7.728 1.00 23.59 140 LEU N CA 1
ATOM 2748 C C . LEU B 1 103 ? 12.246 71.845 -6.993 1.00 26.49 140 LEU N C 1
ATOM 2749 O O . LEU B 1 103 ? 11.712 71.741 -5.888 1.00 25.08 140 LEU N O 1
ATOM 2754 N N . PRO B 1 104 ? 12.414 73.024 -7.609 1.00 24.48 141 PRO N N 1
ATOM 2755 C CA . PRO B 1 104 ? 12.021 74.297 -6.998 1.00 21.52 141 PRO N CA 1
ATOM 2756 C C . PRO B 1 104 ? 10.520 74.533 -7.039 1.00 28.33 141 PRO N C 1
ATOM 2757 O O . PRO B 1 104 ? 9.830 74.007 -7.910 1.00 27.40 141 PRO N O 1
ATOM 2761 N N . ASN B 1 105 ? 10.026 75.335 -6.106 1.00 33.12 142 ASN N N 1
ATOM 2762 C CA . ASN B 1 105 ? 8.619 75.682 -6.072 1.00 27.52 142 ASN N CA 1
ATOM 2763 C C . ASN B 1 105 ? 8.430 77.040 -5.407 1.00 29.82 142 ASN N C 1
ATOM 2764 O O . ASN B 1 105 ? 9.394 77.639 -4.925 1.00 21.38 142 ASN N O 1
ATOM 2769 N N . PHE B 1 106 ? 7.191 77.522 -5.411 1.00 32.72 143 PHE N N 1
ATOM 2770 C CA . PHE B 1 106 ? 6.801 78.731 -4.695 1.00 26.75 143 PHE N CA 1
ATOM 2771 C C . PHE B 1 106 ? 7.472 79.981 -5.237 1.00 24.96 143 PHE N C 1
ATOM 2772 O O . PHE B 1 106 ? 7.826 80.878 -4.485 1.00 27.67 143 PHE N O 1
ATOM 2780 N N . SER B 1 107 ? 7.636 80.039 -6.551 1.00 20.14 144 SER N N 1
ATOM 2781 C CA . SER B 1 107 ? 8.029 81.273 -7.203 1.00 24.31 144 SER N CA 1
ATOM 2782 C C . SER B 1 107 ? 6.741 82.042 -7.449 1.00 35.06 144 SER N C 1
ATOM 2783 O O . SER B 1 107 ? 5.708 81.729 -6.858 1.00 37.27 144 SER N O 1
ATOM 2786 N N . GLU B 1 108 ? 6.766 83.035 -8.327 1.00 49.62 145 GLU N N 1
ATOM 2787 C CA . GLU B 1 108 ? 5.519 83.707 -8.679 1.00 42.45 145 GLU N CA 1
ATOM 2788 C C . GLU B 1 108 ? 4.681 82.842 -9.621 1.00 46.87 145 GLU N C 1
ATOM 2789 O O . GLU B 1 108 ? 3.986 83.355 -10.487 1.00 48.62 145 GLU N O 1
ATOM 2795 N N . GLN B 1 109 ? 4.750 81.528 -9.422 1.00 49.71 146 GLN N N 1
ATOM 2796 C CA . GLN B 1 109 ? 3.961 80.546 -10.160 1.00 48.58 146 GLN N CA 1
ATOM 2797 C C . GLN B 1 109 ? 2.892 79.923 -9.262 1.00 49.95 146 GLN N C 1
ATOM 2798 O O . GLN B 1 109 ? 2.821 80.216 -8.073 1.00 56.73 146 GLN N O 1
ATOM 2804 N N . ASP B 1 110 ? 2.068 79.051 -9.836 1.00 42.33 147 ASP N N 1
ATOM 2805 C CA . ASP B 1 110 ? 1.068 78.312 -9.067 1.00 48.16 147 ASP N CA 1
ATOM 2806 C C . ASP B 1 110 ? 1.720 77.094 -8.438 1.00 42.50 147 ASP N C 1
ATOM 2807 O O . ASP B 1 110 ? 1.996 76.115 -9.113 1.00 40.32 147 ASP N O 1
ATOM 2812 N N . ASN B 1 111 ? 1.956 77.158 -7.135 1.00 47.86 148 ASN N N 1
ATOM 2813 C CA . ASN B 1 111 ? 2.799 76.173 -6.460 1.00 53.87 148 ASN N CA 1
ATOM 2814 C C . ASN B 1 111 ? 2.127 74.836 -6.170 1.00 51.82 148 ASN N C 1
ATOM 2815 O O . ASN B 1 111 ? 2.634 73.783 -6.551 1.00 46.48 148 ASN N O 1
ATOM 2820 N N . ALA B 1 112 ? 0.988 74.883 -5.492 1.00 44.97 149 ALA N N 1
ATOM 2821 C CA . ALA B 1 112 ? 0.304 73.673 -5.056 1.00 51.90 149 ALA N CA 1
ATOM 2822 C C . ALA B 1 112 ? -0.276 72.887 -6.219 1.00 75.35 149 ALA N C 1
ATOM 2823 O O . ALA B 1 112 ? 0.246 71.835 -6.592 1.00 39.05 149 ALA N O 1
ATOM 2825 N N . ALA B 1 113 ? -1.370 73.418 -6.763 1.00 144.76 150 ALA N N 1
ATOM 2826 C CA . ALA B 1 113 ? -2.167 72.784 -7.812 1.00 159.61 150 ALA N CA 1
ATOM 2827 C C . ALA B 1 113 ? -1.336 72.058 -8.851 1.00 147.87 150 ALA N C 1
ATOM 2828 O O . ALA B 1 113 ? -1.626 70.920 -9.218 1.00 157.09 150 ALA N O 1
ATOM 2830 N N . GLN B 1 114 ? -0.297 72.728 -9.326 1.00 114.48 151 GLN N N 1
ATOM 2831 C CA . GLN B 1 114 ? 0.486 72.187 -10.417 1.00 77.76 151 GLN N CA 1
ATOM 2832 C C . GLN B 1 114 ? 1.835 71.665 -9.949 1.00 52.46 151 GLN N C 1
ATOM 2833 O O . GLN B 1 114 ? 2.057 70.459 -9.934 1.00 49.49 151 GLN N O 1
ATOM 2839 N N . VAL B 1 115 ? 2.722 72.574 -9.553 1.00 35.77 152 VAL N N 1
ATOM 2840 C CA . VAL B 1 115 ? 4.110 72.222 -9.268 1.00 36.66 152 VAL N CA 1
ATOM 2841 C C . VAL B 1 115 ? 4.263 71.137 -8.202 1.00 32.71 152 VAL N C 1
ATOM 2842 O O . VAL B 1 115 ? 4.955 70.143 -8.424 1.00 27.87 152 VAL N O 1
ATOM 2846 N N . ALA B 1 116 ? 3.620 71.326 -7.053 1.00 27.67 153 ALA N N 1
ATOM 2847 C CA . ALA B 1 116 ? 3.697 70.353 -5.965 1.00 25.60 153 ALA N CA 1
ATOM 2848 C C . ALA B 1 116 ? 3.182 68.986 -6.412 1.00 25.06 153 ALA N C 1
ATOM 2849 O O . ALA B 1 116 ? 3.807 67.958 -6.155 1.00 25.51 153 ALA N O 1
ATOM 2851 N N . ILE B 1 117 ? 2.045 68.990 -7.097 1.00 24.86 154 ILE N N 1
ATOM 2852 C CA . ILE B 1 117 ? 1.462 67.770 -7.644 1.00 24.22 154 ILE N CA 1
ATOM 2853 C C . ILE B 1 117 ? 2.321 67.208 -8.777 1.00 24.03 154 ILE N C 1
ATOM 2854 O O . ILE B 1 117 ? 2.477 65.991 -8.907 1.00 24.14 154 ILE N O 1
ATOM 2859 N N . SER B 1 118 ? 2.888 68.100 -9.583 1.00 21.62 155 SER N N 1
ATOM 2860 C CA . SER B 1 118 ? 3.726 67.690 -10.704 1.00 24.15 155 SER N CA 1
ATOM 2861 C C . SER B 1 118 ? 5.055 67.117 -10.219 1.00 17.59 155 SER N C 1
ATOM 2862 O O . SER B 1 118 ? 5.556 66.134 -10.770 1.00 32.01 155 SER N O 1
ATOM 2865 N N . HIS B 1 119 ? 5.622 67.738 -9.188 1.00 18.23 156 HIS N N 1
ATOM 2866 C CA . HIS B 1 119 ? 6.852 67.241 -8.579 1.00 25.31 156 HIS N CA 1
ATOM 2867 C C . HIS B 1 119 ? 6.608 65.879 -7.936 1.00 24.37 156 HIS N C 1
ATOM 2868 O O . HIS B 1 119 ? 7.489 65.023 -7.920 1.00 17.68 156 HIS N O 1
ATOM 2875 N N . PHE B 1 120 ? 5.397 65.690 -7.419 1.00 32.40 157 PHE N N 1
ATOM 2876 C CA . PHE B 1 120 ? 4.991 64.431 -6.803 1.00 30.16 157 PHE N CA 1
ATOM 2877 C C . PHE B 1 120 ? 4.966 63.306 -7.832 1.00 21.46 157 PHE N C 1
ATOM 2878 O O . PHE B 1 120 ? 5.363 62.177 -7.542 1.00 30.91 157 PHE N O 1
ATOM 2886 N N . LYS B 1 121 ? 4.499 63.623 -9.036 1.00 18.88 158 LYS N N 1
ATOM 2887 C CA . LYS B 1 121 ? 4.479 62.662 -10.134 1.00 22.72 158 LYS N CA 1
ATOM 2888 C C . LYS B 1 121 ? 5.885 62.408 -10.666 1.00 27.15 158 LYS N C 1
ATOM 2889 O O . LYS B 1 121 ? 6.251 61.273 -10.970 1.00 31.72 158 LYS N O 1
ATOM 2895 N N . THR B 1 122 ? 6.665 63.477 -10.784 1.00 33.59 159 THR N N 1
ATOM 2896 C CA . THR B 1 122 ? 8.033 63.381 -11.286 1.00 28.89 159 THR N CA 1
ATOM 2897 C C . THR B 1 122 ? 8.898 62.494 -10.395 1.00 24.96 159 THR N C 1
ATOM 2898 O O . THR B 1 122 ? 9.579 61.590 -10.875 1.00 30.52 159 THR N O 1
ATOM 2902 N N . LEU B 1 123 ? 8.863 62.763 -9.095 1.00 24.47 160 LEU N N 1
ATOM 2903 C CA . LEU B 1 123 ? 9.618 61.986 -8.120 1.00 26.41 160 LEU N CA 1
ATOM 2904 C C . LEU B 1 123 ? 9.183 60.527 -8.089 1.00 31.90 160 LEU N C 1
ATOM 2905 O O . LEU B 1 123 ? 9.998 59.633 -7.871 1.00 25.54 160 LEU N O 1
ATOM 2910 N N . ALA B 1 124 ? 7.892 60.292 -8.299 1.00 36.34 161 ALA N N 1
ATOM 2911 C CA . ALA B 1 124 ? 7.354 58.937 -8.314 1.00 29.67 161 ALA N CA 1
ATOM 2912 C C . ALA B 1 124 ? 7.924 58.142 -9.485 1.00 26.35 161 ALA N C 1
ATOM 2913 O O . ALA B 1 124 ? 8.267 56.967 -9.349 1.00 30.57 161 ALA N O 1
ATOM 2915 N N . THR B 1 125 ? 8.029 58.796 -10.636 1.00 19.18 162 THR N N 1
ATOM 2916 C CA . THR B 1 125 ? 8.611 58.176 -11.819 1.00 23.39 162 THR N CA 1
ATOM 2917 C C . THR B 1 125 ? 10.092 57.878 -11.606 1.00 20.03 162 THR N C 1
ATOM 2918 O O . THR B 1 125 ? 10.579 56.806 -11.958 1.00 19.83 162 THR N O 1
ATOM 2922 N N . LEU B 1 126 ? 10.799 58.836 -11.017 1.00 22.86 163 LEU N N 1
ATOM 2923 C CA . LEU B 1 126 ? 12.234 58.709 -10.783 1.00 20.22 163 LEU N CA 1
ATOM 2924 C C . LEU B 1 126 ? 12.574 57.607 -9.784 1.00 16.47 163 LEU N C 1
ATOM 2925 O O . LEU B 1 126 ? 13.701 57.109 -9.760 1.00 21.33 163 LEU N O 1
ATOM 2930 N N . PHE B 1 127 ? 11.602 57.228 -8.960 1.00 29.95 164 PHE N N 1
ATOM 2931 C CA . PHE B 1 127 ? 11.838 56.232 -7.922 1.00 31.32 164 PHE N CA 1
ATOM 2932 C C . PHE B 1 127 ? 10.947 54.999 -8.070 1.00 26.20 164 PHE N C 1
ATOM 2933 O O . PHE B 1 127 ? 10.870 54.172 -7.164 1.00 23.52 164 PHE N O 1
ATOM 2941 N N . GLY B 1 128 ? 10.282 54.879 -9.215 1.00 23.90 165 GLY N N 1
ATOM 2942 C CA . GLY B 1 128 ? 9.418 53.744 -9.487 1.00 18.01 165 GLY N CA 1
ATOM 2943 C C . GLY B 1 128 ? 8.262 53.623 -8.511 1.00 21.30 165 GLY N C 1
ATOM 2944 O O . GLY B 1 128 ? 7.953 52.532 -8.032 1.00 20.31 165 GLY N O 1
ATOM 2945 N N . LYS B 1 129 ? 7.623 54.750 -8.213 1.00 20.76 166 LYS N N 1
ATOM 2946 C CA . LYS B 1 129 ? 6.491 54.774 -7.293 1.00 18.06 166 LYS N CA 1
ATOM 2947 C C . LYS B 1 129 ? 5.272 55.412 -7.946 1.00 20.40 166 LYS N C 1
ATOM 2948 O O . LYS B 1 129 ? 4.475 56.067 -7.277 1.00 34.65 166 LYS N O 1
ATOM 2954 N N . GLU B 1 130 ? 5.133 55.215 -9.253 1.00 28.68 167 GLU N N 1
ATOM 2955 C CA . GLU B 1 130 ? 4.044 55.820 -10.017 1.00 29.85 167 GLU N CA 1
ATOM 2956 C C . GLU B 1 130 ? 2.659 55.360 -9.565 1.00 31.46 167 GLU N C 1
ATOM 2957 O O . GLU B 1 130 ? 1.731 56.164 -9.489 1.00 33.80 167 GLU N O 1
ATOM 2963 N N . ALA B 1 131 ? 2.519 54.070 -9.275 1.00 34.73 168 ALA N N 1
ATOM 2964 C CA . ALA B 1 131 ? 1.233 53.519 -8.857 1.00 32.76 168 ALA N CA 1
ATOM 2965 C C . ALA B 1 131 ? 0.790 54.105 -7.518 1.00 18.04 168 ALA N C 1
ATOM 2966 O O . ALA B 1 131 ? -0.365 54.501 -7.356 1.00 19.66 168 ALA N O 1
ATOM 2968 N N . VAL B 1 132 ? 1.719 54.160 -6.569 1.00 28.36 169 VAL N N 1
ATOM 2969 C CA . VAL B 1 132 ? 1.452 54.710 -5.243 1.00 33.61 169 VAL N CA 1
ATOM 2970 C C . VAL B 1 132 ? 1.053 56.182 -5.326 1.00 35.17 169 VAL N C 1
ATOM 2971 O O . VAL B 1 132 ? 0.155 56.634 -4.612 1.00 34.47 169 VAL N O 1
ATOM 2975 N N . ALA B 1 133 ? 1.709 56.915 -6.220 1.00 32.02 170 ALA N N 1
ATOM 2976 C CA . ALA B 1 133 ? 1.433 58.336 -6.411 1.00 28.91 170 ALA N CA 1
ATOM 2977 C C . ALA B 1 133 ? 0.018 58.587 -6.927 1.00 32.18 170 ALA N C 1
ATOM 2978 O O . ALA B 1 133 ? -0.663 59.508 -6.472 1.00 26.64 170 ALA N O 1
ATOM 2980 N N . GLN B 1 134 ? -0.418 57.773 -7.883 1.00 35.58 171 GLN N N 1
ATOM 2981 C CA . GLN B 1 134 ? -1.741 57.942 -8.475 1.00 40.38 171 GLN N CA 1
ATOM 2982 C C . GLN B 1 134 ? -2.845 57.628 -7.473 1.00 38.08 171 GLN N C 1
ATOM 2983 O O . GLN B 1 134 ? -3.882 58.289 -7.456 1.00 33.38 171 GLN N O 1
ATOM 2989 N N . GLN B 1 135 ? -2.614 56.611 -6.648 1.00 32.30 172 GLN N N 1
ATOM 2990 C CA . GLN B 1 135 ? -3.567 56.213 -5.616 1.00 25.44 172 GLN N CA 1
ATOM 2991 C C . GLN B 1 135 ? -3.833 57.345 -4.630 1.00 31.19 172 GLN N C 1
ATOM 2992 O O . GLN B 1 135 ? -4.976 57.594 -4.245 1.00 38.34 172 GLN N O 1
ATOM 2998 N N . LYS B 1 136 ? -2.770 58.035 -4.233 1.00 37.85 173 LYS N N 1
ATOM 2999 C CA . LYS B 1 136 ? -2.877 59.092 -3.235 1.00 31.78 173 LYS N CA 1
ATOM 3000 C C . LYS B 1 136 ? -3.451 60.377 -3.826 1.00 34.21 173 LYS N C 1
ATOM 3001 O O . LYS B 1 136 ? -4.134 61.134 -3.137 1.00 32.87 173 LYS N O 1
ATOM 3007 N N . LEU B 1 137 ? -3.178 60.615 -5.104 1.00 35.09 174 LEU N N 1
ATOM 3008 C CA . LEU B 1 137 ? -3.728 61.775 -5.797 1.00 30.18 174 LEU N CA 1
ATOM 3009 C C . LEU B 1 137 ? -5.229 61.621 -6.026 1.00 33.76 174 LEU N C 1
ATOM 3010 O O . LEU B 1 137 ? -5.997 62.556 -5.805 1.00 34.31 174 LEU N O 1
ATOM 3015 N N . GLU B 1 138 ? -5.641 60.436 -6.468 1.00 36.74 175 GLU N N 1
ATOM 3016 C CA . GLU B 1 138 ? -7.054 60.151 -6.696 1.00 35.21 175 GLU N CA 1
ATOM 3017 C C . GLU B 1 138 ? -7.844 60.229 -5.395 1.00 36.30 175 GLU N C 1
ATOM 3018 O O . GLU B 1 138 ? -8.964 60.743 -5.364 1.00 18.26 175 GLU N O 1
ATOM 3024 N N . ALA B 1 139 ? -7.247 59.717 -4.324 1.00 28.87 176 ALA N N 1
ATOM 3025 C CA . ALA B 1 139 ? -7.875 59.742 -3.012 1.00 26.56 176 ALA N CA 1
ATOM 3026 C C . ALA B 1 139 ? -7.943 61.166 -2.467 1.00 30.14 176 ALA N C 1
ATOM 3027 O O . ALA B 1 139 ? -8.816 61.489 -1.662 1.00 37.66 176 ALA N O 1
ATOM 3029 N N . MET B 1 140 ? -7.020 62.013 -2.912 1.00 18.76 177 MET N N 1
ATOM 3030 C CA . MET B 1 140 ? -6.993 63.405 -2.484 1.00 21.27 177 MET N CA 1
ATOM 3031 C C . MET B 1 140 ? -8.139 64.193 -3.109 1.00 21.11 177 MET N C 1
ATOM 3032 O O . MET B 1 140 ? -8.812 64.974 -2.435 1.00 13.15 177 MET N O 1
ATOM 3037 N N . TYR B 1 141 ? -8.349 63.986 -4.403 1.00 28.58 178 TYR N N 1
ATOM 3038 C CA . TYR B 1 141 ? -9.414 64.661 -5.133 1.00 28.92 178 TYR N CA 1
ATOM 3039 C C . TYR B 1 141 ? -10.793 64.209 -4.666 1.00 29.76 178 TYR N C 1
ATOM 3040 O O . TYR B 1 141 ? -11.720 65.015 -4.561 1.00 28.64 178 TYR N O 1
ATOM 3049 N N . ALA B 1 142 ? -10.923 62.917 -4.388 1.00 30.39 179 ALA N N 1
ATOM 3050 C CA . ALA B 1 142 ? -12.171 62.376 -3.868 1.00 33.27 179 ALA N CA 1
ATOM 3051 C C . ALA B 1 142 ? -12.433 62.910 -2.466 1.00 36.20 179 ALA N C 1
ATOM 3052 O O . ALA B 1 142 ? -13.579 63.139 -2.082 1.00 45.28 179 ALA N O 1
ATOM 3054 N N . ARG B 1 143 ? -11.357 63.111 -1.711 1.00 41.90 180 ARG N N 1
ATOM 3055 C CA . ARG B 1 143 ? -11.445 63.648 -0.357 1.00 32.81 180 ARG N CA 1
ATOM 3056 C C . ARG B 1 143 ? -11.866 65.117 -0.377 1.00 31.72 180 ARG N C 1
ATOM 3057 O O . ARG B 1 143 ? -12.585 65.571 0.516 1.00 33.92 180 ARG N O 1
ATOM 3065 N N . PHE B 1 144 ? -11.419 65.850 -1.396 1.00 24.86 181 PHE N N 1
ATOM 3066 C CA . PHE B 1 144 ? -11.834 67.237 -1.595 1.00 24.40 181 PHE N CA 1
ATOM 3067 C C . PHE B 1 144 ? -13.355 67.349 -1.680 1.00 28.37 181 PHE N C 1
ATOM 3068 O O . PHE B 1 144 ? -13.963 68.193 -1.021 1.00 33.54 181 PHE N O 1
ATOM 3076 N N . SER B 1 145 ? -13.957 66.484 -2.493 1.00 17.49 182 SER N N 1
ATOM 3077 C CA . SER B 1 145 ? -15.399 66.497 -2.723 1.00 27.03 182 SER N CA 1
ATOM 3078 C C . SER B 1 145 ? -16.186 66.137 -1.467 1.00 27.94 182 SER N C 1
ATOM 3079 O O . SER B 1 145 ? -17.257 66.693 -1.217 1.00 36.23 182 SER N O 1
ATOM 3082 N N . GLU B 1 146 ? -15.652 65.202 -0.687 1.00 21.74 183 GLU N N 1
ATOM 3083 C CA . GLU B 1 146 ? -16.274 64.804 0.570 1.00 33.55 183 GLU N CA 1
ATOM 3084 C C . GLU B 1 146 ? -16.360 65.989 1.518 1.00 28.56 183 GLU N C 1
ATOM 3085 O O . GLU B 1 146 ? -17.421 66.286 2.065 1.00 32.50 183 GLU N O 1
ATOM 3091 N N . LEU B 1 147 ? -15.233 66.668 1.696 1.00 26.44 184 LEU N N 1
ATOM 3092 C CA . LEU B 1 147 ? -15.159 67.816 2.587 1.00 31.19 184 LEU N CA 1
ATOM 3093 C C . LEU B 1 147 ? -15.943 68.987 2.008 1.00 33.92 184 LEU N C 1
ATOM 3094 O O . LEU B 1 147 ? -16.425 69.847 2.742 1.00 31.98 184 LEU N O 1
ATOM 3099 N N . LYS B 1 148 ? -16.076 69.009 0.687 1.00 33.95 185 LYS N N 1
ATOM 3100 C CA . LYS B 1 148 ? -16.860 70.040 0.019 1.00 33.54 185 LYS N CA 1
ATOM 3101 C C . LYS B 1 148 ? -18.349 69.853 0.288 1.00 28.21 185 LYS N C 1
ATOM 3102 O O . LYS B 1 148 ? -19.032 70.787 0.708 1.00 27.87 185 LYS N O 1
ATOM 3108 N N . ALA B 1 149 ? -18.841 68.642 0.040 1.00 27.54 186 ALA N N 1
ATOM 3109 C CA . ALA B 1 149 ? -20.241 68.311 0.276 1.00 31.84 186 ALA N CA 1
ATOM 3110 C C . ALA B 1 149 ? -20.600 68.469 1.749 1.00 30.91 186 ALA N C 1
ATOM 3111 O O . ALA B 1 149 ? -21.715 68.867 2.084 1.00 28.30 186 ALA N O 1
ATOM 3113 N N . SER B 1 150 ? -19.651 68.152 2.623 1.00 38.66 187 SER N N 1
ATOM 3114 C CA . SER B 1 150 ? -19.853 68.300 4.058 1.00 36.55 187 SER N CA 1
ATOM 3115 C C . SER B 1 150 ? -20.065 69.768 4.414 1.00 33.03 187 SER N C 1
ATOM 3116 O O . SER B 1 150 ? -20.922 70.101 5.234 1.00 34.02 187 SER N O 1
ATOM 3119 N N . LEU B 1 151 ? -19.281 70.639 3.787 1.00 31.75 188 LEU N N 1
ATOM 3120 C CA . LEU B 1 151 ? -19.410 72.077 3.992 1.00 35.32 188 LEU N CA 1
ATOM 3121 C C . LEU B 1 151 ? -20.711 72.591 3.384 1.00 37.23 188 LEU N C 1
ATOM 3122 O O . LEU B 1 151 ? -21.349 73.491 3.928 1.00 33.09 188 LEU N O 1
ATOM 3127 N N . GLN B 1 152 ? -21.103 72.006 2.256 1.00 37.57 189 GLN N N 1
ATOM 3128 C CA . GLN B 1 152 ? -22.349 72.377 1.594 1.00 34.16 189 GLN N CA 1
ATOM 3129 C C . GLN B 1 152 ? -23.557 72.064 2.473 1.00 36.94 189 GLN N C 1
ATOM 3130 O O . GLN B 1 152 ? -24.549 72.790 2.457 1.00 38.21 189 GLN N O 1
ATOM 3136 N N . HIS B 1 153 ? -23.474 70.980 3.238 1.00 35.32 190 HIS N N 1
ATOM 3137 C CA . HIS B 1 153 ? -24.574 70.591 4.115 1.00 42.47 190 HIS N CA 1
ATOM 3138 C C . HIS B 1 153 ? -24.722 71.551 5.291 1.00 46.98 190 HIS N C 1
ATOM 3139 O O . HIS B 1 153 ? -25.830 71.804 5.761 1.00 56.63 190 HIS N O 1
ATOM 3146 N N . ALA B 1 154 ? -23.600 72.086 5.759 1.00 38.13 191 ALA N N 1
ATOM 3147 C CA . ALA B 1 154 ? -23.592 72.929 6.950 1.00 35.83 191 ALA N CA 1
ATOM 3148 C C . ALA B 1 154 ? -23.787 74.413 6.638 1.00 32.29 191 ALA N C 1
ATOM 3149 O O . ALA B 1 154 ? -24.290 75.167 7.471 1.00 40.20 191 ALA N O 1
ATOM 3151 N N . PHE B 1 155 ? -23.390 74.829 5.439 1.00 31.57 192 PHE N N 1
ATOM 3152 C CA . PHE B 1 155 ? -23.440 76.241 5.067 1.00 36.85 192 PHE N CA 1
ATOM 3153 C C . PHE B 1 155 ? -24.456 76.531 3.966 1.00 36.54 192 PHE N C 1
ATOM 3154 O O . PHE B 1 155 ? -24.763 77.689 3.689 1.00 38.97 192 PHE N O 1
ATOM 3162 N N . GLY B 1 156 ? -24.977 75.480 3.342 1.00 35.40 193 GLY N N 1
ATOM 3163 C CA . GLY B 1 156 ? -25.788 75.638 2.148 1.00 37.21 193 GLY N CA 1
ATOM 3164 C C . GLY B 1 156 ? -24.871 75.652 0.941 1.00 50.38 193 GLY N C 1
ATOM 3165 O O . GLY B 1 156 ? -23.653 75.569 1.089 1.00 65.19 193 GLY N O 1
ATOM 3166 N N . ASP B 1 157 ? -25.440 75.755 -0.255 1.00 60.18 194 ASP N N 1
ATOM 3167 C CA . ASP B 1 157 ? -24.630 75.782 -1.470 1.00 62.15 194 ASP N CA 1
ATOM 3168 C C . ASP B 1 157 ? -23.932 77.127 -1.643 1.00 63.77 194 ASP N C 1
ATOM 3169 O O . ASP B 1 157 ? -22.971 77.245 -2.402 1.00 62.36 194 ASP N O 1
ATOM 3174 N N . THR B 1 158 ? -24.425 78.140 -0.940 1.00 64.08 195 THR N N 1
ATOM 3175 C CA . THR B 1 158 ? -23.745 79.428 -0.889 1.00 58.32 195 THR N CA 1
ATOM 3176 C C . THR B 1 158 ? -22.664 79.393 0.187 1.00 46.01 195 THR N C 1
ATOM 3177 O O . THR B 1 158 ? -22.878 79.836 1.316 1.00 38.15 195 THR N O 1
ATOM 3181 N N . LEU B 1 159 ? -21.504 78.852 -0.175 1.00 42.16 196 LEU N N 1
ATOM 3182 C CA . LEU B 1 159 ? -20.397 78.686 0.760 1.00 37.68 196 LEU N CA 1
ATOM 3183 C C . LEU B 1 159 ? -19.730 80.019 1.098 1.00 42.53 196 LEU N C 1
ATOM 3184 O O . LEU B 1 159 ? -19.631 80.902 0.246 1.00 43.24 196 LEU N O 1
ATOM 3189 N N . PRO B 1 160 ? -19.269 80.164 2.351 1.00 40.37 197 PRO N N 1
ATOM 3190 C CA . PRO B 1 160 ? -18.706 81.424 2.851 1.00 29.87 197 PRO N CA 1
ATOM 3191 C C . PRO B 1 160 ? -17.370 81.800 2.213 1.00 21.53 197 PRO N C 1
ATOM 3192 O O . PRO B 1 160 ? -16.657 80.932 1.711 1.00 26.51 197 PRO N O 1
ATOM 3196 N N . ALA B 1 161 ? -17.045 83.089 2.235 1.00 36.90 198 ALA N N 1
ATOM 3197 C CA . ALA B 1 161 ? -15.740 83.558 1.793 1.00 34.55 198 ALA N CA 1
ATOM 3198 C C . ALA B 1 161 ? -14.738 83.409 2.932 1.00 35.64 198 ALA N C 1
ATOM 3199 O O . ALA B 1 161 ? -15.051 83.710 4.085 1.00 39.81 198 ALA N O 1
ATOM 3201 N N . VAL B 1 162 ? -13.537 82.939 2.609 1.00 36.25 199 VAL N N 1
ATOM 3202 C CA . VAL B 1 162 ? -12.529 82.662 3.625 1.00 39.37 199 VAL N CA 1
ATOM 3203 C C . VAL B 1 162 ? -11.205 83.353 3.319 1.00 32.58 199 VAL N C 1
ATOM 3204 O O . VAL B 1 162 ? -10.753 83.373 2.175 1.00 33.47 199 VAL N O 1
ATOM 3208 N N . VAL B 1 163 ? -10.592 83.922 4.352 1.00 32.59 200 VAL N N 1
ATOM 3209 C CA . VAL B 1 163 ? -9.235 84.440 4.253 1.00 36.54 200 VAL N CA 1
ATOM 3210 C C . VAL B 1 163 ? -8.308 83.616 5.145 1.00 39.84 200 VAL N C 1
ATOM 3211 O O . VAL B 1 163 ? -8.533 83.486 6.349 1.00 47.88 200 VAL N O 1
ATOM 3215 N N . THR B 1 164 ? -7.276 83.045 4.536 1.00 36.65 201 THR N N 1
ATOM 3216 C CA . THR B 1 164 ? -6.330 82.181 5.234 1.00 31.38 201 THR N CA 1
ATOM 3217 C C . THR B 1 164 ? -4.980 82.869 5.413 1.00 36.67 201 THR N C 1
ATOM 3218 O O . THR B 1 164 ? -4.478 83.506 4.489 1.00 52.55 201 THR N O 1
ATOM 3222 N N . LEU B 1 165 ? -4.390 82.736 6.597 1.00 28.23 202 LEU N N 1
ATOM 3223 C CA . LEU B 1 165 ? -3.144 83.437 6.888 1.00 26.79 202 LEU N CA 1
ATOM 3224 C C . LEU B 1 165 ? -2.300 82.778 7.979 1.00 29.98 202 LEU N C 1
ATOM 3225 O O . LEU B 1 165 ? -2.734 81.839 8.647 1.00 29.43 202 LEU N O 1
ATOM 3230 N N . ARG B 1 166 ? -1.077 83.280 8.126 1.00 31.61 203 ARG N N 1
ATOM 3231 C CA . ARG B 1 166 ? -0.215 82.964 9.257 1.00 29.61 203 ARG N CA 1
ATOM 3232 C C . ARG B 1 166 ? 0.298 84.268 9.852 1.00 35.81 203 ARG N C 1
ATOM 3233 O O . ARG B 1 166 ? 0.622 85.202 9.120 1.00 44.90 203 ARG N O 1
ATOM 3241 N N . PHE B 1 167 ? 0.372 84.336 11.176 1.00 34.60 204 PHE N N 1
ATOM 3242 C CA . PHE B 1 167 ? 0.902 85.522 11.836 1.00 28.88 204 PHE N CA 1
ATOM 3243 C C . PHE B 1 167 ? 2.416 85.598 11.691 1.00 29.59 204 PHE N C 1
ATOM 3244 O O . PHE B 1 167 ? 3.127 84.647 12.009 1.00 29.23 204 PHE N O 1
ATOM 3252 N N . ALA B 1 168 ? 2.907 86.730 11.201 1.00 23.18 205 ALA N N 1
ATOM 3253 C CA . ALA B 1 168 ? 4.340 86.984 11.176 1.00 26.74 205 ALA N CA 1
ATOM 3254 C C . ALA B 1 168 ? 4.766 87.547 12.526 1.00 37.83 205 ALA N C 1
ATOM 3255 O O . ALA B 1 168 ? 5.718 87.077 13.151 1.00 47.45 205 ALA N O 1
ATOM 3257 N N . ASN B 1 169 ? 4.030 88.560 12.966 1.00 46.52 206 ASN N N 1
ATOM 3258 C CA . ASN B 1 169 ? 4.220 89.186 14.264 1.00 44.99 206 ASN N CA 1
ATOM 3259 C C . ASN B 1 169 ? 2.873 89.241 14.974 1.00 38.74 206 ASN N C 1
ATOM 3260 O O . ASN B 1 169 ? 1.854 88.885 14.382 1.00 31.66 206 ASN N O 1
ATOM 3265 N N . PRO B 1 170 ? 2.852 89.677 16.244 1.00 40.77 207 PRO N N 1
ATOM 3266 C CA . PRO B 1 170 ? 1.544 89.955 16.848 1.00 37.01 207 PRO N CA 1
ATOM 3267 C C . PRO B 1 170 ? 0.822 91.135 16.186 1.00 31.39 207 PRO N C 1
ATOM 3268 O O . PRO B 1 170 ? -0.328 91.410 16.521 1.00 36.87 207 PRO N O 1
ATOM 3272 N N . THR B 1 171 ? 1.491 91.818 15.258 1.00 24.30 208 THR N N 1
ATOM 3273 C CA . THR B 1 171 ? 0.895 92.954 14.559 1.00 29.30 208 THR N CA 1
ATOM 3274 C C . THR B 1 171 ? 1.046 92.848 13.043 1.00 28.65 208 THR N C 1
ATOM 3275 O O . THR B 1 171 ? 0.853 93.831 12.324 1.00 24.11 208 THR N O 1
ATOM 3279 N N . SER B 1 172 ? 1.390 91.657 12.563 1.00 28.39 209 SER N N 1
ATOM 3280 C CA . SER B 1 172 ? 1.583 91.439 11.132 1.00 31.01 209 SER N CA 1
ATOM 3281 C C . SER B 1 172 ? 1.185 90.024 10.721 1.00 33.35 209 SER N C 1
ATOM 3282 O O . SER B 1 172 ? 1.440 89.063 11.451 1.00 39.55 209 SER N O 1
ATOM 3285 N N . VAL B 1 173 ? 0.563 89.900 9.550 1.00 25.72 210 VAL N N 1
ATOM 3286 C CA . VAL B 1 173 ? 0.083 88.606 9.070 1.00 23.59 210 VAL N CA 1
ATOM 3287 C C . VAL B 1 173 ? 0.572 88.295 7.658 1.00 18.48 210 VAL N C 1
ATOM 3288 O O . VAL B 1 173 ? 0.905 89.198 6.888 1.00 24.28 210 VAL N O 1
ATOM 3292 N N . PHE B 1 174 ? 0.607 87.007 7.328 1.00 34.69 211 PHE N N 1
ATOM 3293 C CA . PHE B 1 174 ? 0.949 86.556 5.984 1.00 30.72 211 PHE N CA 1
ATOM 3294 C C . PHE B 1 174 ? -0.294 86.081 5.239 1.00 28.11 211 PHE N C 1
ATOM 3295 O O . PHE B 1 174 ? -0.700 84.927 5.381 1.00 38.74 211 PHE N O 1
ATOM 3303 N N . LEU B 1 175 ? -0.899 86.963 4.450 1.00 29.84 212 LEU N N 1
ATOM 3304 C CA . LEU B 1 175 ? -2.069 86.587 3.663 1.00 26.98 212 LEU N CA 1
ATOM 3305 C C . LEU B 1 175 ? -1.660 85.681 2.510 1.00 25.09 212 LEU N C 1
ATOM 3306 O O . LEU B 1 175 ? -0.713 85.983 1.784 1.00 21.33 212 LEU N O 1
ATOM 3311 N N . TYR B 1 176 ? -2.375 84.572 2.345 1.00 25.14 213 TYR N N 1
ATOM 3312 C CA . TYR B 1 176 ? -2.069 83.623 1.281 1.00 26.76 213 TYR N CA 1
ATOM 3313 C C . TYR B 1 176 ? -2.720 84.042 -0.027 1.00 33.63 213 TYR N C 1
ATOM 3314 O O . TYR B 1 176 ? -3.930 84.254 -0.098 1.00 43.54 213 TYR N O 1
ATOM 3323 N N . THR B 1 177 ? -1.892 84.159 -1.060 1.00 27.16 214 THR N N 1
ATOM 3324 C CA . THR B 1 177 ? -2.286 84.790 -2.312 1.00 26.91 214 THR N CA 1
ATOM 3325 C C . THR B 1 177 ? -2.837 83.808 -3.342 1.00 23.36 214 THR N C 1
ATOM 3326 O O . THR B 1 177 ? -2.962 82.615 -3.075 1.00 18.69 214 THR N O 1
ATOM 3330 N N . GLU B 1 178 ? -3.156 84.338 -4.521 1.00 29.12 215 GLU N N 1
ATOM 3331 C CA . GLU B 1 178 ? -3.788 83.584 -5.602 1.00 27.98 215 GLU N CA 1
ATOM 3332 C C . GLU B 1 178 ? -3.055 82.297 -5.952 1.00 23.86 215 GLU N C 1
ATOM 3333 O O . GLU B 1 178 ? -3.676 81.291 -6.293 1.00 19.69 215 GLU N O 1
ATOM 3339 N N . ASN B 1 179 ? -1.732 82.328 -5.862 1.00 21.93 216 ASN N N 1
ATOM 3340 C CA . ASN B 1 179 ? -0.926 81.194 -6.297 1.00 22.16 216 ASN N CA 1
ATOM 3341 C C . ASN B 1 179 ? -0.498 80.269 -5.160 1.00 25.05 216 ASN N C 1
ATOM 3342 O O . ASN B 1 179 ? 0.302 79.359 -5.370 1.00 18.13 216 ASN N O 1
ATOM 3347 N N . SER B 1 180 ? -1.036 80.491 -3.964 1.00 24.04 217 SER N N 1
ATOM 3348 C CA . SER B 1 180 ? -0.613 79.725 -2.798 1.00 27.67 217 SER N CA 1
ATOM 3349 C C . SER B 1 180 ? -1.349 78.396 -2.666 1.00 29.22 217 SER N C 1
ATOM 3350 O O . SER B 1 180 ? -2.339 78.145 -3.352 1.00 22.92 217 SER N O 1
ATOM 3353 N N . THR B 1 181 ? -0.853 77.549 -1.767 1.00 31.62 218 THR N N 1
ATOM 3354 C CA . THR B 1 181 ? -1.476 76.256 -1.501 1.00 23.89 218 THR N CA 1
ATOM 3355 C C . THR B 1 181 ? -2.804 76.357 -0.735 1.00 29.56 218 THR N C 1
ATOM 3356 O O . THR B 1 181 ? -3.722 75.582 -1.008 1.00 30.06 218 THR N O 1
ATOM 3360 N N . PRO B 1 182 ? -2.924 77.297 0.224 1.00 29.71 219 PRO N N 1
ATOM 3361 C CA . PRO B 1 182 ? -4.244 77.357 0.859 1.00 23.62 219 PRO N CA 1
ATOM 3362 C C . PRO B 1 182 ? -5.321 77.895 -0.077 1.00 25.60 219 PRO N C 1
ATOM 3363 O O . PRO B 1 182 ? -6.477 77.491 0.031 1.00 31.88 219 PRO N O 1
ATOM 3367 N N . GLN B 1 183 ? -4.940 78.791 -0.982 1.00 24.56 220 GLN N N 1
ATOM 3368 C CA . GLN B 1 183 ? -5.873 79.346 -1.957 1.00 31.01 220 GLN N CA 1
ATOM 3369 C C . GLN B 1 183 ? -6.384 78.260 -2.895 1.00 32.61 220 GLN N C 1
ATOM 3370 O O . GLN B 1 183 ? -7.562 78.233 -3.247 1.00 43.98 220 GLN N O 1
ATOM 3376 N N . TYR B 1 184 ? -5.488 77.367 -3.300 1.00 25.77 221 TYR N N 1
ATOM 3377 C CA . TYR B 1 184 ? -5.872 76.229 -4.121 1.00 29.03 221 TYR N CA 1
ATOM 3378 C C . TYR B 1 184 ? -6.860 75.337 -3.378 1.00 25.34 221 TYR N C 1
ATOM 3379 O O . TYR B 1 184 ? -7.885 74.936 -3.930 1.00 30.68 221 TYR N O 1
ATOM 3388 N N . VAL B 1 185 ? -6.543 75.038 -2.123 1.00 21.51 222 VAL N N 1
ATOM 3389 C CA . VAL B 1 185 ? -7.385 74.196 -1.280 1.00 22.35 222 VAL N CA 1
ATOM 3390 C C . VAL B 1 185 ? -8.782 74.797 -1.098 1.00 19.91 222 VAL N C 1
ATOM 3391 O O . VAL B 1 185 ? -9.786 74.091 -1.208 1.00 16.99 222 VAL N O 1
ATOM 3395 N N . LEU B 1 186 ? -8.839 76.101 -0.839 1.00 16.66 223 LEU N N 1
ATOM 3396 C CA . LEU B 1 186 ? -10.112 76.808 -0.694 1.00 22.41 223 LEU N CA 1
ATOM 3397 C C . LEU B 1 186 ? -11.000 76.637 -1.924 1.00 26.45 223 LEU N C 1
ATOM 3398 O O . LEU B 1 186 ? -12.213 76.471 -1.809 1.00 28.53 223 LEU N O 1
ATOM 3403 N N . GLU B 1 187 ? -10.385 76.678 -3.101 1.00 28.84 224 GLU N N 1
ATOM 3404 C CA . GLU B 1 187 ? -11.121 76.541 -4.352 1.00 30.24 224 GLU N CA 1
ATOM 3405 C C . GLU B 1 187 ? -11.558 75.101 -4.596 1.00 32.37 224 GLU N C 1
ATOM 3406 O O . GLU B 1 187 ? -12.529 74.853 -5.311 1.00 27.01 224 GLU N O 1
ATOM 3412 N N . GLN B 1 188 ? -10.836 74.153 -4.007 1.00 24.27 225 GLN N N 1
ATOM 3413 C CA . GLN B 1 188 ? -11.199 72.745 -4.118 1.00 28.41 225 GLN N CA 1
ATOM 3414 C C . GLN B 1 188 ? -12.380 72.434 -3.207 1.00 27.46 225 GLN N C 1
ATOM 3415 O O . GLN B 1 188 ? -13.131 71.488 -3.442 1.00 28.77 225 GLN N O 1
ATOM 3421 N N . LEU B 1 189 ? -12.539 73.248 -2.169 1.00 23.82 226 LEU N N 1
ATOM 3422 C CA . LEU B 1 189 ? -13.627 73.080 -1.215 1.00 31.11 226 LEU N CA 1
ATOM 3423 C C . LEU B 1 189 ? -14.829 73.936 -1.596 1.00 30.31 226 LEU N C 1
ATOM 3424 O O . LEU B 1 189 ? -15.799 74.026 -0.846 1.00 33.37 226 LEU N O 1
ATOM 3429 N N . GLY B 1 190 ? -14.755 74.567 -2.764 1.00 20.24 227 GLY N N 1
ATOM 3430 C CA . GLY B 1 190 ? -15.831 75.415 -3.242 1.00 18.60 227 GLY N CA 1
ATOM 3431 C C . GLY B 1 190 ? -15.935 76.719 -2.471 1.00 32.66 227 GLY N C 1
ATOM 3432 O O . GLY B 1 190 ? -16.970 77.385 -2.498 1.00 32.17 227 GLY N O 1
ATOM 3433 N N . LEU B 1 191 ? -14.858 77.083 -1.781 1.00 31.06 228 LEU N N 1
ATOM 3434 C CA . LEU B 1 191 ? -14.821 78.320 -1.007 1.00 36.66 228 LEU N CA 1
ATOM 3435 C C . LEU B 1 191 ? -14.180 79.460 -1.79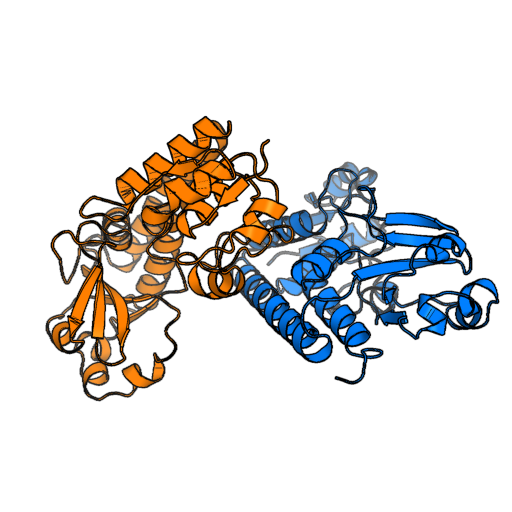3 1.00 40.05 228 LEU N C 1
ATOM 3436 O O . LEU B 1 191 ? -13.199 79.261 -2.506 1.00 43.42 228 LEU N O 1
ATOM 3441 N N . SER B 1 192 ? -14.740 80.657 -1.656 1.00 33.71 229 SER N N 1
ATOM 3442 C CA . SER B 1 192 ? -14.160 81.845 -2.274 1.00 38.94 229 SER N CA 1
ATOM 3443 C C . SER B 1 192 ? -13.257 82.577 -1.283 1.00 39.25 229 SER N C 1
ATOM 3444 O O . SER B 1 192 ? -13.288 82.297 -0.086 1.00 34.47 229 SER N O 1
ATOM 3447 N N . SER B 1 193 ? -12.455 83.511 -1.785 1.00 43.08 230 SER N N 1
ATOM 3448 C CA . SER B 1 193 ? -11.520 84.253 -0.942 1.00 33.38 230 SER N CA 1
ATOM 3449 C C . SER B 1 193 ? -12.105 85.583 -0.480 1.00 32.74 230 SER N C 1
ATOM 3450 O O . SER B 1 193 ? -12.620 86.359 -1.286 1.00 25.21 230 SER N O 1
ATOM 3453 N N . ALA B 1 194 ? -12.018 85.839 0.822 1.00 35.81 231 ALA N N 1
ATOM 3454 C CA . ALA B 1 194 ? -12.506 87.086 1.398 1.00 26.80 231 ALA N CA 1
ATOM 3455 C C . ALA B 1 194 ? -11.528 88.232 1.147 1.00 30.68 231 ALA N C 1
ATOM 3456 O O . ALA B 1 194 ? -11.912 89.401 1.154 1.00 42.87 231 ALA N O 1
ATOM 3458 N N . LEU B 1 195 ? -10.262 87.886 0.933 1.00 33.45 232 LEU N N 1
ATOM 3459 C CA . LEU B 1 195 ? -9.223 88.868 0.636 1.00 37.38 232 LEU N CA 1
ATOM 3460 C C . LEU B 1 195 ? -8.295 88.379 -0.474 1.00 39.83 232 LEU N C 1
ATOM 3461 O O . LEU B 1 195 ? -7.158 87.991 -0.205 1.00 44.46 232 LEU N O 1
ATOM 3466 N N . PRO B 1 196 ? -8.780 88.395 -1.728 1.00 33.14 233 PRO N N 1
ATOM 3467 C CA . PRO B 1 196 ? -7.977 87.945 -2.870 1.00 31.05 233 PRO N CA 1
ATOM 3468 C C . PRO B 1 196 ? -6.688 88.745 -3.023 1.00 33.24 233 PRO N C 1
ATOM 3469 O O . PRO B 1 196 ? -6.681 89.956 -2.810 1.00 33.49 233 PRO N O 1
ATOM 3473 N N . GLN B 1 197 ? -5.609 88.066 -3.393 1.00 35.85 234 GLN N N 1
ATOM 3474 C CA . GLN B 1 197 ? -4.312 88.717 -3.509 1.00 35.55 234 GLN N CA 1
ATOM 3475 C C . GLN B 1 197 ? -3.541 88.199 -4.718 1.00 31.91 234 GLN N C 1
ATOM 3476 O O . GLN B 1 197 ? -3.538 86.996 -4.982 1.00 29.56 234 GLN N O 1
ATOM 3482 N N . PRO B 1 198 ? -2.886 89.110 -5.458 1.00 34.50 235 PRO N N 1
ATOM 3483 C CA . PRO B 1 198 ? -2.097 88.738 -6.637 1.00 38.17 235 PRO N CA 1
ATOM 3484 C C . PRO B 1 198 ? -0.931 87.816 -6.279 1.00 37.59 235 PRO N C 1
ATOM 3485 O O . PRO B 1 198 ? -0.469 87.848 -5.138 1.00 43.65 235 PRO N O 1
ATOM 3489 N N . PRO B 1 199 ? -0.476 86.993 -7.242 1.00 32.75 236 PRO N N 1
ATOM 3490 C CA . PRO B 1 199 ? 0.607 86.018 -7.059 1.00 33.09 236 PRO N CA 1
ATOM 3491 C C . PRO B 1 199 ? 1.869 86.609 -6.444 1.00 38.12 236 PRO N C 1
ATOM 3492 O O . PRO B 1 199 ? 2.305 87.693 -6.831 1.00 26.36 236 PRO N O 1
ATOM 3496 N N . LYS B 1 200 ? 2.444 85.887 -5.488 1.00 39.61 237 LYS N N 1
ATOM 3497 C CA . LYS B 1 200 ? 3.666 86.314 -4.814 1.00 38.19 237 LYS N CA 1
ATOM 3498 C C . LYS B 1 200 ? 4.582 85.125 -4.557 1.00 38.09 237 LYS N C 1
ATOM 3499 O O . LYS B 1 200 ? 4.178 83.976 -4.732 1.00 40.89 237 LYS N O 1
ATOM 3505 N N . GLU B 1 201 ? 5.817 85.403 -4.150 1.00 35.31 238 GLU N N 1
ATOM 3506 C CA . GLU B 1 201 ? 6.735 84.336 -3.777 1.00 29.96 238 GLU N CA 1
ATOM 3507 C C . GLU B 1 201 ? 6.228 83.688 -2.493 1.00 30.40 238 GLU N C 1
ATOM 3508 O O . GLU B 1 201 ? 5.695 84.371 -1.616 1.00 28.30 238 GLU N O 1
ATOM 3514 N N . TRP B 1 202 ? 6.372 82.366 -2.412 1.00 31.66 239 TRP N N 1
ATOM 3515 C CA . TRP B 1 202 ? 5.863 81.556 -1.299 1.00 24.73 239 TRP N CA 1
ATOM 3516 C C . TRP B 1 202 ? 4.340 81.626 -1.163 1.00 23.28 239 TRP N C 1
ATOM 3517 O O . TRP B 1 202 ? 3.771 81.059 -0.229 1.00 22.27 239 TRP N O 1
ATOM 3528 N N . GLY B 1 203 ? 3.686 82.308 -2.101 1.00 18.25 240 GLY N N 1
ATOM 3529 C CA . GLY B 1 203 ? 2.243 82.459 -2.071 1.00 18.33 240 GLY N CA 1
ATOM 3530 C C . GLY B 1 203 ? 1.775 83.277 -0.884 1.00 20.14 240 GLY N C 1
ATOM 3531 O O . GLY B 1 203 ? 0.681 83.067 -0.365 1.00 25.97 240 GLY N O 1
ATOM 3532 N N . ILE B 1 204 ? 2.610 84.208 -0.438 1.00 14.05 241 ILE N N 1
ATOM 3533 C CA . ILE B 1 204 ? 2.251 85.055 0.692 1.00 15.60 241 ILE N CA 1
ATOM 3534 C C . ILE B 1 204 ? 2.563 86.521 0.437 1.00 25.69 241 ILE N C 1
ATOM 3535 O O . ILE B 1 204 ? 3.498 86.856 -0.288 1.00 29.38 241 ILE N O 1
ATOM 3540 N N . VAL B 1 205 ? 1.764 87.390 1.045 1.00 22.55 242 VAL N N 1
ATOM 3541 C CA . VAL B 1 205 ? 2.068 88.810 1.093 1.00 29.26 242 VAL N CA 1
ATOM 3542 C C . VAL B 1 205 ? 1.969 89.268 2.544 1.00 28.49 242 VAL N C 1
ATOM 3543 O O . VAL B 1 205 ? 1.090 88.831 3.290 1.00 23.12 242 VAL N O 1
ATOM 3547 N N . GLN B 1 206 ? 2.889 90.128 2.958 1.00 22.97 243 GLN N N 1
ATOM 3548 C CA . GLN B 1 206 ? 2.873 90.602 4.331 1.00 21.56 243 GLN N CA 1
ATOM 3549 C C . GLN B 1 206 ? 2.046 91.874 4.455 1.00 17.45 243 GLN N C 1
ATOM 3550 O O . GLN B 1 206 ? 2.308 92.872 3.781 1.00 17.10 243 GLN N O 1
ATOM 3556 N N . LYS B 1 207 ? 1.036 91.819 5.315 1.00 21.98 244 LYS N N 1
ATOM 3557 C CA . LYS B 1 207 ? 0.192 92.969 5.591 1.00 30.99 244 LYS N CA 1
ATOM 3558 C C . LYS B 1 207 ? 0.175 93.262 7.084 1.00 30.70 244 LYS N C 1
ATOM 3559 O O . LYS B 1 207 ? 0.406 92.370 7.902 1.00 25.77 244 LYS N O 1
ATOM 3565 N N . ARG B 1 208 ? -0.091 94.515 7.436 1.00 39.79 245 ARG N N 1
ATOM 3566 C CA . ARG B 1 208 ? -0.325 94.877 8.829 1.00 37.04 245 ARG N CA 1
ATOM 3567 C C . ARG B 1 208 ? -1.610 94.210 9.298 1.00 37.13 245 ARG N C 1
ATOM 3568 O O . ARG B 1 208 ? -2.556 94.075 8.519 1.00 37.52 245 ARG N O 1
ATOM 3576 N N . LEU B 1 209 ? -1.637 93.783 10.560 1.00 30.58 246 LEU N N 1
ATOM 3577 C CA . LEU B 1 209 ? -2.803 93.109 11.126 1.00 29.29 246 LEU N CA 1
ATOM 3578 C C . LEU B 1 209 ? -4.059 93.964 10.992 1.00 32.92 246 LEU N C 1
ATOM 3579 O O . LEU B 1 209 ? -5.161 93.444 10.811 1.00 28.93 246 LEU N O 1
ATOM 3584 N N . SER B 1 210 ? -3.873 95.279 11.060 1.00 35.69 247 SER N N 1
ATOM 3585 C CA . SER B 1 210 ? -4.970 96.240 10.980 1.00 42.05 247 SER N CA 1
ATOM 3586 C C . SER B 1 210 ? -5.794 96.113 9.701 1.00 33.31 247 SER N C 1
ATOM 3587 O O . SER B 1 210 ? -6.958 96.505 9.665 1.00 37.91 247 SER N O 1
ATOM 3590 N N . GLU B 1 211 ? -5.194 95.560 8.652 1.00 25.80 248 GLU N N 1
ATOM 3591 C CA . GLU B 1 211 ? -5.880 95.439 7.371 1.00 33.08 248 GLU N CA 1
ATOM 3592 C C . GLU B 1 211 ? -6.909 94.309 7.380 1.00 38.45 248 GLU N C 1
ATOM 3593 O O . GLU B 1 211 ? -7.639 94.117 6.408 1.00 39.51 248 GLU N O 1
ATOM 3599 N N . LEU B 1 212 ? -6.970 93.570 8.483 1.00 31.66 249 LEU N N 1
ATOM 3600 C CA . LEU B 1 212 ? -7.971 92.521 8.635 1.00 22.60 249 LEU N CA 1
ATOM 3601 C C . LEU B 1 212 ? -9.293 93.106 9.130 1.00 32.73 249 LEU N C 1
ATOM 3602 O O . LEU B 1 212 ? -10.309 92.410 9.175 1.00 33.88 249 LEU N O 1
ATOM 3607 N N . GLN B 1 213 ? -9.274 94.389 9.489 1.00 31.99 250 GLN N N 1
ATOM 3608 C CA . GLN B 1 213 ? -10.495 95.116 9.831 1.00 33.91 250 GLN N CA 1
ATOM 3609 C C . GLN B 1 213 ? -11.363 95.253 8.587 1.00 36.56 250 GLN N C 1
ATOM 3610 O O . GLN B 1 213 ? -12.572 95.473 8.669 1.00 29.72 250 GLN N O 1
ATOM 3616 N N . HIS B 1 214 ? -10.720 95.101 7.434 1.00 46.85 251 HIS N N 1
ATOM 3617 C CA . HIS B 1 214 ? -11.364 95.222 6.134 1.00 52.13 251 HIS N CA 1
ATOM 3618 C C . HIS B 1 214 ? -12.182 93.978 5.784 1.00 58.21 251 HIS N C 1
ATOM 3619 O O . HIS B 1 214 ? -12.681 93.847 4.667 1.00 66.28 251 HIS N O 1
ATOM 3626 N N . VAL B 1 215 ? -12.311 93.066 6.742 1.00 54.64 252 VAL N N 1
ATOM 3627 C CA . VAL B 1 215 ? -12.971 91.788 6.496 1.00 44.12 252 VAL N CA 1
ATOM 3628 C C . VAL B 1 215 ? -14.299 91.665 7.232 1.00 36.82 252 VAL N C 1
ATOM 3629 O O . VAL B 1 215 ? -14.330 91.371 8.425 1.00 40.00 252 VAL N O 1
ATOM 3633 N N . GLU B 1 216 ? -15.395 91.883 6.513 1.00 34.36 253 GLU N N 1
ATOM 3634 C CA . GLU B 1 216 ? -16.726 91.685 7.074 1.00 42.79 253 GLU N CA 1
ATOM 3635 C C . GLU B 1 216 ? -17.414 90.498 6.408 1.00 55.38 253 GLU N C 1
ATOM 3636 O O . GLU B 1 216 ? -17.192 90.230 5.227 1.00 57.65 253 GLU N O 1
ATOM 3642 N N . GLN B 1 217 ? -18.225 89.784 7.190 1.00 66.99 254 GLN N N 1
ATOM 3643 C CA . GLN B 1 217 ? -18.987 88.610 6.747 1.00 72.23 254 GLN N CA 1
ATOM 3644 C C . GLN B 1 217 ? -18.106 87.391 6.441 1.00 68.41 254 GLN N C 1
ATOM 3645 O O . GLN B 1 217 ? -18.556 86.251 6.565 1.00 79.26 254 GLN N O 1
ATOM 3651 N N . GLY B 1 218 ? -16.857 87.624 6.054 1.00 40.63 255 GLY N N 1
ATOM 3652 C CA . GLY B 1 218 ? -15.947 86.537 5.740 1.00 32.90 255 GLY N CA 1
ATOM 3653 C C . GLY B 1 218 ? -15.434 85.815 6.972 1.00 32.55 255 GLY N C 1
ATOM 3654 O O . GLY B 1 218 ? -15.477 86.352 8.080 1.00 36.39 255 GLY N O 1
ATOM 3655 N N . TYR B 1 219 ? -14.956 84.589 6.778 1.00 27.70 256 TYR N N 1
ATOM 3656 C CA . TYR B 1 219 ? -14.357 83.814 7.861 1.00 29.09 256 TYR N CA 1
ATOM 3657 C C . TYR B 1 219 ? -12.838 83.941 7.825 1.00 31.79 256 TYR N C 1
ATOM 3658 O O . TYR B 1 219 ? -12.238 84.013 6.752 1.00 35.67 256 TYR N O 1
ATOM 3667 N N . VAL B 1 220 ? -12.221 83.973 9.001 1.00 23.06 257 VAL N N 1
ATOM 3668 C CA . VAL B 1 220 ? -10.774 84.127 9.098 1.00 27.78 257 VAL N CA 1
ATOM 3669 C C . VAL B 1 220 ? -10.133 82.921 9.773 1.00 33.39 257 VAL N C 1
ATOM 3670 O O . VAL B 1 220 ? -10.415 82.625 10.934 1.00 32.80 257 VAL N O 1
ATOM 3674 N N . LEU B 1 221 ? -9.269 82.230 9.036 1.00 43.87 258 LEU N N 1
ATOM 3675 C CA . LEU B 1 221 ? -8.573 81.054 9.549 1.00 29.92 258 LEU N CA 1
ATOM 3676 C C . LEU B 1 221 ? -7.062 81.272 9.558 1.00 26.38 258 LEU N C 1
ATOM 3677 O O . LEU B 1 221 ? -6.481 81.647 8.542 1.00 22.74 258 LEU N O 1
ATOM 3682 N N . TYR B 1 222 ? -6.428 81.042 10.706 1.00 21.90 259 TYR N N 1
ATOM 3683 C CA . TYR B 1 222 ? -4.974 81.147 10.788 1.00 23.83 259 TYR N CA 1
ATOM 3684 C C . TYR B 1 222 ? -4.354 79.813 11.188 1.00 26.08 259 TYR N C 1
ATOM 3685 O O . TYR B 1 222 ? -4.907 79.078 12.006 1.00 22.24 259 TYR N O 1
ATOM 3694 N N . PHE B 1 223 ? -3.201 79.512 10.599 1.00 26.36 260 PHE N N 1
ATOM 3695 C CA . PHE B 1 223 ? -2.545 78.224 10.795 1.00 24.70 260 PHE N CA 1
ATOM 3696 C C . PHE B 1 223 ? -1.705 78.173 12.070 1.00 27.64 260 PHE N C 1
ATOM 3697 O O . PHE B 1 223 ? -1.120 79.170 12.490 1.00 34.36 260 PHE N O 1
ATOM 3705 N N . LEU B 1 224 ? -1.636 76.990 12.668 1.00 23.17 261 LEU N N 1
ATOM 3706 C CA . LEU B 1 224 ? -0.768 76.745 13.812 1.00 31.33 261 LEU N CA 1
ATOM 3707 C C . LEU B 1 224 ? 0.529 76.095 13.344 1.00 32.46 261 LEU N C 1
ATOM 3708 O O . LEU B 1 224 ? 0.558 75.484 12.288 1.00 33.10 261 LEU N O 1
ATOM 3713 N N . PRO B 1 225 ? 1.605 76.201 14.136 1.00 25.93 262 PRO N N 1
ATOM 3714 C CA . PRO B 1 225 ? 1.704 76.867 15.437 1.00 29.89 262 PRO N CA 1
ATOM 3715 C C . PRO B 1 225 ? 2.053 78.347 15.345 1.00 38.53 262 PRO N C 1
ATOM 3716 O O . PRO B 1 225 ? 2.699 78.793 14.400 1.00 37.84 262 PRO N O 1
ATOM 3720 N N . PHE B 1 226 ? 1.613 79.097 16.347 1.00 40.08 263 PHE N N 1
ATOM 3721 C CA . PHE B 1 226 ? 2.035 80.476 16.532 1.00 36.71 263 PHE N CA 1
ATOM 3722 C C . PHE B 1 226 ? 2.221 80.745 18.012 1.00 33.57 263 PHE N C 1
ATOM 3723 O O . PHE B 1 226 ? 1.259 80.759 18.770 1.00 28.95 263 PHE N O 1
ATOM 3731 N N . ALA B 1 227 ? 3.466 80.966 18.415 1.00 33.03 264 ALA N N 1
ATOM 3732 C CA . ALA B 1 227 ? 3.789 81.070 19.832 1.00 38.90 264 ALA N CA 1
ATOM 3733 C C . ALA B 1 227 ? 3.158 82.282 20.505 1.00 44.54 264 ALA N C 1
ATOM 3734 O O . ALA B 1 227 ? 3.023 82.316 21.721 1.00 51.09 264 ALA N O 1
ATOM 3736 N N . GLU B 1 228 ? 2.769 83.275 19.717 1.00 44.15 265 GLU N N 1
ATOM 3737 C CA . GLU B 1 228 ? 2.212 84.497 20.282 1.00 42.12 265 GLU N CA 1
ATOM 3738 C C . GLU B 1 228 ? 0.719 84.619 20.030 1.00 35.55 265 GLU N C 1
ATOM 3739 O O . GLU B 1 228 ? 0.199 85.722 19.875 1.00 32.78 265 GLU N O 1
ATOM 3745 N N . GLU B 1 229 ? 0.031 83.485 19.988 1.00 35.31 266 GLU N N 1
ATOM 3746 C CA . GLU B 1 229 ? -1.401 83.479 19.714 1.00 34.20 266 GLU N CA 1
ATOM 3747 C C . GLU B 1 229 ? -2.182 84.220 20.793 1.00 30.28 266 GLU N C 1
ATOM 3748 O O . GLU B 1 229 ? -3.034 85.052 20.493 1.00 30.00 266 GLU N O 1
ATOM 3754 N N . LYS B 1 230 ? -1.883 83.910 22.050 1.00 41.94 267 LYS N N 1
ATOM 3755 C CA . LYS B 1 230 ? -2.558 84.533 23.184 1.00 43.08 267 LYS N CA 1
ATOM 3756 C C . LYS B 1 230 ? -2.295 86.031 23.244 1.00 45.86 267 LYS N C 1
ATOM 3757 O O . LYS B 1 230 ? -3.147 86.804 23.675 1.00 51.27 267 LYS N O 1
ATOM 3763 N N . LYS B 1 231 ? -1.113 86.439 22.803 1.00 41.41 268 LYS N N 1
ATOM 3764 C CA . LYS B 1 231 ? -0.768 87.849 22.799 1.00 36.68 268 LYS N CA 1
ATOM 3765 C C . LYS B 1 231 ? -1.676 88.621 21.846 1.00 42.83 268 LYS N C 1
ATOM 3766 O O . LYS B 1 231 ? -2.146 89.713 22.165 1.00 40.97 268 LYS N O 1
ATOM 3772 N N . VAL B 1 232 ? -1.921 88.039 20.678 1.00 38.07 269 VAL N N 1
ATOM 3773 C CA . VAL B 1 232 ? -2.823 88.633 19.699 1.00 31.79 269 VAL N CA 1
ATOM 3774 C C . VAL B 1 232 ? -4.259 88.646 20.213 1.00 37.33 269 VAL N C 1
ATOM 3775 O O . VAL B 1 232 ? -4.930 89.678 20.184 1.00 43.28 269 VAL N O 1
ATOM 3779 N N . GLN B 1 233 ? -4.716 87.493 20.695 1.00 34.28 270 GLN N N 1
ATOM 3780 C CA . GLN B 1 233 ? -6.095 87.320 21.152 1.00 34.93 270 GLN N CA 1
ATOM 3781 C C . GLN B 1 233 ? -6.500 88.298 22.255 1.00 38.02 270 GLN N C 1
ATOM 3782 O O . GLN B 1 233 ? -7.686 88.561 22.451 1.00 41.33 270 GLN N O 1
ATOM 3788 N N . LYS B 1 234 ? -5.515 88.830 22.973 1.00 41.56 271 LYS N N 1
ATOM 3789 C CA . LYS B 1 234 ? -5.777 89.753 24.074 1.00 45.20 271 LYS N CA 1
ATOM 3790 C C . LYS B 1 234 ? -5.720 91.216 23.644 1.00 43.03 271 LYS N C 1
ATOM 3791 O O . LYS B 1 234 ? -6.184 92.096 24.369 1.00 37.90 271 LYS N O 1
ATOM 3797 N N . SER B 1 235 ? -5.148 91.475 22.472 1.00 38.84 272 SER N N 1
ATOM 3798 C CA . SER B 1 235 ? -4.978 92.844 21.995 1.00 38.87 272 SER N CA 1
ATOM 3799 C C . SER B 1 235 ? -6.314 93.505 21.661 1.00 42.89 272 SER N C 1
ATOM 3800 O O . SER B 1 235 ? -7.291 92.830 21.335 1.00 36.61 272 SER N O 1
ATOM 3803 N N . VAL B 1 236 ? -6.341 94.831 21.749 1.00 24.30 273 VAL N N 1
ATOM 3804 C CA . VAL B 1 236 ? -7.519 95.615 21.401 1.00 24.75 273 VAL N CA 1
ATOM 3805 C C . VAL B 1 236 ? -7.859 95.476 19.918 1.00 32.92 273 VAL N C 1
ATOM 3806 O O . VAL B 1 236 ? -9.028 95.337 19.548 1.00 27.73 273 VAL N O 1
ATOM 3810 N N . LEU B 1 237 ? -6.831 95.500 19.074 1.00 32.65 274 LEU N N 1
ATOM 3811 C CA . LEU B 1 237 ? -7.028 95.453 17.631 1.00 29.48 274 LEU N CA 1
ATOM 3812 C C . LEU B 1 237 ? -7.688 94.150 17.196 1.00 31.78 274 LEU N C 1
ATOM 3813 O O . LEU B 1 237 ? -8.608 94.158 16.379 1.00 38.17 274 LEU N O 1
ATOM 3818 N N . TRP B 1 238 ? -7.227 93.033 17.749 1.00 33.72 275 TRP N N 1
ATOM 3819 C CA . TRP B 1 238 ? -7.784 91.730 17.399 1.00 22.70 275 TRP N CA 1
ATOM 3820 C C . TRP B 1 238 ? -9.183 91.525 17.974 1.00 35.33 275 TRP N C 1
ATOM 3821 O O . TRP B 1 238 ? -10.087 91.070 17.274 1.00 43.19 275 TRP N O 1
ATOM 3832 N N . ARG B 1 239 ? -9.356 91.858 19.250 1.00 26.39 276 ARG N N 1
ATOM 3833 C CA . ARG B 1 239 ? -10.642 91.695 19.926 1.00 36.10 276 ARG N CA 1
ATOM 3834 C C . ARG B 1 239 ? -11.741 92.532 19.277 1.00 44.55 276 ARG N C 1
ATOM 3835 O O . ARG B 1 239 ? -12.926 92.237 19.428 1.00 49.79 276 ARG N O 1
ATOM 3843 N N . ALA B 1 240 ? -11.343 93.574 18.554 1.00 42.90 277 ALA N N 1
ATOM 3844 C CA . ALA B 1 240 ? -12.297 94.479 17.924 1.00 30.48 277 ALA N CA 1
ATOM 3845 C C . ALA B 1 240 ? -12.587 94.100 16.474 1.00 24.48 277 ALA N C 1
ATOM 3846 O O . ALA B 1 240 ? -13.428 94.719 15.822 1.00 25.93 277 ALA N O 1
ATOM 3848 N N . MET B 1 241 ? -11.885 93.090 15.970 1.00 21.79 278 MET N N 1
ATOM 3849 C CA . MET B 1 241 ? -12.104 92.625 14.606 1.00 22.28 278 MET N CA 1
ATOM 3850 C C . MET B 1 241 ? -13.539 92.142 14.439 1.00 33.54 278 MET N C 1
ATOM 3851 O O . MET B 1 241 ? -14.062 91.432 15.298 1.00 37.36 278 MET N O 1
ATOM 3856 N N . PRO B 1 242 ? -14.182 92.540 13.330 1.00 31.05 279 PRO N N 1
ATOM 3857 C CA . PRO B 1 242 ? -15.582 92.198 13.054 1.00 35.87 279 PRO N CA 1
ATOM 3858 C C . PRO B 1 242 ? -15.818 90.693 12.961 1.00 32.21 279 PRO N C 1
ATOM 3859 O O . PRO B 1 242 ? -16.911 90.228 13.280 1.00 37.69 279 PRO N O 1
ATOM 3863 N N . PHE B 1 243 ? -14.804 89.947 12.534 1.00 25.51 280 PHE N N 1
ATOM 3864 C CA . PHE B 1 243 ? -14.926 88.500 12.417 1.00 24.20 280 PHE N CA 1
ATOM 3865 C C . PHE B 1 243 ? -14.705 87.819 13.764 1.00 31.93 280 PHE N C 1
ATOM 3866 O O . PHE B 1 243 ? -15.148 86.689 13.977 1.00 29.85 280 PHE N O 1
ATOM 3874 N N . VAL B 1 244 ? -14.027 88.515 14.671 1.00 18.53 281 VAL N N 1
ATOM 3875 C CA . VAL B 1 244 ? -13.818 88.008 16.021 1.00 28.09 281 VAL N CA 1
ATOM 3876 C C . VAL B 1 244 ? -15.100 88.144 16.838 1.00 29.60 281 VAL N C 1
ATOM 3877 O O . VAL B 1 244 ? -15.504 87.219 17.544 1.00 32.82 281 VAL N O 1
ATOM 3881 N N . GLN B 1 245 ? -15.750 89.295 16.714 1.00 32.28 282 GLN N N 1
ATOM 3882 C CA . GLN B 1 245 ? -16.995 89.560 17.426 1.00 39.14 282 GLN N CA 1
ATOM 3883 C C . GLN B 1 245 ? -18.136 88.686 16.911 1.00 34.26 282 GLN N C 1
ATOM 3884 O O . GLN B 1 245 ? -19.025 88.297 17.670 1.00 32.13 282 GLN N O 1
ATOM 3890 N N . ALA B 1 246 ? -18.100 88.381 15.618 1.00 28.20 283 ALA N N 1
ATOM 3891 C CA . ALA B 1 246 ? -19.134 87.567 14.988 1.00 27.64 283 ALA N CA 1
ATOM 3892 C C . ALA B 1 246 ? -18.916 86.081 15.246 1.00 35.19 283 ALA N C 1
ATOM 3893 O O . ALA B 1 246 ? -19.856 85.293 15.197 1.00 35.02 283 ALA N O 1
ATOM 3895 N N . GLY B 1 247 ? -17.671 85.706 15.518 1.00 33.33 284 GLY N N 1
ATOM 3896 C CA . GLY B 1 247 ? -17.325 84.318 15.762 1.00 25.32 284 GLY N CA 1
ATOM 3897 C C . GLY B 1 247 ? -16.867 83.601 14.506 1.00 27.98 284 GLY N C 1
ATOM 3898 O O . GLY B 1 247 ? -16.847 82.372 14.456 1.00 29.08 284 GLY N O 1
ATOM 3899 N N . ARG B 1 248 ? -16.497 84.368 13.485 1.00 23.56 285 ARG N N 1
ATOM 3900 C CA . ARG B 1 248 ? -16.031 83.781 12.232 1.00 22.38 285 ARG N CA 1
ATOM 3901 C C . ARG B 1 248 ? -14.511 83.641 12.207 1.00 21.81 285 ARG N C 1
ATOM 3902 O O . ARG B 1 248 ? -13.876 83.831 11.169 1.00 25.12 285 ARG N O 1
ATOM 3910 N N . VAL B 1 249 ? -13.934 83.313 13.359 1.00 28.28 286 VAL N N 1
ATOM 3911 C CA . VAL B 1 249 ? -12.512 82.995 13.444 1.00 29.45 286 VAL N CA 1
ATOM 3912 C C . VAL B 1 249 ? -12.282 81.607 13.997 1.00 27.05 286 VAL N C 1
ATOM 3913 O O . VAL B 1 249 ? -13.104 81.079 14.744 1.00 30.06 286 VAL N O 1
ATOM 3917 N N . ASN B 1 250 ? -11.138 81.037 13.642 1.00 34.91 287 ASN N N 1
ATOM 3918 C CA . ASN B 1 250 ? -10.685 79.791 14.230 1.00 30.91 287 ASN N CA 1
ATOM 3919 C C . ASN B 1 250 ? -9.237 79.532 13.860 1.00 28.69 287 ASN N C 1
ATOM 3920 O O . ASN B 1 250 ? -8.782 79.918 12.783 1.00 21.60 287 ASN N O 1
ATOM 3925 N N . SER B 1 251 ? -8.511 78.889 14.763 1.00 38.69 288 SER N N 1
ATOM 3926 C CA . SER B 1 251 ? -7.169 78.435 14.453 1.00 36.15 288 SER N CA 1
ATOM 3927 C C . SER B 1 251 ? -7.263 77.178 13.605 1.00 37.23 288 SER N C 1
ATOM 3928 O O . SER B 1 251 ? -8.260 76.456 13.659 1.00 36.53 288 SER N O 1
ATOM 3931 N N . VAL B 1 252 ? -6.232 76.925 12.810 1.00 32.57 289 VAL N N 1
ATOM 3932 C CA . VAL B 1 252 ? -6.176 75.705 12.019 1.00 15.18 289 VAL N CA 1
ATOM 3933 C C . VAL B 1 252 ? -5.062 74.808 12.546 1.00 24.35 289 VAL N C 1
ATOM 3934 O O . VAL B 1 252 ? -3.943 75.271 12.777 1.00 22.42 289 VAL N O 1
ATOM 3938 N N . ARG B 1 253 ? -5.383 73.534 12.753 1.00 33.97 290 ARG N N 1
ATOM 3939 C CA . ARG B 1 253 ? -4.403 72.547 13.189 1.00 34.24 290 ARG N CA 1
ATOM 3940 C C . ARG B 1 253 ? -3.214 72.520 12.224 1.00 30.37 290 ARG N C 1
ATOM 3941 O O . ARG B 1 253 ? -3.396 72.662 11.016 1.00 24.55 290 ARG N O 1
ATOM 3949 N N . PRO B 1 254 ? -1.990 72.366 12.766 1.00 24.26 291 PRO N N 1
ATOM 3950 C CA . PRO B 1 254 ? -0.731 72.457 12.012 1.00 24.21 291 PRO N CA 1
ATOM 3951 C C . PRO B 1 254 ? -0.706 71.696 10.686 1.00 26.00 291 PRO N C 1
ATOM 3952 O O . PRO B 1 254 ? -0.690 70.464 10.662 1.00 27.24 291 PRO N O 1
ATOM 3956 N N . VAL B 1 255 ? -0.715 72.449 9.592 1.00 30.57 292 VAL N N 1
ATOM 3957 C CA . VAL B 1 255 ? -0.494 71.905 8.260 1.00 25.02 292 VAL N CA 1
ATOM 3958 C C . VAL B 1 255 ? 0.428 72.847 7.492 1.00 27.95 292 VAL N C 1
ATOM 3959 O O . VAL B 1 255 ? 0.120 74.027 7.309 1.00 22.78 292 VAL N O 1
ATOM 3963 N N . TRP B 1 256 ? 1.568 72.321 7.059 1.00 22.70 293 TRP N N 1
ATOM 3964 C CA . TRP B 1 256 ? 2.591 73.135 6.415 1.00 16.04 293 TRP N CA 1
ATOM 3965 C C . TRP B 1 256 ? 2.075 73.748 5.118 1.00 22.61 293 TRP N C 1
ATOM 3966 O O . TRP B 1 256 ? 1.698 73.034 4.186 1.00 24.09 293 TRP N O 1
ATOM 3977 N N . SER B 1 257 ? 2.060 75.076 5.070 1.00 30.58 294 SER N N 1
ATOM 3978 C CA . SER B 1 257 ? 1.471 75.793 3.948 1.00 34.68 294 SER N CA 1
ATOM 3979 C C . SER B 1 257 ? 2.437 75.908 2.776 1.00 37.15 294 SER N C 1
ATOM 3980 O O . SER B 1 257 ? 2.125 76.533 1.763 1.00 39.49 294 SER N O 1
ATOM 3983 N N . TYR B 1 258 ? 3.612 75.306 2.918 1.00 33.28 295 TYR N N 1
ATOM 3984 C CA . TYR B 1 258 ? 4.610 75.333 1.859 1.00 12.48 295 TYR N CA 1
ATOM 3985 C C . TYR B 1 258 ? 5.166 73.931 1.621 1.00 24.94 295 TYR N C 1
ATOM 3986 O O . TYR B 1 258 ? 6.373 73.746 1.471 1.00 29.61 295 TYR N O 1
ATOM 3995 N N . GLY B 1 259 ? 4.273 72.946 1.582 1.00 21.40 296 GLY N N 1
ATOM 3996 C CA . GLY B 1 259 ? 4.671 71.555 1.464 1.00 30.97 296 GLY N CA 1
ATOM 3997 C C . GLY B 1 259 ? 4.475 70.949 0.087 1.00 32.40 296 GLY N C 1
ATOM 3998 O O . GLY B 1 259 ? 4.602 71.629 -0.928 1.00 33.03 296 GLY N O 1
ATOM 3999 N N . GLY B 1 260 ? 4.163 69.657 0.059 1.00 33.29 297 GLY N N 1
ATOM 4000 C CA . GLY B 1 260 ? 4.004 68.930 -1.188 1.00 13.73 297 GLY N CA 1
ATOM 4001 C C . GLY B 1 260 ? 2.558 68.670 -1.570 1.00 14.33 297 GLY N C 1
ATOM 4002 O O . GLY B 1 260 ? 1.662 69.431 -1.198 1.00 19.44 297 GLY N O 1
ATOM 4003 N N . ALA B 1 261 ? 2.334 67.584 -2.307 1.00 17.67 298 ALA N N 1
ATOM 4004 C CA . ALA B 1 261 ? 1.021 67.279 -2.867 1.00 23.33 298 ALA N CA 1
ATOM 4005 C C . ALA B 1 261 ? 0.022 66.821 -1.813 1.00 27.03 298 ALA N C 1
ATOM 4006 O O . ALA B 1 261 ? -1.145 67.200 -1.859 1.00 25.44 298 ALA N O 1
ATOM 4008 N N . MET B 1 262 ? 0.474 65.997 -0.874 1.00 18.11 299 MET N N 1
ATOM 4009 C CA . MET B 1 262 ? -0.428 65.444 0.130 1.00 20.23 299 MET N CA 1
ATOM 4010 C C . MET B 1 262 ? -0.771 66.465 1.207 1.00 20.80 299 MET N C 1
ATOM 4011 O O . MET B 1 262 ? -1.763 66.316 1.921 1.00 25.25 299 MET N O 1
ATOM 4016 N N . SER B 1 263 ? 0.041 67.512 1.307 1.00 20.06 300 SER N N 1
ATOM 4017 C CA . SER B 1 263 ? -0.235 68.599 2.239 1.00 23.74 300 SER N CA 1
ATOM 4018 C C . SER B 1 263 ? -1.512 69.329 1.836 1.00 23.40 300 SER N C 1
ATOM 4019 O O . SER B 1 263 ? -2.158 69.964 2.667 1.00 26.72 300 SER N O 1
ATOM 4022 N N . LEU B 1 264 ? -1.868 69.235 0.557 1.00 17.45 301 LEU N N 1
ATOM 4023 C CA . LEU B 1 264 ? -3.110 69.814 0.057 1.00 20.51 301 LEU N CA 1
ATOM 4024 C C . LEU B 1 264 ? -4.309 69.087 0.653 1.00 25.01 301 LEU N C 1
ATOM 4025 O O . LEU B 1 264 ? -5.305 69.706 1.025 1.00 24.07 301 LEU N O 1
ATOM 4030 N N . ARG B 1 265 ? -4.199 67.765 0.735 1.00 26.58 302 ARG N N 1
ATOM 4031 C CA . ARG B 1 265 ? -5.216 66.942 1.379 1.00 28.82 302 ARG N CA 1
ATOM 4032 C C . ARG B 1 265 ? -5.287 67.249 2.870 1.00 29.77 302 ARG N C 1
ATOM 4033 O O . ARG B 1 265 ? -6.366 67.471 3.418 1.00 22.79 302 ARG N O 1
ATOM 4041 N N . TYR B 1 266 ? -4.125 67.260 3.517 1.00 30.17 303 TYR N N 1
ATOM 4042 C CA . TYR B 1 266 ? -4.036 67.521 4.950 1.00 29.51 303 TYR N CA 1
ATOM 4043 C C . TYR B 1 266 ? -4.581 68.904 5.298 1.00 25.43 303 TYR N C 1
ATOM 4044 O O . TYR B 1 266 ? -5.299 69.071 6.282 1.00 19.17 303 TYR N O 1
ATOM 4053 N N . SER B 1 267 ? -4.234 69.891 4.479 1.00 14.24 304 SER N N 1
ATOM 4054 C CA . SER B 1 267 ? -4.716 71.254 4.667 1.00 23.76 304 SER N CA 1
ATOM 4055 C C . SER B 1 267 ? -6.225 71.349 4.463 1.00 28.70 304 SER N C 1
ATOM 4056 O O . SER B 1 267 ? -6.908 72.082 5.176 1.00 24.43 304 SER N O 1
ATOM 4059 N N . ALA B 1 268 ? -6.737 70.608 3.485 1.00 35.60 305 ALA N N 1
ATOM 4060 C CA . ALA B 1 268 ? -8.165 70.612 3.187 1.00 25.73 305 ALA N CA 1
ATOM 4061 C C . ALA B 1 268 ? -8.967 70.092 4.368 1.00 28.88 305 ALA N C 1
ATOM 4062 O O . ALA B 1 268 ? -10.020 70.636 4.705 1.00 34.74 305 ALA N O 1
ATOM 4064 N N . GLU B 1 269 ? -8.456 69.039 4.995 1.00 27.07 306 GLU N N 1
ATOM 4065 C CA . GLU B 1 269 ? -9.109 68.439 6.151 1.00 27.13 306 GLU N CA 1
ATOM 4066 C C . GLU B 1 269 ? -9.066 69.366 7.358 1.00 26.06 306 GLU N C 1
ATOM 4067 O O . GLU B 1 269 ? -10.055 69.505 8.074 1.00 21.25 306 GLU N O 1
ATOM 4073 N N . ALA B 1 270 ? -7.920 70.008 7.566 1.00 24.58 307 ALA N N 1
ATOM 4074 C CA . ALA B 1 270 ? -7.725 70.890 8.710 1.00 28.10 307 ALA N CA 1
ATOM 4075 C C . ALA B 1 270 ? -8.529 72.180 8.566 1.00 27.24 307 ALA N C 1
ATOM 4076 O O . ALA B 1 270 ? -9.005 72.730 9.558 1.00 24.25 307 ALA N O 1
ATOM 4078 N N . ILE B 1 271 ? -8.682 72.654 7.333 1.00 22.51 308 ILE N N 1
ATOM 4079 C CA . ILE B 1 271 ? -9.445 73.871 7.068 1.00 28.73 308 ILE N CA 1
ATOM 4080 C C . ILE B 1 271 ? -10.950 73.622 7.192 1.00 28.42 308 ILE N C 1
ATOM 4081 O O . ILE B 1 271 ? -11.662 74.389 7.845 1.00 21.50 308 ILE N O 1
ATOM 4086 N N . THR B 1 272 ? -11.421 72.543 6.569 1.00 36.51 309 THR N N 1
ATOM 4087 C CA . THR B 1 272 ? -12.823 72.139 6.651 1.00 37.18 309 THR N CA 1
ATOM 4088 C C . THR B 1 272 ? -13.233 71.945 8.105 1.00 37.73 309 THR N C 1
ATOM 4089 O O . THR B 1 272 ? -14.286 72.418 8.535 1.00 38.60 309 THR N O 1
ATOM 4093 N N . GLU B 1 273 ? -12.377 71.257 8.854 1.00 20.38 310 GLU N N 1
ATOM 4094 C CA . GLU B 1 273 ? -12.566 71.040 10.284 1.00 27.48 310 GLU N CA 1
ATOM 4095 C C . GLU B 1 273 ? -12.746 72.347 11.057 1.00 35.01 310 GLU N C 1
ATOM 4096 O O . GLU B 1 273 ? -13.642 72.459 11.896 1.00 42.23 310 GLU N O 1
ATOM 4102 N N . SER B 1 274 ? -11.897 73.330 10.772 1.00 30.87 311 SER N N 1
ATOM 4103 C CA . SER B 1 274 ? -11.969 74.617 11.458 1.00 26.68 311 SER N CA 1
ATOM 4104 C C . SER B 1 274 ? -13.251 75.367 11.117 1.00 26.69 311 SER N C 1
ATOM 4105 O O . SER B 1 274 ? -13.908 75.919 12.001 1.00 21.62 311 SER N O 1
ATOM 4108 N N . LEU B 1 275 ? -13.605 75.382 9.836 1.00 21.30 312 LEU N N 1
ATOM 4109 C CA . LEU B 1 275 ? -14.810 76.071 9.389 1.00 20.67 312 LEU N CA 1
ATOM 4110 C C . LEU B 1 275 ? -16.078 75.421 9.934 1.00 25.60 312 LEU N C 1
ATOM 4111 O O . LEU B 1 275 ? -17.002 76.122 10.342 1.00 26.34 312 LEU N O 1
ATOM 4116 N N . LEU B 1 276 ? -16.118 74.090 9.940 1.00 17.16 313 LEU N N 1
ATOM 4117 C CA . LEU B 1 276 ? -17.279 73.360 10.449 1.00 25.18 313 LEU N CA 1
ATOM 4118 C C . LEU B 1 276 ? -17.488 73.636 11.936 1.00 29.34 313 LEU N C 1
ATOM 4119 O O . LEU B 1 276 ? -18.620 73.677 12.424 1.00 31.00 313 LEU N O 1
ATOM 4124 N N . ALA B 1 277 ? -16.383 73.832 12.646 1.00 30.80 314 ALA N N 1
ATOM 4125 C CA . ALA B 1 277 ? -16.414 74.116 14.076 1.00 21.04 314 ALA N CA 1
ATOM 4126 C C . ALA B 1 277 ? -17.030 75.483 14.363 1.00 24.08 314 ALA N C 1
ATOM 4127 O O . ALA B 1 277 ? -17.623 75.696 15.421 1.00 33.37 314 ALA N O 1
ATOM 4129 N N . VAL B 1 278 ? -16.888 76.409 13.420 1.00 17.08 315 VAL N N 1
ATOM 4130 C CA . VAL B 1 278 ? -17.432 77.750 13.594 1.00 26.73 315 VAL N CA 1
ATOM 4131 C C . VAL B 1 278 ? -18.610 77.998 12.660 1.00 31.04 315 VAL N C 1
ATOM 4132 O O . VAL B 1 278 ? -18.975 79.141 12.397 1.00 28.45 315 VAL N O 1
ATOM 4136 N N . ALA B 1 279 ? -19.201 76.917 12.163 1.00 37.10 316 ALA N N 1
ATOM 4137 C CA . ALA B 1 279 ? -20.399 77.010 11.340 1.00 32.45 316 ALA N CA 1
ATOM 4138 C C . ALA B 1 279 ? -21.577 77.472 12.190 1.00 39.04 316 ALA N C 1
ATOM 4139 O O . ALA B 1 279 ? -21.635 77.169 13.382 1.00 41.42 316 ALA N O 1
ATOM 4141 N N . PRO B 1 280 ? -22.510 78.222 11.582 1.00 41.19 317 PRO N N 1
ATOM 4142 C CA . PRO B 1 280 ? -23.694 78.732 12.284 1.00 45.86 317 PRO N CA 1
ATOM 4143 C C . PRO B 1 280 ? -24.479 77.633 12.992 1.00 56.07 317 PRO N C 1
ATOM 4144 O O . PRO B 1 280 ? -24.761 76.594 12.398 1.00 61.09 317 PRO N O 1
ATOM 4148 N N . GLN B 1 281 ? -24.819 77.869 14.254 1.00 70.00 318 GLN N N 1
ATOM 4149 C CA . GLN B 1 281 ? -25.565 76.899 15.046 1.00 75.01 318 GLN N CA 1
ATOM 4150 C C . GLN B 1 281 ? -27.007 76.785 14.563 1.00 76.19 318 GLN N C 1
ATOM 4151 O O . GLN B 1 281 ? -27.836 77.653 14.836 1.00 75.45 318 GLN N O 1
#